Protein 3C2Q (pdb70)

Structure (mmCIF, N/CA/C/O backbone):
data_3C2Q
#
_entry.id   3C2Q
#
_cell.length_a   119.592
_cell.length_b   119.592
_cell.length_c   161.737
_cell.angle_alpha   90.00
_cell.angle_beta   90.00
_cell.angle_gamma   90.00
#
_symmetry.space_group_name_H-M   'P 41 21 2'
#
loop_
_entity.id
_entity.type
_entity.pdbx_description
1 polymer 'Uncharacterized conserved protein'
2 non-polymer 'NICKEL (II) ION'
3 non-polymer IMIDAZOLE
4 water water
#
loop_
_atom_site.group_PDB
_atom_site.id
_atom_site.type_symbol
_atom_site.label_atom_id
_atom_site.label_alt_id
_atom_site.label_comp_id
_atom_site.label_asym_id
_atom_site.label_entity_id
_atom_site.label_seq_id
_atom_site.pdbx_PDB_ins_code
_atom_site.Cartn_x
_atom_site.Cartn_y
_atom_site.Cartn_z
_atom_site.occupancy
_atom_site.B_iso_or_equiv
_atom_site.auth_seq_id
_atom_site.auth_comp_id
_atom_site.auth_asym_id
_atom_site.auth_atom_id
_atom_site.pdbx_PDB_model_num
ATOM 1 N N . ALA A 1 3 ? 60.918 64.088 27.091 1.00 35.43 73 ALA A N 1
ATOM 2 C CA . ALA A 1 3 ? 60.112 63.568 25.945 1.00 35.25 73 ALA A CA 1
ATOM 3 C C . ALA A 1 3 ? 59.211 62.444 26.412 1.00 35.08 73 ALA A C 1
ATOM 4 O O . ALA A 1 3 ? 59.614 61.589 27.220 1.00 35.81 73 ALA A O 1
ATOM 6 N N . ASN A 1 4 ? 57.982 62.448 25.923 1.00 34.06 74 ASN A N 1
ATOM 7 C CA . ASN A 1 4 ? 57.048 61.386 26.244 1.00 33.75 74 ASN A CA 1
ATOM 8 C C . ASN A 1 4 ? 56.892 60.523 25.002 1.00 33.47 74 ASN A C 1
ATOM 9 O O . ASN A 1 4 ? 56.479 61.002 23.941 1.00 32.52 74 ASN A O 1
ATOM 14 N N . ILE A 1 5 ? 57.271 59.254 25.132 1.00 33.24 75 ILE A N 1
ATOM 15 C CA . ILE A 1 5 ? 57.199 58.296 24.036 1.00 33.16 75 ILE A CA 1
ATOM 16 C C . ILE A 1 5 ? 56.390 57.147 24.590 1.00 32.76 75 ILE A C 1
ATOM 17 O O . ILE A 1 5 ? 56.924 56.331 25.338 1.00 31.47 75 ILE A O 1
ATOM 22 N N . PRO A 1 6 ? 55.078 57.122 24.287 1.00 32.90 76 PRO A N 1
ATOM 23 C CA . PRO A 1 6 ? 54.136 56.131 24.796 1.00 33.11 76 PRO A CA 1
ATOM 24 C C . PRO A 1 6 ? 54.650 54.699 24.818 1.00 33.43 76 PRO A C 1
ATOM 25 O O . PRO A 1 6 ? 54.508 54.036 25.831 1.00 32.92 76 PRO A O 1
ATOM 29 N N . GLU A 1 7 ? 55.248 54.244 23.722 1.00 34.59 77 GLU A N 1
ATOM 30 C CA . GLU A 1 7 ? 55.800 52.890 23.613 1.00 36.36 77 GLU A CA 1
ATOM 31 C C . GLU A 1 7 ? 56.680 52.474 24.786 1.00 36.45 77 GLU A C 1
ATOM 32 O O . GLU A 1 7 ? 56.690 51.302 25.164 1.00 37.36 77 GLU A O 1
ATOM 38 N N . ILE A 1 8 ? 57.443 53.426 25.324 1.00 35.86 78 ILE A N 1
ATOM 39 C CA . ILE A 1 8 ? 58.412 53.120 26.363 1.00 35.55 78 ILE A CA 1
ATOM 40 C C . ILE A 1 8 ? 58.121 53.810 27.685 1.00 35.40 78 ILE A C 1
ATOM 41 O O . ILE A 1 8 ? 58.968 53.807 28.591 1.00 35.45 78 ILE A O 1
ATOM 46 N N . GLU A 1 9 ? 56.927 54.400 27.789 1.00 34.39 79 GLU A N 1
ATOM 47 C CA . GLU A 1 9 ? 56.375 54.813 29.075 1.00 33.80 79 GLU A CA 1
ATOM 48 C C . GLU A 1 9 ? 55.873 53.589 29.822 1.00 33.47 79 GLU A C 1
ATOM 49 O O . GLU A 1 9 ? 55.447 52.616 29.190 1.00 31.91 79 GLU A O 1
ATOM 55 N N . ASN A 1 10 ? 55.911 53.648 31.156 1.00 32.81 80 ASN A N 1
ATOM 56 C CA . ASN A 1 10 ? 55.254 52.644 32.000 1.00 33.03 80 ASN A CA 1
ATOM 57 C C . ASN A 1 10 ? 53.762 52.561 31.687 1.00 32.50 80 ASN A C 1
ATOM 58 O O . ASN A 1 10 ? 53.071 53.595 31.551 1.00 31.27 80 ASN A O 1
ATOM 63 N N . ALA A 1 11 ? 53.265 51.332 31.598 1.00 31.45 81 ALA A N 1
ATOM 64 C CA . ALA A 1 11 ? 51.866 51.083 31.277 1.00 31.01 81 ALA A CA 1
ATOM 65 C C . ALA A 1 11 ? 50.978 51.652 32.358 1.00 31.54 81 ALA A C 1
ATOM 66 O O . ALA A 1 11 ? 51.342 51.646 33.534 1.00 31.52 81 ALA A O 1
ATOM 68 N N . ASN A 1 12 ? 49.807 52.126 31.964 1.00 31.17 82 ASN A N 1
ATOM 69 C CA . ASN A 1 12 ? 48.755 52.444 32.925 1.00 31.79 82 ASN A CA 1
ATOM 70 C C . ASN A 1 12 ? 47.866 51.251 33.278 1.00 31.85 82 ASN A C 1
ATOM 71 O O . ASN A 1 12 ? 47.433 50.500 32.384 1.00 31.68 82 ASN A O 1
ATOM 76 N N . LEU A 1 13 ? 47.573 51.101 34.573 1.00 31.53 83 LEU A N 1
ATOM 77 C CA . LEU A 1 13 ? 46.726 50.022 35.083 1.00 31.83 83 LEU A CA 1
ATOM 78 C C . LEU A 1 13 ? 45.547 50.545 35.867 1.00 31.97 83 LEU A C 1
ATOM 79 O O . LEU A 1 13 ? 45.650 51.594 36.517 1.00 32.79 83 LEU A O 1
ATOM 84 N N . LYS A 1 14 ? 44.430 49.819 35.833 1.00 31.85 84 LYS A N 1
ATOM 85 C CA . LYS A 1 14 ? 43.268 50.131 36.677 1.00 32.54 84 LYS A CA 1
ATOM 86 C C . LYS A 1 14 ? 42.686 48.865 37.294 1.00 32.72 84 LYS A C 1
ATOM 87 O O . LYS A 1 14 ? 42.530 47.841 36.595 1.00 31.82 84 LYS A O 1
ATOM 93 N N . PRO A 1 15 ? 42.355 48.922 38.603 1.00 32.64 85 PRO A N 1
ATOM 94 C CA . PRO A 1 15 ? 41.808 47.734 39.250 1.00 32.08 85 PRO A CA 1
ATOM 95 C C . PRO A 1 15 ? 40.385 47.505 38.769 1.00 31.67 85 PRO A C 1
ATOM 96 O O . PRO A 1 15 ? 39.625 48.467 38.610 1.00 29.82 85 PRO A O 1
ATOM 100 N N . ALA A 1 16 ? 40.039 46.250 38.477 1.00 31.38 86 ALA A N 1
ATOM 101 C CA . ALA A 1 16 ? 38.660 45.940 38.136 1.00 31.77 86 ALA A CA 1
ATOM 102 C C . ALA A 1 16 ? 37.799 46.241 39.358 1.00 32.55 86 ALA A C 1
ATOM 103 O O . ALA A 1 16 ? 38.174 45.884 40.476 1.00 32.56 86 ALA A O 1
ATOM 105 N N . LEU A 1 17 ? 36.655 46.885 39.143 1.00 33.06 87 LEU A N 1
ATOM 106 C CA . LEU A 1 17 ? 35.749 47.257 40.231 1.00 34.38 87 LEU A CA 1
ATOM 107 C C . LEU A 1 17 ? 34.800 46.142 40.653 1.00 34.53 87 LEU A C 1
ATOM 108 O O . LEU A 1 17 ? 34.221 46.194 41.742 1.00 35.43 87 LEU A O 1
ATOM 113 N N . LYS A 1 18 ? 34.625 45.145 39.784 1.00 33.38 88 LYS A N 1
ATOM 114 C CA . LYS A 1 18 ? 33.753 43.993 40.037 1.00 33.07 88 LYS A CA 1
ATOM 115 C C . LYS A 1 18 ? 34.336 42.820 39.267 1.00 31.70 88 LYS A C 1
ATOM 116 O O . LYS A 1 18 ? 35.064 43.029 38.292 1.00 30.92 88 LYS A O 1
ATOM 122 N N . ASP A 1 19 ? 34.035 41.595 39.708 1.00 30.53 89 ASP A N 1
ATOM 123 C CA . ASP A 1 19 ? 34.363 40.388 38.934 1.00 30.11 89 ASP A CA 1
ATOM 124 C C . ASP A 1 19 ? 33.765 40.567 37.522 1.00 28.73 89 ASP A C 1
ATOM 125 O O . ASP A 1 19 ? 32.598 40.965 37.386 1.00 27.24 89 ASP A O 1
ATOM 130 N N . SER A 1 20 ? 34.563 40.289 36.497 1.00 28.73 90 SER A N 1
ATOM 131 C CA . SER A 1 20 ? 34.075 40.254 35.110 1.00 29.00 90 SER A CA 1
ATOM 132 C C . SER A 1 20 ? 33.650 41.619 34.573 1.00 28.30 90 SER A C 1
ATOM 133 O O . SER A 1 20 ? 32.928 41.685 33.590 1.00 28.02 90 SER A O 1
ATOM 136 N N . VAL A 1 21 ? 34.070 42.710 35.226 1.00 27.70 91 VAL A N 1
ATOM 137 C CA . VAL A 1 21 ? 33.786 44.044 34.692 1.00 27.06 91 VAL A CA 1
ATOM 138 C C . VAL A 1 21 ? 35.098 44.744 34.399 1.00 26.53 91 VAL A C 1
ATOM 139 O O . VAL A 1 21 ? 35.936 44.910 35.286 1.00 27.22 91 VAL A O 1
ATOM 143 N N . LEU A 1 22 ? 35.288 45.134 33.145 1.00 24.78 92 LEU A N 1
ATOM 144 C CA . LEU A 1 22 ? 36.556 45.713 32.710 1.00 24.63 92 LEU A CA 1
ATOM 145 C C . LEU A 1 22 ? 36.498 47.216 32.930 1.00 25.36 92 LEU A C 1
ATOM 146 O O . LEU A 1 22 ? 35.505 47.836 32.581 1.00 24.64 92 LEU A O 1
ATOM 151 N N . PRO A 1 23 ? 37.557 47.800 33.512 1.00 26.02 93 PRO A N 1
ATOM 152 C CA . PRO A 1 23 ? 37.596 49.275 33.676 1.00 26.16 93 PRO A CA 1
ATOM 153 C C . PRO A 1 23 ? 37.659 50.027 32.358 1.00 26.52 93 PRO A C 1
ATOM 154 O O . PRO A 1 23 ? 38.313 49.569 31.406 1.00 25.71 93 PRO A O 1
ATOM 158 N N . ASP A 1 24 ? 37.055 51.210 32.319 1.00 27.27 94 ASP A N 1
ATOM 159 C CA . ASP A 1 24 ? 37.130 52.071 31.125 1.00 27.79 94 ASP A CA 1
ATOM 160 C C . ASP A 1 24 ? 38.555 52.207 30.613 1.00 27.14 94 ASP A C 1
ATOM 161 O O . ASP A 1 24 ? 39.493 52.393 31.401 1.00 27.69 94 ASP A O 1
ATOM 166 N N . GLY A 1 25 ? 38.722 52.097 29.295 1.00 24.71 95 GLY A N 1
ATOM 167 C CA . GLY A 1 25 ? 40.029 52.258 28.649 1.00 24.85 95 GLY A CA 1
ATOM 168 C C . GLY A 1 25 ? 40.816 50.950 28.508 1.00 24.18 95 GLY A C 1
ATOM 169 O O . GLY A 1 25 ? 41.936 50.957 28.014 1.00 23.29 95 GLY A O 1
ATOM 170 N N . PHE A 1 26 ? 40.232 49.844 28.961 1.00 23.50 96 PHE A N 1
ATOM 171 C CA . PHE A 1 26 ? 40.909 48.536 28.894 1.00 24.50 96 PHE A CA 1
ATOM 172 C C . PHE A 1 26 ? 41.482 48.290 27.501 1.00 24.72 96 PHE A C 1
ATOM 173 O O . PHE A 1 26 ? 40.864 48.668 26.480 1.00 24.45 96 PHE A O 1
ATOM 181 N N . TYR A 1 27 ? 42.672 47.717 27.471 1.00 23.90 97 TYR A N 1
ATOM 182 C CA . TYR A 1 27 ? 43.308 47.287 26.226 1.00 26.02 97 TYR A CA 1
ATOM 183 C C . TYR A 1 27 ? 42.778 45.897 25.795 1.00 26.23 97 TYR A C 1
ATOM 184 O O . TYR A 1 27 ? 42.753 44.946 26.597 1.00 25.69 97 TYR A O 1
ATOM 193 N N . SER A 1 28 ? 42.313 45.809 24.539 1.00 26.81 98 SER A N 1
ATOM 194 C CA . SER A 1 28 ? 41.881 44.537 23.950 1.00 26.82 98 SER A CA 1
ATOM 195 C C . SER A 1 28 ? 43.081 43.857 23.298 1.00 26.40 98 SER A C 1
ATOM 196 O O . SER A 1 28 ? 43.754 44.439 22.468 1.00 25.97 98 SER A O 1
ATOM 199 N N . THR A 1 29 ? 43.369 42.625 23.693 1.00 26.98 99 THR A N 1
ATOM 200 C CA . THR A 1 29 ? 44.575 41.961 23.175 1.00 27.67 99 THR A CA 1
ATOM 201 C C . THR A 1 29 ? 44.453 41.506 21.719 1.00 28.19 99 THR A C 1
ATOM 202 O O . THR A 1 29 ? 43.357 41.173 21.246 1.00 28.98 99 THR A O 1
ATOM 206 N N . THR A 1 30 ? 45.585 41.480 21.025 1.00 28.48 1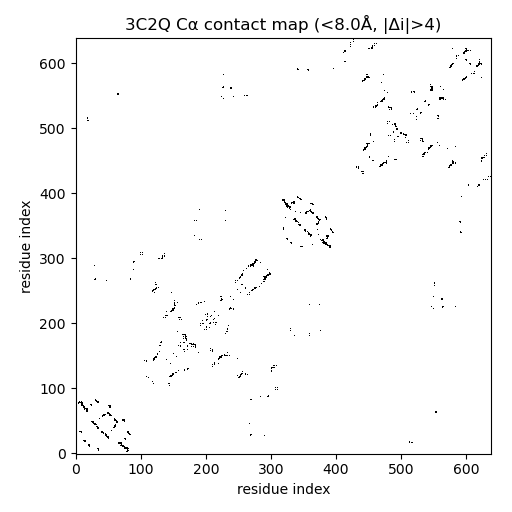00 THR A N 1
ATOM 207 C CA . THR A 1 30 ? 45.718 40.702 19.791 1.00 28.87 100 THR A CA 1
ATOM 208 C C . THR A 1 30 ? 45.945 39.234 20.191 1.00 29.67 100 THR A C 1
ATOM 209 O O . THR A 1 30 ? 45.899 38.887 21.384 1.00 28.52 100 THR A O 1
ATOM 213 N N . ASN A 1 31 ? 46.151 38.373 19.189 1.00 30.19 101 ASN A N 1
ATOM 214 C CA . ASN A 1 31 ? 46.541 36.985 19.436 1.00 31.37 101 ASN A CA 1
ATOM 215 C C . ASN A 1 31 ? 48.082 36.822 19.484 1.00 31.39 101 ASN A C 1
ATOM 216 O O . ASN A 1 31 ? 48.589 35.692 19.563 1.00 31.34 101 ASN A O 1
ATOM 221 N N . HIS A 1 32 ? 48.797 37.954 19.448 1.00 30.62 102 HIS A N 1
ATOM 222 C CA . HIS A 1 32 ? 50.267 38.013 19.364 1.00 31.17 102 HIS A CA 1
ATOM 223 C C . HIS A 1 32 ? 50.943 38.025 20.724 1.00 31.49 102 HIS A C 1
ATOM 224 O O . HIS A 1 32 ? 50.386 38.580 21.690 1.00 31.62 102 HIS A O 1
ATOM 231 N N . PRO A 1 33 ? 52.161 37.440 20.809 1.00 31.83 103 PRO A N 1
ATOM 232 C CA . PRO A 1 33 ? 52.966 37.598 22.034 1.00 31.46 103 PRO A CA 1
ATOM 233 C C . PRO A 1 33 ? 53.032 39.088 22.384 1.00 30.99 103 PRO A C 1
ATOM 234 O O . PRO A 1 33 ? 53.381 39.897 21.526 1.00 30.83 103 PRO A O 1
ATOM 238 N N . THR A 1 34 ? 52.662 39.434 23.612 1.00 30.86 104 THR A N 1
ATOM 239 C CA . THR A 1 34 ? 52.657 40.849 24.041 1.00 30.68 104 THR A CA 1
ATOM 240 C C . THR A 1 34 ? 53.565 41.044 25.261 1.00 31.53 104 THR A C 1
ATOM 241 O O . THR A 1 34 ? 53.681 40.151 26.096 1.00 30.97 104 THR A O 1
ATOM 245 N N . HIS A 1 35 ? 54.206 42.214 25.325 1.00 32.30 105 HIS A N 1
ATOM 246 C CA . HIS A 1 35 ? 55.059 42.659 26.433 1.00 33.99 105 HIS A CA 1
ATOM 247 C C . HIS A 1 35 ? 54.528 43.990 26.998 1.00 34.10 105 HIS A C 1
ATOM 248 O O . HIS A 1 35 ? 54.045 44.843 26.237 1.00 33.18 105 HIS A O 1
ATOM 255 N N . VAL A 1 36 ? 54.587 44.149 28.320 1.00 33.95 106 VAL A N 1
ATOM 256 C CA . VAL A 1 36 ? 54.122 45.384 28.972 1.00 33.79 106 VAL A CA 1
ATOM 257 C C . VAL A 1 36 ? 55.215 45.920 29.899 1.00 34.80 106 VAL A C 1
ATOM 258 O O . VAL A 1 36 ? 55.913 45.136 30.551 1.00 34.28 106 VAL A O 1
ATOM 262 N N . LYS A 1 37 ? 55.387 47.244 29.924 1.00 34.87 107 LYS A N 1
ATOM 263 C CA . LYS A 1 37 ? 56.419 47.875 30.755 1.00 35.79 107 LYS A CA 1
ATOM 264 C C . LYS A 1 37 ? 55.827 48.255 32.102 1.00 36.10 107 LYS A C 1
ATOM 265 O O . LYS A 1 37 ? 54.877 49.033 32.187 1.00 35.66 107 LYS A O 1
ATOM 271 N N . VAL A 1 38 ? 56.372 47.664 33.159 1.00 37.17 108 VAL A N 1
ATOM 272 C CA . VAL A 1 38 ? 55.848 47.872 34.492 1.00 38.69 108 VAL A CA 1
ATOM 273 C C . VAL A 1 38 ? 57.047 48.200 35.401 1.00 40.08 108 VAL A C 1
ATOM 274 O O . VAL A 1 38 ? 58.067 47.495 35.364 1.00 39.85 108 VAL A O 1
ATOM 278 N N . ASN A 1 39 ? 56.936 49.288 36.172 1.00 41.15 109 ASN A N 1
ATOM 279 C CA . ASN A 1 39 ? 58.044 49.751 37.024 1.00 42.37 109 ASN A CA 1
ATOM 280 C C . ASN A 1 39 ? 59.380 49.666 36.285 1.00 42.83 109 ASN A C 1
ATOM 281 O O . ASN A 1 39 ? 60.343 49.064 36.775 1.00 43.19 109 ASN A O 1
ATOM 286 N N . ASP A 1 40 ? 59.402 50.220 35.077 1.00 43.29 110 ASP A N 1
ATOM 287 C CA . ASP A 1 40 ? 60.618 50.404 34.273 1.00 44.30 110 ASP A CA 1
ATOM 288 C C . ASP A 1 40 ? 61.229 49.122 33.707 1.00 44.50 110 ASP A C 1
ATOM 289 O O . ASP A 1 40 ? 62.313 49.147 33.109 1.00 44.69 110 ASP A O 1
ATOM 294 N N . GLU A 1 41 ? 60.505 48.016 33.854 1.00 44.50 111 GLU A N 1
ATOM 295 C CA . GLU A 1 41 ? 60.928 46.739 33.298 1.00 44.90 111 GLU A CA 1
ATOM 296 C C . GLU A 1 41 ? 59.852 46.095 32.410 1.00 44.04 111 GLU A C 1
ATOM 297 O O . GLU A 1 41 ? 58.680 46.049 32.772 1.00 43.97 111 GLU A O 1
ATOM 303 N N . TRP A 1 42 ? 60.278 45.588 31.261 1.00 43.31 112 TRP A N 1
ATOM 304 C CA . TRP A 1 42 ? 59.403 44.869 30.341 1.00 42.69 112 TRP A CA 1
ATOM 305 C C . TRP A 1 42 ? 59.039 43.477 30.837 1.00 42.70 112 TRP A C 1
ATOM 306 O O . TRP A 1 42 ? 59.918 42.645 31.092 1.00 43.25 112 TRP A O 1
ATOM 317 N N . ILE A 1 43 ? 57.736 43.249 30.988 1.00 41.95 113 ILE A N 1
ATOM 318 C CA . ILE A 1 43 ? 57.182 41.971 31.401 1.00 41.37 113 ILE A CA 1
ATOM 319 C C . ILE A 1 43 ? 56.599 41.246 30.185 1.00 41.37 113 ILE A C 1
ATOM 320 O O . ILE A 1 43 ? 55.875 41.836 29.375 1.00 40.79 113 ILE A O 1
ATOM 325 N N . GLU A 1 44 ? 56.930 39.969 30.053 1.00 40.28 114 GLU A N 1
ATOM 326 C CA . GLU A 1 44 ? 56.403 39.163 28.972 1.00 40.42 114 GLU A CA 1
ATOM 327 C C . GLU A 1 44 ? 55.042 38.633 29.418 1.00 38.52 114 GLU A C 1
ATOM 328 O O . GLU A 1 44 ? 54.942 38.007 30.473 1.00 39.58 114 GLU A O 1
ATOM 334 N N . VAL A 1 45 ? 53.988 38.932 28.652 1.00 36.23 115 VAL A N 1
ATOM 335 C CA . VAL A 1 45 ? 52.619 38.607 29.080 1.00 34.17 115 VAL A CA 1
ATOM 336 C C . VAL A 1 45 ? 52.338 37.140 28.743 1.00 33.91 115 VAL A C 1
ATOM 337 O O . VAL A 1 45 ? 52.469 36.732 27.593 1.00 33.54 115 VAL A O 1
ATOM 341 N N . ALA A 1 46 ? 51.939 36.369 29.740 1.00 33.94 116 ALA A N 1
ATOM 342 C CA . ALA A 1 46 ? 51.694 34.941 29.556 1.00 34.32 116 ALA A CA 1
ATOM 343 C C . ALA A 1 46 ? 50.409 34.677 28.765 1.00 34.16 116 ALA A C 1
ATOM 344 O O . ALA A 1 46 ? 49.398 35.381 28.926 1.00 33.44 116 ALA A O 1
ATOM 346 N N . ASN A 1 47 ? 50.484 33.644 27.923 1.00 33.68 117 ASN A N 1
ATOM 347 C CA . ASN A 1 47 ? 49.331 32.992 27.302 1.00 32.86 117 ASN A CA 1
ATOM 348 C C . ASN A 1 47 ? 48.638 33.888 26.272 1.00 32.07 117 ASN A C 1
ATOM 349 O O . ASN A 1 47 ? 47.466 34.212 26.445 1.00 31.43 117 ASN A O 1
ATOM 354 N N . PRO A 1 48 ? 49.352 34.278 25.200 1.00 31.49 118 PRO A N 1
ATOM 355 C CA . PRO A 1 48 ? 48.701 35.193 24.269 1.00 31.54 118 PRO A CA 1
ATOM 356 C C . PRO A 1 48 ? 47.368 34.622 23.730 1.00 32.37 118 PRO A C 1
ATOM 357 O O . PRO A 1 48 ? 47.210 33.384 23.533 1.00 31.59 118 PRO A O 1
ATOM 361 N N . LYS A 1 49 ? 46.394 35.511 23.590 1.00 31.93 119 LYS A N 1
ATOM 362 C CA . LYS A 1 49 ? 45.042 35.164 23.183 1.00 32.86 119 LYS A CA 1
ATOM 363 C C . LYS A 1 49 ? 44.384 36.484 22.800 1.00 33.29 119 LYS A C 1
ATOM 364 O O . LYS A 1 49 ? 44.572 37.498 23.482 1.00 31.07 119 LYS A O 1
ATOM 378 N N . ASP A 1 51 ? 41.031 39.021 22.014 1.00 31.01 121 ASP A N 1
ATOM 379 C CA . ASP A 1 51 ? 39.752 39.302 22.668 1.00 30.92 121 ASP A CA 1
ATOM 380 C C . ASP A 1 51 ? 39.825 39.054 24.159 1.00 29.14 121 ASP A C 1
ATOM 381 O O . ASP A 1 51 ? 38.918 38.478 24.759 1.00 29.45 121 ASP A O 1
ATOM 386 N N . ALA A 1 52 ? 40.925 39.492 24.759 1.00 28.12 122 ALA A N 1
ATOM 387 C CA . ALA A 1 52 ? 41.066 39.416 26.200 1.00 27.25 122 ALA A CA 1
ATOM 388 C C . ALA A 1 52 ? 41.691 40.724 26.720 1.00 26.59 122 ALA A C 1
ATOM 389 O O . ALA A 1 52 ? 41.992 41.637 25.952 1.00 25.77 122 ALA A O 1
ATOM 391 N N . VAL A 1 53 ? 41.878 40.800 28.026 1.00 27.15 123 VAL A N 1
ATOM 392 C CA . VAL A 1 53 ? 42.630 41.910 28.606 1.00 26.71 123 VAL A CA 1
ATOM 393 C C . VAL A 1 53 ? 43.910 41.357 29.217 1.00 27.56 123 VAL A C 1
ATOM 394 O O . VAL A 1 53 ? 44.103 40.120 29.302 1.00 27.01 123 VAL A O 1
ATOM 398 N N . ILE A 1 54 ? 44.777 42.263 29.651 1.00 27.07 124 ILE A N 1
ATOM 399 C CA . ILE A 1 54 ? 46.014 41.859 30.306 1.00 27.00 124 ILE A CA 1
ATOM 400 C C . ILE A 1 54 ? 45.916 42.282 31.756 1.00 28.11 124 ILE A C 1
ATOM 401 O O . ILE A 1 54 ? 45.659 43.465 32.037 1.00 26.87 124 ILE A O 1
ATOM 406 N N . VAL A 1 55 ? 46.070 41.307 32.666 1.00 28.68 125 VAL A N 1
ATOM 407 C CA . VAL A 1 55 ? 46.102 41.554 34.111 1.00 29.96 125 VAL A CA 1
ATOM 408 C C . VAL A 1 55 ? 47.555 41.540 34.586 1.00 31.14 125 VAL A C 1
ATOM 409 O O . VAL A 1 55 ? 48.345 40.668 34.198 1.00 31.40 125 VAL A O 1
ATOM 413 N N . VAL A 1 56 ? 47.920 42.537 35.387 1.00 32.42 126 VAL A N 1
ATOM 414 C CA . VAL A 1 56 ? 49.320 42.715 35.795 1.00 33.20 126 VAL A CA 1
ATOM 415 C C . VAL A 1 56 ? 49.445 42.487 37.295 1.00 34.60 126 VAL A C 1
ATOM 416 O O . VAL A 1 56 ? 48.544 42.839 38.065 1.00 35.16 126 VAL A O 1
ATOM 420 N N . TYR A 1 57 ? 50.545 41.848 37.677 1.00 36.68 127 TYR A N 1
ATOM 421 C CA . TYR A 1 57 ? 50.879 41.560 39.073 1.00 38.65 127 TYR A CA 1
ATOM 422 C C . TYR A 1 57 ? 52.239 42.234 39.317 1.00 40.00 127 TYR A C 1
ATOM 423 O O . TYR A 1 57 ? 53.277 41.579 39.189 1.00 39.68 127 TYR A O 1
ATOM 432 N N . PRO A 1 58 ? 52.240 43.559 39.586 1.00 41.06 128 PRO A N 1
ATOM 433 C CA . PRO A 1 58 ? 53.505 44.315 39.563 1.00 42.87 128 PRO A CA 1
ATOM 434 C C . PRO A 1 58 ? 54.558 43.777 40.541 1.00 44.33 128 PRO A C 1
ATOM 435 O O . PRO A 1 58 ? 55.747 43.718 40.210 1.00 44.51 128 PRO A O 1
ATOM 439 N N . GLU A 1 59 ? 54.106 43.359 41.716 1.00 46.22 129 GLU A N 1
ATOM 440 C CA . GLU A 1 59 ? 55.015 42.918 42.777 1.00 48.50 129 GLU A CA 1
ATOM 441 C C . GLU A 1 59 ? 55.579 41.534 42.511 1.00 48.31 129 GLU A C 1
ATOM 442 O O . GLU A 1 59 ? 56.631 41.181 43.043 1.00 48.59 129 GLU A O 1
ATOM 448 N N . GLU A 1 60 ? 54.894 40.771 41.658 1.00 48.14 130 GLU A N 1
ATOM 449 C CA . GLU A 1 60 ? 55.408 39.483 41.193 1.00 47.74 130 GLU A CA 1
ATOM 450 C C . GLU A 1 60 ? 56.163 39.595 39.876 1.00 46.87 130 GLU A C 1
ATOM 451 O O . GLU A 1 60 ? 56.638 38.596 39.363 1.00 46.79 130 GLU A O 1
ATOM 457 N N . LYS A 1 61 ? 56.279 40.813 39.344 1.00 46.28 131 LYS A N 1
ATOM 458 C CA . LYS A 1 61 ? 56.849 41.071 38.005 1.00 45.82 131 LYS A CA 1
ATOM 459 C C . LYS A 1 61 ? 56.320 40.105 36.937 1.00 44.67 131 LYS A C 1
ATOM 460 O O . LYS A 1 61 ? 57.081 39.570 36.121 1.00 44.77 131 LYS A O 1
ATOM 466 N N . ARG A 1 62 ? 55.014 39.877 36.964 1.00 43.13 132 ARG A N 1
ATOM 467 C CA . ARG A 1 62 ? 54.384 39.007 35.983 1.00 42.33 132 ARG A CA 1
ATOM 468 C C . ARG A 1 62 ? 53.048 39.592 35.495 1.00 40.30 132 ARG A C 1
ATOM 469 O O . ARG A 1 62 ? 52.479 40.498 36.122 1.00 39.54 132 ARG A O 1
ATOM 477 N N . ALA A 1 63 ? 52.581 39.057 34.367 1.00 38.57 133 ALA A N 1
ATOM 478 C CA . ALA A 1 63 ? 51.364 39.515 33.686 1.00 36.58 133 ALA A CA 1
ATOM 479 C C . ALA A 1 63 ? 50.809 38.356 32.874 1.00 35.86 133 ALA A C 1
ATOM 480 O O . ALA A 1 63 ? 51.580 37.542 32.316 1.00 34.80 133 ALA A O 1
ATOM 482 N N . GLU A 1 64 ? 49.486 38.289 32.792 1.00 34.42 134 GLU A N 1
ATOM 483 C CA . GLU A 1 64 ? 48.851 37.269 31.961 1.00 34.67 134 GLU A CA 1
ATOM 484 C C . GLU A 1 64 ? 47.620 37.781 31.205 1.00 33.63 134 GLU A C 1
ATOM 485 O O . GLU A 1 64 ? 47.000 38.764 31.600 1.00 32.15 134 GLU A O 1
ATOM 491 N N . THR A 1 65 ? 47.301 37.099 30.113 1.00 33.00 135 THR A N 1
ATOM 492 C CA . THR A 1 65 ? 46.079 37.358 29.363 1.00 33.34 135 THR A CA 1
ATOM 493 C C . THR A 1 65 ? 44.896 36.755 30.122 1.00 33.56 135 THR A C 1
ATOM 494 O O . THR A 1 65 ? 44.928 35.569 30.485 1.00 34.26 135 THR A O 1
ATOM 498 N N . LYS A 1 66 ? 43.861 37.552 30.379 1.00 31.62 136 LYS A N 1
ATOM 499 C CA . LYS A 1 66 ? 42.641 37.032 30.983 1.00 31.41 136 LYS A CA 1
ATOM 500 C C . LYS A 1 66 ? 41.423 37.407 30.142 1.00 31.08 136 LYS A C 1
ATOM 501 O O . LYS A 1 66 ? 41.210 38.588 29.838 1.00 30.70 136 LYS A O 1
ATOM 507 N N . VAL A 1 67 ? 40.618 36.416 29.781 1.00 29.14 137 VAL A N 1
ATOM 508 C CA . VAL A 1 67 ? 39.328 36.741 29.173 1.00 29.09 137 VAL A CA 1
ATOM 509 C C . VAL A 1 67 ? 38.447 37.346 30.254 1.00 28.60 137 VAL A C 1
ATOM 510 O O . VAL A 1 67 ? 38.656 37.092 31.452 1.00 28.09 137 VAL A O 1
ATOM 514 N N . ILE A 1 68 ? 37.463 38.134 29.826 1.00 28.57 138 ILE A N 1
ATOM 515 C CA . ILE A 1 68 ? 36.608 38.904 30.733 1.00 27.24 138 ILE A CA 1
ATOM 516 C C . ILE A 1 68 ? 36.010 38.083 31.887 1.00 28.24 138 ILE A C 1
ATOM 517 O O . ILE A 1 68 ? 36.010 38.554 33.045 1.00 27.00 138 ILE A O 1
ATOM 522 N N . ARG A 1 69 ? 35.553 36.850 31.591 1.00 27.02 139 ARG A N 1
ATOM 523 C CA . ARG A 1 69 ? 34.874 36.033 32.595 1.00 27.55 139 ARG A CA 1
ATOM 524 C C . ARG A 1 69 ? 35.802 35.607 33.750 1.00 27.16 139 ARG A C 1
ATOM 525 O O . ARG A 1 69 ? 35.327 35.224 34.815 1.00 27.26 139 ARG A O 1
ATOM 533 N N . LYS A 1 70 ? 37.107 35.666 33.523 1.00 26.91 140 LYS A N 1
ATOM 534 C CA . LYS A 1 70 ? 38.102 35.324 34.551 1.00 28.12 140 LYS A CA 1
ATOM 535 C C . LYS A 1 70 ? 38.676 36.570 35.281 1.00 28.83 140 LYS A C 1
ATOM 536 O O . LYS A 1 70 ? 39.479 36.437 36.214 1.00 28.86 140 LYS A O 1
ATOM 542 N N . VAL A 1 71 ? 38.284 37.773 34.856 1.00 28.26 141 VAL A N 1
ATOM 543 C CA . VAL A 1 71 ? 38.760 38.995 35.550 1.00 28.55 141 VAL A CA 1
ATOM 544 C C . VAL A 1 71 ? 38.118 39.081 36.926 1.00 29.00 141 VAL A C 1
ATOM 545 O O . VAL A 1 71 ? 36.912 38.887 37.060 1.00 27.92 141 VAL A O 1
ATOM 549 N N . LYS A 1 72 ? 38.930 39.349 37.954 1.00 30.22 142 LYS A N 1
ATOM 550 C CA . LYS A 1 72 ? 38.421 39.452 39.323 1.00 31.54 142 LYS A CA 1
ATOM 551 C C . LYS A 1 72 ? 38.546 40.889 39.870 1.00 31.29 142 LYS A C 1
ATOM 552 O O . LYS A 1 72 ? 39.496 41.592 39.536 1.00 30.65 142 LYS A O 1
ATOM 558 N N . LYS A 1 73 ? 37.580 41.301 40.694 1.00 31.99 143 LYS A N 1
ATOM 559 C CA . LYS A 1 73 ? 37.651 42.562 41.462 1.00 33.52 143 LYS A CA 1
ATOM 560 C C . LYS A 1 73 ? 39.051 42.764 42.058 1.00 33.10 143 LYS A C 1
ATOM 561 O O . LYS A 1 73 ? 39.585 41.881 42.735 1.00 32.77 143 LYS A O 1
ATOM 567 N N . GLY A 1 74 ? 39.660 43.907 41.754 1.00 33.12 144 GLY A N 1
ATOM 568 C CA . GLY A 1 74 ? 41.012 44.212 42.221 1.00 32.38 144 GLY A CA 1
ATOM 569 C C . GLY A 1 74 ? 42.136 43.919 41.248 1.00 32.72 144 GLY A C 1
ATOM 570 O O . GLY A 1 74 ? 43.223 44.500 41.368 1.00 32.26 144 GLY A O 1
ATOM 571 N N . ASP A 1 75 ? 41.899 43.023 40.279 1.00 32.08 145 ASP A N 1
ATOM 572 C CA . ASP A 1 75 ? 42.906 42.718 39.251 1.00 31.73 145 ASP A CA 1
ATOM 573 C C . ASP A 1 75 ? 43.346 44.001 38.560 1.00 31.02 145 ASP A C 1
ATOM 574 O O . ASP A 1 75 ? 42.500 44.767 38.135 1.00 31.19 145 ASP A O 1
ATOM 579 N N . PHE A 1 76 ? 44.655 44.220 38.421 1.00 31.23 146 PHE A N 1
ATOM 580 C CA . PHE A 1 76 ? 45.141 45.400 37.716 1.00 31.60 146 PHE A CA 1
ATOM 581 C C . PHE A 1 76 ? 45.085 45.138 36.213 1.00 30.13 146 PHE A C 1
ATOM 582 O O . PHE A 1 76 ? 45.944 44.460 35.661 1.00 29.62 146 PHE A O 1
ATOM 590 N N . VAL A 1 77 ? 44.085 45.723 35.571 1.00 29.10 147 VAL A N 1
ATOM 591 C CA . VAL A 1 77 ? 43.883 45.579 34.114 1.00 27.44 147 VAL A CA 1
ATOM 592 C C . VAL A 1 77 ? 44.649 46.656 33.383 1.00 27.24 147 VAL A C 1
ATOM 593 O O . VAL A 1 77 ? 44.623 47.829 33.785 1.00 27.27 147 VAL A O 1
ATOM 597 N N . LEU A 1 78 ? 45.374 46.269 32.345 1.00 26.86 148 LEU A N 1
ATOM 598 C CA . LEU A 1 78 ? 46.081 47.210 31.507 1.00 27.61 148 LEU A CA 1
ATOM 599 C C . LEU A 1 78 ? 45.096 48.101 30.725 1.00 27.14 148 LEU A C 1
ATOM 600 O O . LEU A 1 78 ? 44.167 47.600 30.080 1.00 26.05 148 LEU A O 1
ATOM 605 N N . ILE A 1 79 ? 45.293 49.419 30.817 1.00 26.46 149 ILE A N 1
ATOM 606 C CA . ILE A 1 79 ? 44.424 50.387 30.126 1.00 26.22 149 ILE A CA 1
ATOM 607 C C . ILE A 1 79 ? 45.277 51.289 29.285 1.00 27.00 149 ILE A C 1
ATOM 608 O O . ILE A 1 79 ? 46.510 51.224 29.347 1.00 27.41 149 ILE A O 1
ATOM 613 N N . GLY A 1 80 ? 44.643 52.116 28.463 1.00 27.37 150 GLY A N 1
ATOM 614 C CA . GLY A 1 80 ? 45.372 53.197 27.820 1.00 28.72 150 GLY A CA 1
ATOM 615 C C . GLY A 1 80 ? 46.301 52.764 26.712 1.00 29.76 150 GLY A C 1
ATOM 616 O O . GLY A 1 80 ? 46.081 51.742 26.060 1.00 29.34 150 GLY A O 1
ATOM 617 N N . HIS A 1 81 ? 47.366 53.530 26.529 1.00 30.27 151 HIS A N 1
ATOM 618 C CA . HIS A 1 81 ? 48.184 53.457 25.333 1.00 32.27 151 HIS A CA 1
ATOM 619 C C . HIS A 1 81 ? 49.695 53.405 25.578 1.00 31.59 151 HIS A C 1
ATOM 620 O O . HIS A 1 81 ? 50.473 53.394 24.616 1.00 32.87 151 HIS A O 1
ATOM 627 N N . ASN A 1 82 ? 50.112 53.401 26.846 1.00 30.30 152 ASN A N 1
ATOM 628 C CA . ASN A 1 82 ? 51.533 53.415 27.211 1.00 29.79 152 ASN A CA 1
ATOM 629 C C . ASN A 1 82 ? 52.077 52.012 27.491 1.00 28.93 152 ASN A C 1
ATOM 630 O O . ASN A 1 82 ? 51.385 51.209 28.095 1.00 27.76 152 ASN A O 1
ATOM 635 N N . GLY A 1 83 ? 53.318 51.763 27.072 1.00 28.81 153 GLY A N 1
ATOM 636 C CA . GLY A 1 83 ? 54.098 50.603 27.535 1.00 29.27 153 GLY A CA 1
ATOM 637 C C . GLY A 1 83 ? 53.595 49.276 27.023 1.00 29.89 153 GLY A C 1
ATOM 638 O O . GLY A 1 83 ? 53.622 48.269 27.743 1.00 28.86 153 GLY A O 1
ATOM 639 N N . ILE A 1 84 ? 53.108 49.272 25.791 1.00 30.41 154 ILE A N 1
ATOM 640 C CA . ILE A 1 84 ? 52.547 48.034 25.211 1.00 32.88 154 ILE A CA 1
ATOM 641 C C . ILE A 1 84 ? 53.367 47.680 23.984 1.00 33.83 154 ILE A C 1
ATOM 642 O O . ILE A 1 84 ? 53.447 48.475 23.056 1.00 34.06 154 ILE A O 1
ATOM 647 N N . ARG A 1 85 ? 53.999 46.507 23.999 1.00 35.09 155 ARG A N 1
ATOM 648 C CA . ARG A 1 85 ? 54.791 46.055 22.854 1.00 38.67 155 ARG A CA 1
ATOM 649 C C . ARG A 1 85 ? 54.243 44.714 22.339 1.00 38.21 155 ARG A C 1
ATOM 650 O O . ARG A 1 85 ? 54.209 43.729 23.073 1.00 37.97 155 ARG A O 1
ATOM 658 N N . VAL A 1 86 ? 53.795 44.709 21.093 1.00 39.50 156 VAL A N 1
ATOM 659 C CA . VAL A 1 86 ? 53.221 43.521 20.470 1.00 41.45 156 VAL A CA 1
ATOM 660 C C . VAL A 1 86 ? 54.289 42.912 19.557 1.00 43.54 156 VAL A C 1
ATOM 661 O O . VAL A 1 86 ? 54.926 43.625 18.789 1.00 42.79 156 VAL A O 1
ATOM 673 N N . PRO A 1 88 ? 54.507 40.335 16.701 1.00 52.53 158 PRO A N 1
ATOM 674 C CA . PRO A 1 88 ? 53.984 39.325 15.761 1.00 54.01 158 PRO A CA 1
ATOM 675 C C . PRO A 1 88 ? 55.100 38.365 15.317 1.00 55.82 158 PRO A C 1
ATOM 676 O O . PRO A 1 88 ? 56.270 38.779 15.266 1.00 55.28 158 PRO A O 1
ATOM 680 N N . PRO A 1 89 ? 54.756 37.081 15.038 1.00 57.59 159 PRO A N 1
ATOM 681 C CA . PRO A 1 89 ? 55.748 36.112 14.528 1.00 58.99 159 PRO A CA 1
ATOM 682 C C . PRO A 1 89 ? 56.306 36.563 13.173 1.00 60.32 159 PRO A C 1
ATOM 683 O O . PRO A 1 89 ? 55.599 37.228 12.403 1.00 60.40 159 PRO A O 1
ATOM 687 N N . GLU A 1 90 ? 57.564 36.216 12.903 1.00 62.20 160 GLU A N 1
ATOM 688 C CA . GLU A 1 90 ? 58.305 36.742 11.738 1.00 63.79 160 GLU A CA 1
ATOM 689 C C . GLU A 1 90 ? 57.541 36.696 10.395 1.00 64.09 160 GLU A C 1
ATOM 690 O O . GLU A 1 90 ? 57.279 35.622 9.834 1.00 64.55 160 GLU A O 1
ATOM 696 N N . SER A 1 104 ? 44.963 33.782 -2.129 1.00 46.90 174 SER A N 1
ATOM 697 C CA . SER A 1 104 ? 44.403 33.650 -0.788 1.00 46.82 174 SER A CA 1
ATOM 698 C C . SER A 1 104 ? 42.863 33.769 -0.767 1.00 45.54 174 SER A C 1
ATOM 699 O O . SER A 1 104 ? 42.238 33.646 0.300 1.00 46.79 174 SER A O 1
ATOM 702 N N . GLU A 1 105 ? 42.259 34.005 -1.933 1.00 43.03 175 GLU A N 1
ATOM 703 C CA . GLU A 1 105 ? 40.799 34.043 -2.051 1.00 39.92 175 GLU A CA 1
ATOM 704 C C . GLU A 1 105 ? 40.248 32.633 -1.777 1.00 36.50 175 GLU A C 1
ATOM 705 O O . GLU A 1 105 ? 40.778 31.661 -2.297 1.00 35.14 175 GLU A O 1
ATOM 711 N N . VAL A 1 106 ? 39.201 32.528 -0.959 1.00 31.45 176 VAL A N 1
ATOM 712 C CA . VAL A 1 106 ? 38.664 31.214 -0.569 1.00 27.35 176 VAL A CA 1
ATOM 713 C C . VAL A 1 106 ? 37.855 30.652 -1.735 1.00 25.30 176 VAL A C 1
ATOM 714 O O . VAL A 1 106 ? 36.931 31.301 -2.227 1.00 25.34 176 VAL A O 1
ATOM 718 N N . SER A 1 107 ? 38.227 29.470 -2.204 1.00 22.24 177 SER A N 1
ATOM 719 C CA . SER A 1 107 ? 37.514 28.831 -3.297 1.00 20.30 177 SER A CA 1
ATOM 720 C C . SER A 1 107 ? 37.776 27.345 -3.279 1.00 18.43 177 SER A C 1
ATOM 721 O O . SER A 1 107 ? 38.902 26.929 -3.019 1.00 18.50 177 SER A O 1
ATOM 724 N N . SER A 1 108 ? 36.759 26.551 -3.603 1.00 16.42 178 SER A N 1
ATOM 725 C CA . SER A 1 108 ? 36.960 25.110 -3.830 1.00 16.44 178 SER A CA 1
ATOM 726 C C . SER A 1 108 ? 37.631 24.785 -5.165 1.00 16.35 178 SER A C 1
ATOM 727 O O . SER A 1 108 ? 38.032 23.652 -5.373 1.00 16.41 178 SER A O 1
ATOM 730 N N . GLU A 1 109 ? 37.727 25.764 -6.075 1.00 17.36 179 GLU A N 1
ATOM 731 C CA . GLU A 1 109 ? 38.212 25.495 -7.436 1.00 17.76 179 GLU A CA 1
ATOM 732 C C . GLU A 1 109 ? 39.722 25.768 -7.512 1.00 17.77 179 GLU A C 1
ATOM 733 O O . GLU A 1 109 ? 40.181 26.745 -8.119 1.00 16.85 179 GLU A O 1
ATOM 739 N N . LYS A 1 110 ? 40.480 24.928 -6.810 1.00 17.01 180 LYS A N 1
ATOM 740 C CA . LYS A 1 110 ? 41.949 25.032 -6.717 1.00 17.53 180 LYS A CA 1
ATOM 741 C C . LYS A 1 110 ? 42.463 23.590 -6.735 1.00 16.93 180 LYS A C 1
ATOM 742 O O . LYS A 1 110 ? 41.723 22.700 -6.350 1.00 16.66 180 LYS A O 1
ATOM 748 N N . PRO A 1 111 ? 43.692 23.351 -7.248 1.00 17.26 181 PRO A N 1
ATOM 749 C CA . PRO A 1 111 ? 44.227 21.990 -7.404 1.00 16.98 181 PRO A CA 1
ATOM 750 C C . PRO A 1 111 ? 44.379 21.255 -6.065 1.00 16.56 181 PRO A C 1
ATOM 751 O O . PRO A 1 111 ? 45.180 21.667 -5.198 1.00 17.38 181 PRO A O 1
ATOM 755 N N . LYS A 1 112 ? 43.581 20.201 -5.882 1.00 15.86 182 LYS A N 1
ATOM 756 C CA . LYS A 1 112 ? 43.414 19.625 -4.531 1.00 15.13 182 LYS A CA 1
ATOM 757 C C . LYS A 1 112 ? 44.460 18.574 -4.208 1.00 15.21 182 LYS A C 1
ATOM 758 O O . LYS A 1 112 ? 45.035 18.589 -3.117 1.00 14.12 182 LYS A O 1
ATOM 764 N N . GLU A 1 113 ? 44.736 17.669 -5.154 1.00 15.76 183 GLU A N 1
ATOM 765 C CA . GLU A 1 113 ? 45.824 16.681 -4.941 1.00 17.59 183 GLU A CA 1
ATOM 766 C C . GLU A 1 113 ? 47.095 17.427 -4.564 1.00 17.94 183 GLU A C 1
ATOM 767 O O . GLU A 1 113 ? 47.815 17.029 -3.630 1.00 17.66 183 GLU A O 1
ATOM 773 N N . ALA A 1 114 ? 47.363 18.530 -5.271 1.00 17.82 184 ALA A N 1
ATOM 774 C CA . ALA A 1 114 ? 48.568 19.324 -5.015 1.00 18.62 184 ALA A CA 1
ATOM 775 C C . ALA A 1 114 ? 48.626 19.855 -3.595 1.00 18.70 184 ALA A C 1
ATOM 776 O O . ALA A 1 114 ? 49.653 19.735 -2.939 1.00 17.13 184 ALA A O 1
ATOM 778 N N . ILE A 1 115 ? 47.538 20.478 -3.127 1.00 17.43 185 ILE A N 1
ATOM 779 C CA . ILE A 1 115 ? 47.571 21.068 -1.785 1.00 18.42 185 ILE A CA 1
ATOM 780 C C . ILE A 1 115 ? 47.638 19.996 -0.680 1.00 17.33 185 ILE A C 1
ATOM 781 O O . ILE A 1 115 ? 48.290 20.191 0.357 1.00 17.09 185 ILE A O 1
ATOM 786 N N . ILE A 1 116 ? 46.967 18.879 -0.930 1.00 15.76 186 ILE A N 1
ATOM 787 C CA . ILE A 1 116 ? 47.001 17.728 0.001 1.00 16.98 186 ILE A CA 1
ATOM 788 C C . ILE A 1 116 ? 48.429 17.164 0.123 1.00 17.14 186 ILE A C 1
ATOM 789 O O . ILE A 1 116 ? 48.899 16.874 1.231 1.00 17.97 186 ILE A O 1
ATOM 794 N N . LYS A 1 117 ? 49.106 17.023 -1.009 1.00 18.01 187 LYS A N 1
ATOM 795 C CA . LYS A 1 117 ? 50.521 16.611 -1.000 1.00 19.73 187 LYS A CA 1
ATOM 796 C C . LYS A 1 117 ? 51.372 17.567 -0.184 1.00 19.43 187 LYS A C 1
ATOM 797 O O . LYS A 1 117 ? 52.217 17.144 0.607 1.00 20.66 187 LYS A O 1
ATOM 803 N N . ARG A 1 118 ? 51.157 18.860 -0.364 1.00 20.31 188 ARG A N 1
ATOM 804 C CA . ARG A 1 118 ? 51.913 19.884 0.368 1.00 21.16 188 ARG A CA 1
ATOM 805 C C . ARG A 1 118 ? 51.606 19.856 1.865 1.00 20.04 188 ARG A C 1
ATOM 806 O O . ARG A 1 118 ? 52.502 19.995 2.714 1.00 18.99 188 ARG A O 1
ATOM 814 N N . ILE A 1 119 ? 50.329 19.690 2.207 1.00 18.17 189 ILE A N 1
ATOM 815 C CA . ILE A 1 119 ? 49.936 19.483 3.608 1.00 17.59 189 ILE A CA 1
ATOM 816 C C . ILE A 1 119 ? 50.615 18.251 4.240 1.00 17.86 189 ILE A C 1
ATOM 817 O O . ILE A 1 119 ? 51.101 18.341 5.346 1.00 17.80 189 ILE A O 1
ATOM 822 N N . ALA A 1 120 ? 50.618 17.115 3.532 1.00 17.93 190 ALA A N 1
ATOM 823 C CA . ALA A 1 120 ? 51.265 15.887 3.991 1.00 18.78 190 ALA A CA 1
ATOM 824 C C . ALA A 1 120 ? 52.757 16.115 4.272 1.00 20.06 190 ALA A C 1
ATOM 825 O O . ALA A 1 120 ? 53.254 15.688 5.318 1.00 19.48 190 ALA A O 1
ATOM 827 N N . LYS A 1 121 ? 53.437 16.816 3.360 1.00 21.10 191 LYS A N 1
ATOM 828 C CA . LYS A 1 121 ? 54.858 17.154 3.541 1.00 23.78 191 LYS A CA 1
ATOM 829 C C . LYS A 1 121 ? 55.093 17.947 4.820 1.00 23.80 191 LYS A C 1
ATOM 830 O O . LYS A 1 121 ? 55.976 17.605 5.630 1.00 23.85 191 LYS A O 1
ATOM 836 N N . GLU A 1 122 ? 54.315 19.015 5.000 1.00 23.45 192 GLU A N 1
ATOM 837 C CA . GLU A 1 122 ? 54.350 19.816 6.220 1.00 23.47 192 GLU A CA 1
ATOM 838 C C . GLU A 1 122 ? 54.085 19.000 7.492 1.00 23.02 192 GLU A C 1
ATOM 839 O O . GLU A 1 122 ? 54.828 19.139 8.481 1.00 22.53 192 GLU A O 1
ATOM 853 N N . HIS A 1 124 ? 54.552 15.807 7.905 1.00 22.85 194 HIS A N 1
ATOM 854 C CA . HIS A 1 124 ? 55.677 14.883 8.076 1.00 24.64 194 HIS A CA 1
ATOM 855 C C . HIS A 1 124 ? 56.863 15.614 8.759 1.00 25.47 194 HIS A C 1
ATOM 856 O O . HIS A 1 124 ? 57.473 15.098 9.720 1.00 25.67 194 HIS A O 1
ATOM 863 N N . GLU A 1 125 ? 57.131 16.846 8.333 1.00 25.49 195 GLU A N 1
ATOM 864 C CA . GLU A 1 125 ? 58.198 17.652 8.937 1.00 26.88 195 GLU A CA 1
ATOM 865 C C . GLU A 1 125 ? 57.899 17.999 10.380 1.00 25.51 195 GLU A C 1
ATOM 866 O O . GLU A 1 125 ? 58.776 17.912 11.235 1.00 23.48 195 GLU A O 1
ATOM 872 N N . ILE A 1 126 ? 56.649 18.374 10.665 1.00 23.84 196 ILE A N 1
ATOM 873 C CA . ILE A 1 126 ? 56.228 18.674 12.032 1.00 23.05 196 ILE A CA 1
ATOM 874 C C . ILE A 1 126 ? 56.315 17.442 12.926 1.00 23.64 196 ILE A C 1
ATOM 875 O O . ILE A 1 126 ? 56.768 17.547 14.061 1.00 23.59 196 ILE A O 1
ATOM 880 N N . ARG A 1 127 ? 55.877 16.288 12.430 1.00 24.14 197 ARG A N 1
ATOM 881 C CA . ARG A 1 127 ? 55.958 15.057 13.228 1.00 24.81 197 ARG A CA 1
ATOM 882 C C . ARG A 1 127 ? 57.428 14.689 13.542 1.00 26.44 197 ARG A C 1
ATOM 883 O O . ARG A 1 127 ? 57.725 14.271 14.668 1.00 26.23 197 ARG A O 1
ATOM 891 N N . GLU A 1 128 ? 58.316 14.830 12.547 1.00 28.05 198 GLU A N 1
ATOM 892 C CA . GLU A 1 128 ? 59.759 14.542 12.734 1.00 31.18 198 GLU A CA 1
ATOM 893 C C . GLU A 1 128 ? 60.343 15.405 13.869 1.00 31.66 198 GLU A C 1
ATOM 894 O O . GLU A 1 128 ? 61.076 14.910 14.742 1.00 32.23 198 GLU A O 1
ATOM 900 N N . GLU A 1 129 ? 60.000 16.687 13.868 1.00 32.30 199 GLU A N 1
ATOM 901 C CA . GLU A 1 129 ? 60.491 17.591 14.886 1.00 33.76 199 GLU A CA 1
ATOM 902 C C . GLU A 1 129 ? 59.909 17.266 16.260 1.00 33.80 199 GLU A C 1
ATOM 903 O O . GLU A 1 129 ? 60.625 17.347 17.271 1.00 33.50 199 GLU A O 1
ATOM 909 N N . TYR A 1 130 ? 58.633 16.861 16.310 1.00 32.22 200 TYR A N 1
ATOM 910 C CA . TYR A 1 130 ? 58.041 16.379 17.548 1.00 32.22 200 TYR A CA 1
ATOM 911 C C . TYR A 1 130 ? 58.751 15.128 18.095 1.00 32.82 200 TYR A C 1
ATOM 912 O O . TYR A 1 130 ? 58.920 14.978 19.305 1.00 32.07 200 TYR A O 1
ATOM 921 N N . LYS A 1 131 ? 59.095 14.212 17.199 1.00 33.97 201 LYS A N 1
ATOM 922 C CA . LYS A 1 131 ? 59.833 13.018 17.577 1.00 36.36 201 LYS A CA 1
ATOM 923 C C . LYS A 1 131 ? 61.217 13.388 18.161 1.00 37.62 201 LYS A C 1
ATOM 924 O O . LYS A 1 131 ? 61.619 12.834 19.184 1.00 38.28 201 LYS A O 1
ATOM 930 N N . LYS A 1 132 ? 61.918 14.335 17.541 1.00 38.73 202 LYS A N 1
ATOM 931 C CA . LYS A 1 132 ? 63.263 14.715 18.026 1.00 40.33 202 LYS A CA 1
ATOM 932 C C . LYS A 1 132 ? 63.231 15.437 19.371 1.00 40.39 202 LYS A C 1
ATOM 933 O O . LYS A 1 132 ? 64.072 15.174 20.247 1.00 40.44 202 LYS A O 1
ATOM 939 N N . THR A 1 133 ? 62.236 16.312 19.539 1.00 39.86 203 THR A N 1
ATOM 940 C CA . THR A 1 133 ? 62.193 17.266 20.636 1.00 39.13 203 THR A CA 1
ATOM 941 C C . THR A 1 133 ? 61.180 16.951 21.719 1.00 38.75 203 THR A C 1
ATOM 942 O O . THR A 1 133 ? 61.309 17.441 22.842 1.00 39.43 203 THR A O 1
ATOM 946 N N . GLY A 1 134 ? 60.160 16.163 21.391 1.00 37.38 204 GLY A N 1
ATOM 947 C CA . GLY A 1 134 ? 59.118 15.828 22.362 1.00 36.09 204 GLY A CA 1
ATOM 948 C C . GLY A 1 134 ? 58.112 16.924 22.654 1.00 35.00 204 GLY A C 1
ATOM 949 O O . GLY A 1 134 ? 57.262 16.779 23.534 1.00 35.15 204 GLY A O 1
ATOM 950 N N . THR A 1 135 ? 58.198 18.028 21.926 1.00 33.99 205 THR A N 1
ATOM 951 C CA . THR A 1 135 ? 57.245 19.130 22.105 1.00 33.70 205 THR A CA 1
ATOM 952 C C . THR A 1 135 ? 56.687 19.543 20.733 1.00 31.47 205 THR A C 1
ATOM 953 O O . THR A 1 135 ? 57.274 19.223 19.706 1.00 30.49 205 THR A O 1
ATOM 957 N N . GLY A 1 136 ? 55.575 20.268 20.712 1.00 29.88 206 GLY A N 1
ATOM 958 C CA . GLY A 1 136 ? 55.077 20.786 19.439 1.00 28.42 206 GLY A CA 1
ATOM 959 C C . GLY A 1 136 ? 54.044 19.829 18.877 1.00 26.55 206 GLY A C 1
ATOM 960 O O . GLY A 1 136 ? 53.120 19.464 19.565 1.00 27.76 206 GLY A O 1
ATOM 961 N N . GLY A 1 137 ? 54.203 19.401 17.636 1.00 25.32 207 GLY A N 1
ATOM 962 C CA . GLY A 1 137 ? 53.244 18.476 17.061 1.00 23.65 207 GLY A CA 1
ATOM 963 C C . GLY A 1 137 ? 51.908 19.098 16.649 1.00 22.39 207 GLY A C 1
ATOM 964 O O . GLY A 1 137 ? 51.791 20.313 16.494 1.00 21.09 207 GLY A O 1
ATOM 965 N N . ILE A 1 138 ? 50.897 18.244 16.493 1.00 22.47 208 ILE A N 1
ATOM 966 C CA . ILE A 1 138 ? 49.641 18.591 15.787 1.00 20.86 208 ILE A CA 1
ATOM 967 C C . ILE A 1 138 ? 48.416 18.243 16.635 1.00 20.89 208 ILE A C 1
ATOM 968 O O . ILE A 1 138 ? 48.310 17.125 17.157 1.00 19.51 208 ILE A O 1
ATOM 973 N N . ALA A 1 139 ? 47.494 19.197 16.748 1.00 18.78 209 ALA A N 1
ATOM 974 C CA . ALA A 1 139 ? 46.183 18.940 17.295 1.00 17.99 209 ALA A CA 1
ATOM 975 C C . ALA A 1 139 ? 45.152 18.922 16.166 1.00 17.96 209 ALA A C 1
ATOM 976 O O . ALA A 1 139 ? 45.258 19.690 15.174 1.00 18.64 209 ALA A O 1
ATOM 978 N N . ILE A 1 140 ? 44.137 18.070 16.323 1.00 17.80 210 ILE A N 1
ATOM 979 C CA . ILE A 1 140 ? 43.002 18.001 15.383 1.00 17.40 210 ILE A CA 1
ATOM 980 C C . ILE A 1 140 ? 41.798 18.568 16.081 1.00 17.41 210 ILE A C 1
ATOM 981 O O . ILE A 1 140 ? 41.533 18.210 17.224 1.00 18.18 210 ILE A O 1
ATOM 986 N N . VAL A 1 141 ? 41.051 19.453 15.414 1.00 17.06 211 VAL A N 1
ATOM 987 C CA . VAL A 1 141 ? 39.737 19.808 15.888 1.00 17.08 211 VAL A CA 1
ATOM 988 C C . VAL A 1 141 ? 38.762 19.058 14.966 1.00 18.11 211 VAL A C 1
ATOM 989 O O . VAL A 1 141 ? 38.799 19.232 13.740 1.00 18.04 211 VAL A O 1
ATOM 993 N N . GLY A 1 142 ? 37.908 18.211 15.536 1.00 18.41 212 GLY A N 1
ATOM 994 C CA . GLY A 1 142 ? 37.098 17.328 14.655 1.00 20.20 212 GLY A CA 1
ATOM 995 C C . GLY A 1 142 ? 35.649 17.287 15.061 1.00 20.88 212 GLY A C 1
ATOM 996 O O . GLY A 1 142 ? 35.331 17.349 16.248 1.00 20.72 212 GLY A O 1
ATOM 997 N N . GLY A 1 143 ? 34.763 17.210 14.078 1.00 20.99 213 GLY A N 1
ATOM 998 C CA . GLY A 1 143 ? 33.363 17.005 14.398 1.00 20.38 213 GLY A CA 1
ATOM 999 C C . GLY A 1 143 ? 32.908 15.712 13.754 1.00 20.52 213 GLY A C 1
ATOM 1000 O O . GLY A 1 143 ? 33.677 15.082 13.008 1.00 19.38 213 GLY A O 1
ATOM 1001 N N . PRO A 1 144 ? 31.661 15.318 14.029 1.00 19.88 214 PRO A N 1
ATOM 1002 C CA . PRO A 1 144 ? 31.140 14.018 13.647 1.00 19.40 214 PRO A CA 1
ATOM 1003 C C . PRO A 1 144 ? 31.026 13.821 12.136 1.00 18.14 214 PRO A C 1
ATOM 1004 O O . PRO A 1 144 ? 30.955 12.680 11.700 1.00 17.58 214 PRO A O 1
ATOM 1008 N N . ALA A 1 145 ? 31.056 14.892 11.322 1.00 18.35 215 ALA A N 1
ATOM 1009 C CA . ALA A 1 145 ? 31.087 14.707 9.845 1.00 17.07 215 ALA A CA 1
ATOM 1010 C C . ALA A 1 145 ? 32.279 13.855 9.382 1.00 16.25 215 ALA A C 1
ATOM 1011 O O . ALA A 1 145 ? 32.239 13.215 8.339 1.00 15.03 215 ALA A O 1
ATOM 1013 N N . ILE A 1 146 ? 33.362 13.859 10.155 1.00 15.01 216 ILE A N 1
ATOM 1014 C CA . ILE A 1 146 ? 34.510 13.003 9.841 1.00 14.48 216 ILE A CA 1
ATOM 1015 C C . ILE A 1 146 ? 34.034 11.550 9.760 1.00 13.89 216 ILE A C 1
ATOM 1016 O O . ILE A 1 146 ? 34.425 10.808 8.845 1.00 13.25 216 ILE A O 1
ATOM 1021 N N . ILE A 1 147 ? 33.162 11.170 10.704 1.00 14.54 217 ILE A N 1
ATOM 1022 C CA . ILE A 1 147 ? 32.639 9.803 10.762 1.00 14.21 217 ILE A CA 1
ATOM 1023 C C . ILE A 1 147 ? 31.560 9.602 9.665 1.00 13.96 217 ILE A C 1
ATOM 1024 O O . ILE A 1 147 ? 31.624 8.634 8.893 1.00 13.89 217 ILE A O 1
ATOM 1029 N N . HIS A 1 148 ? 30.586 10.508 9.594 1.00 14.86 218 HIS A N 1
ATOM 1030 C CA . HIS A 1 148 ? 29.510 10.368 8.581 1.00 14.48 218 HIS A CA 1
ATOM 1031 C C . HIS A 1 148 ? 29.997 10.279 7.147 1.00 15.15 218 HIS A C 1
ATOM 1032 O O . HIS A 1 148 ? 29.394 9.556 6.343 1.00 14.84 218 HIS A O 1
ATOM 1039 N N . THR A 1 149 ? 31.090 10.980 6.828 1.00 15.19 219 THR A N 1
ATOM 1040 C CA . THR A 1 149 ? 31.675 10.974 5.476 1.00 14.47 219 THR A CA 1
ATOM 1041 C C . THR A 1 149 ? 32.633 9.819 5.231 1.00 14.44 219 THR A C 1
ATOM 1042 O O . THR A 1 149 ? 33.248 9.711 4.153 1.00 13.80 219 THR A O 1
ATOM 1046 N N . GLY A 1 150 ? 32.810 8.966 6.240 1.00 14.92 220 GLY A N 1
ATOM 1047 C CA . GLY A 1 150 ? 33.642 7.761 6.042 1.00 15.48 220 GLY A CA 1
ATOM 1048 C C . GLY A 1 150 ? 35.124 8.032 6.253 1.00 15.62 220 GLY A C 1
ATOM 1049 O O . GLY A 1 150 ? 35.978 7.198 5.902 1.00 17.42 220 GLY A O 1
ATOM 1050 N N . GLY A 1 151 ? 35.442 9.198 6.821 1.00 15.71 221 GLY A N 1
ATOM 1051 C CA . GLY A 1 151 ? 36.842 9.598 7.075 1.00 15.86 221 GLY A CA 1
ATOM 1052 C C . GLY A 1 151 ? 37.426 9.104 8.398 1.00 15.59 221 GLY A C 1
ATOM 1053 O O . GLY A 1 151 ? 38.590 9.397 8.725 1.00 16.29 221 GLY A O 1
ATOM 1054 N N . GLY A 1 152 ? 36.619 8.401 9.186 1.00 16.01 222 GLY A N 1
ATOM 1055 C CA . GLY A 1 152 ? 37.035 7.989 10.553 1.00 15.56 222 GLY A CA 1
ATOM 1056 C C . GLY A 1 152 ? 38.283 7.100 10.527 1.00 16.04 222 GLY A C 1
ATOM 1057 O O . GLY A 1 152 ? 39.216 7.334 11.265 1.00 15.48 222 GLY A O 1
ATOM 1058 N N . PRO A 1 153 ? 38.267 6.009 9.736 1.00 16.68 223 PRO A N 1
ATOM 1059 C CA . PRO A 1 153 ? 39.439 5.127 9.635 1.00 16.20 223 PRO A CA 1
ATOM 1060 C C . PRO A 1 153 ? 40.717 5.847 9.215 1.00 16.35 223 PRO A C 1
ATOM 1061 O O . PRO A 1 153 ? 41.803 5.536 9.738 1.00 14.76 223 PRO A O 1
ATOM 1065 N N . ALA A 1 154 ? 40.618 6.774 8.251 1.00 15.79 224 ALA A N 1
ATOM 1066 C CA . ALA A 1 154 ? 41.798 7.559 7.850 1.00 16.20 224 ALA A CA 1
ATOM 1067 C C . ALA A 1 154 ? 42.357 8.367 9.005 1.00 16.88 224 ALA A C 1
ATOM 1068 O O . ALA A 1 154 ? 43.560 8.382 9.194 1.00 17.60 224 ALA A O 1
ATOM 1070 N N . LEU A 1 155 ? 41.497 9.037 9.777 1.00 16.80 225 LEU A N 1
ATOM 1071 C CA . LEU A 1 155 ? 41.957 9.821 10.902 1.00 17.33 225 LEU A CA 1
ATOM 1072 C C . LEU A 1 155 ? 42.557 8.881 11.970 1.00 17.66 225 LEU A C 1
ATOM 1073 O O . LEU A 1 155 ? 43.591 9.197 12.562 1.00 16.70 225 LEU A O 1
ATOM 1078 N N . ALA A 1 156 ? 41.908 7.727 12.215 1.00 17.72 226 ALA A N 1
ATOM 1079 C CA . ALA A 1 156 ? 42.443 6.789 13.221 1.00 17.20 226 ALA A CA 1
ATOM 1080 C C . ALA A 1 156 ? 43.857 6.332 12.851 1.00 16.92 226 ALA A C 1
ATOM 1081 O O . ALA A 1 156 ? 44.733 6.211 13.737 1.00 16.40 226 ALA A O 1
ATOM 1083 N N . LYS A 1 157 ? 44.080 6.071 11.561 1.00 17.91 227 LYS A N 1
ATOM 1084 C CA . LYS A 1 157 ? 45.396 5.649 11.074 1.00 18.92 227 LYS A CA 1
ATOM 1085 C C . LYS A 1 157 ? 46.454 6.745 11.250 1.00 19.57 227 LYS A C 1
ATOM 1086 O O . LYS A 1 157 ? 47.629 6.440 11.557 1.00 18.43 227 LYS A O 1
ATOM 1100 N N . VAL A 1 159 ? 46.454 8.884 13.740 1.00 18.66 229 VAL A N 1
ATOM 1101 C CA . VAL A 1 159 ? 46.779 8.782 15.164 1.00 18.92 229 VAL A CA 1
ATOM 1102 C C . VAL A 1 159 ? 47.767 7.596 15.379 1.00 20.59 229 VAL A C 1
ATOM 1103 O O . VAL A 1 159 ? 48.771 7.713 16.101 1.00 20.04 229 VAL A O 1
ATOM 1107 N N . GLU A 1 160 ? 47.469 6.466 14.746 1.00 20.88 230 GLU A N 1
ATOM 1108 C CA . GLU A 1 160 ? 48.285 5.257 14.886 1.00 22.29 230 GLU A CA 1
ATOM 1109 C C . GLU A 1 160 ? 49.724 5.479 14.386 1.00 22.25 230 GLU A C 1
ATOM 1110 O O . GLU A 1 160 ? 50.704 4.976 14.978 1.00 21.89 230 GLU A O 1
ATOM 1116 N N . LEU A 1 161 ? 49.862 6.250 13.310 1.00 21.11 231 LEU A N 1
ATOM 1117 C CA . LEU A 1 161 ? 51.159 6.582 12.729 1.00 21.18 231 LEU A CA 1
ATOM 1118 C C . LEU A 1 161 ? 51.929 7.674 13.480 1.00 21.60 231 LEU A C 1
ATOM 1119 O O . LEU A 1 161 ? 53.068 8.001 13.115 1.00 21.40 231 LEU A O 1
ATOM 1124 N N . GLY A 1 162 ? 51.310 8.275 14.486 1.00 20.77 232 GLY A N 1
ATOM 1125 C CA . GLY A 1 162 ? 52.030 9.221 15.340 1.00 21.01 232 GLY A CA 1
ATOM 1126 C C . GLY A 1 162 ? 51.956 10.672 14.886 1.00 21.02 232 GLY A C 1
ATOM 1127 O O . GLY A 1 162 ? 52.723 11.527 15.376 1.00 19.50 232 GLY A O 1
ATOM 1128 N N . TYR A 1 163 ? 51.031 10.954 13.963 1.00 19.90 233 TYR A N 1
ATOM 1129 C CA . TYR A 1 163 ? 50.832 12.330 13.459 1.00 20.39 233 TYR A CA 1
ATOM 1130 C C . TYR A 1 163 ? 50.066 13.276 14.370 1.00 20.17 233 TYR A C 1
ATOM 1131 O O . TYR A 1 163 ? 50.131 14.511 14.213 1.00 19.80 233 TYR A O 1
ATOM 1140 N N . ILE A 1 164 ? 49.319 12.708 15.314 1.00 19.93 234 ILE A N 1
ATOM 1141 C CA . ILE A 1 164 ? 48.358 13.472 16.081 1.00 20.04 234 ILE A CA 1
ATOM 1142 C C . ILE A 1 164 ? 48.683 13.469 17.579 1.00 20.02 234 ILE A C 1
ATOM 1143 O O . ILE A 1 164 ? 48.703 12.403 18.202 1.00 18.47 234 ILE A O 1
ATOM 1148 N N . GLN A 1 165 ? 48.876 14.668 18.151 1.00 19.41 235 GLN A N 1
ATOM 1149 C CA . GLN A 1 165 ? 49.303 14.814 19.562 1.00 20.03 235 GLN A CA 1
ATOM 1150 C C . GLN A 1 165 ? 48.154 15.208 20.473 1.00 19.30 235 GLN A C 1
ATOM 1151 O O . GLN A 1 165 ? 48.269 15.155 21.703 1.00 18.62 235 GLN A O 1
ATOM 1157 N N . ALA A 1 166 ? 47.026 15.586 19.873 1.00 17.92 236 ALA A N 1
ATOM 1158 C CA . ALA A 1 166 ? 45.802 15.822 20.639 1.00 16.79 236 ALA A CA 1
ATOM 1159 C C . ALA A 1 166 ? 44.592 15.892 19.737 1.00 16.91 236 ALA A C 1
ATOM 1160 O O . ALA A 1 166 ? 44.705 16.336 18.592 1.00 16.41 236 ALA A O 1
ATOM 1162 N N . ILE A 1 167 ? 43.430 15.508 20.276 1.00 17.65 237 ILE A N 1
ATOM 1163 C CA . ILE A 1 167 ? 42.146 15.704 19.562 1.00 16.89 237 ILE A CA 1
ATOM 1164 C C . ILE A 1 167 ? 41.169 16.503 20.403 1.00 17.20 237 ILE A C 1
ATOM 1165 O O . ILE A 1 167 ? 40.907 16.157 21.549 1.00 17.86 237 ILE A O 1
ATOM 1170 N N . LEU A 1 168 ? 40.629 17.572 19.828 1.00 16.72 238 LEU A N 1
ATOM 1171 C CA . LEU A 1 168 ? 39.586 18.361 20.428 1.00 17.30 238 LEU A CA 1
ATOM 1172 C C . LEU A 1 168 ? 38.318 18.047 19.657 1.00 17.56 238 LEU A C 1
ATOM 1173 O O . LEU A 1 168 ? 38.279 18.227 18.437 1.00 16.92 238 LEU A O 1
ATOM 1178 N N . ALA A 1 169 ? 37.282 17.583 20.352 1.00 17.08 239 ALA A N 1
ATOM 1179 C CA . ALA A 1 169 ? 36.063 17.178 19.679 1.00 17.54 239 ALA A CA 1
ATOM 1180 C C . ALA A 1 169 ? 34.940 17.278 20.671 1.00 18.66 239 ALA A C 1
ATOM 1181 O O . ALA A 1 169 ? 34.990 18.092 21.587 1.00 17.94 239 ALA A O 1
ATOM 1183 N N . GLY A 1 170 ? 33.896 16.481 20.483 1.00 19.19 240 GLY A N 1
ATOM 1184 C CA . GLY A 1 170 ? 32.753 16.539 21.384 1.00 18.95 240 GLY A CA 1
ATOM 1185 C C . GLY A 1 170 ? 32.119 15.169 21.440 1.00 17.85 240 GLY A C 1
ATOM 1186 O O . GLY A 1 170 ? 32.699 14.182 20.963 1.00 17.99 240 GLY A O 1
ATOM 1187 N N . ASN A 1 171 ? 30.938 15.104 22.027 1.00 17.40 241 ASN A N 1
ATOM 1188 C CA . ASN A 1 171 ? 30.304 13.808 22.265 1.00 17.08 241 ASN A CA 1
ATOM 1189 C C . ASN A 1 171 ? 30.020 13.071 20.955 1.00 16.35 241 ASN A C 1
ATOM 1190 O O . ASN A 1 171 ? 30.153 11.848 20.874 1.00 15.67 241 ASN A O 1
ATOM 1195 N N . ALA A 1 172 ? 29.622 13.806 19.915 1.00 15.28 242 ALA A N 1
ATOM 1196 C CA . ALA A 1 172 ? 29.178 13.127 18.687 1.00 15.50 242 ALA A CA 1
ATOM 1197 C C . ALA A 1 172 ? 30.293 12.414 17.936 1.00 16.41 242 ALA A C 1
ATOM 1198 O O . ALA A 1 172 ? 30.118 11.265 17.466 1.00 15.81 242 ALA A O 1
ATOM 1200 N N . LEU A 1 173 ? 31.442 13.079 17.794 1.00 16.44 243 LEU A N 1
ATOM 1201 C CA . LEU A 1 173 ? 32.561 12.429 17.131 1.00 16.29 243 LEU A CA 1
ATOM 1202 C C . LEU A 1 173 ? 32.913 11.116 17.869 1.00 15.62 243 LEU A C 1
ATOM 1203 O O . LEU A 1 173 ? 33.096 10.086 17.243 1.00 14.41 243 LEU A O 1
ATOM 1208 N N . ALA A 1 174 ? 33.013 11.187 19.183 1.00 15.80 244 ALA A N 1
ATOM 1209 C CA . ALA A 1 174 ? 33.397 10.028 19.990 1.00 17.10 244 ALA A CA 1
ATOM 1210 C C . ALA A 1 174 ? 32.353 8.935 19.888 1.00 16.81 244 ALA A C 1
ATOM 1211 O O . ALA A 1 174 ? 32.698 7.796 19.639 1.00 17.07 244 ALA A O 1
ATOM 1213 N N . THR A 1 175 ? 31.091 9.314 20.041 1.00 17.57 245 THR A N 1
ATOM 1214 C CA . THR A 1 175 ? 29.960 8.383 19.957 1.00 18.72 245 THR A CA 1
ATOM 1215 C C . THR A 1 175 ? 29.898 7.657 18.628 1.00 18.80 245 THR A C 1
ATOM 1216 O O . THR A 1 175 ? 29.755 6.432 18.604 1.00 17.68 245 THR A O 1
ATOM 1220 N N . HIS A 1 176 ? 30.043 8.386 17.514 1.00 17.40 246 HIS A N 1
ATOM 1221 C CA . HIS A 1 176 ? 29.871 7.710 16.241 1.00 16.17 246 HIS A CA 1
ATOM 1222 C C . HIS A 1 176 ? 31.109 6.953 15.817 1.00 14.99 246 HIS A C 1
ATOM 1223 O O . HIS A 1 176 ? 31.002 5.946 15.092 1.00 14.39 246 HIS A O 1
ATOM 1230 N N . ASP A 1 177 ? 32.280 7.417 16.258 1.00 14.82 247 ASP A N 1
ATOM 1231 C CA . ASP A 1 177 ? 33.521 6.638 16.092 1.00 16.72 247 ASP A CA 1
ATOM 1232 C C . ASP A 1 177 ? 33.367 5.280 16.836 1.00 16.29 247 ASP A C 1
ATOM 1233 O O . ASP A 1 177 ? 33.702 4.226 16.305 1.00 16.82 247 ASP A O 1
ATOM 1238 N N . ILE A 1 178 ? 32.866 5.343 18.066 1.00 16.55 248 ILE A N 1
ATOM 1239 C CA . ILE A 1 178 ? 32.637 4.117 18.864 1.00 17.06 248 ILE A CA 1
ATOM 1240 C C . ILE A 1 178 ? 31.513 3.241 18.269 1.00 17.20 248 ILE A C 1
ATOM 1241 O O . ILE A 1 178 ? 31.675 2.029 18.120 1.00 18.10 248 ILE A O 1
ATOM 1246 N N . GLU A 1 179 ? 30.407 3.859 17.850 1.00 16.69 249 GLU A N 1
ATOM 1247 C CA . GLU A 1 179 ? 29.362 3.143 17.091 1.00 16.42 249 GLU A CA 1
ATOM 1248 C C . GLU A 1 179 ? 29.917 2.413 15.859 1.00 17.27 249 GLU A C 1
ATOM 1249 O O . GLU A 1 179 ? 29.534 1.271 15.585 1.00 16.82 249 GLU A O 1
ATOM 1255 N N . SER A 1 180 ? 30.815 3.058 15.103 1.00 16.12 250 SER A N 1
ATOM 1256 C CA . SER A 1 180 ? 31.458 2.414 13.983 1.00 17.17 250 SER A CA 1
ATOM 1257 C C . SER A 1 180 ? 32.232 1.168 14.398 1.00 18.03 250 SER A C 1
ATOM 1258 O O . SER A 1 180 ? 32.184 0.170 13.680 1.00 17.60 250 SER A O 1
ATOM 1261 N N . ALA A 1 181 ? 33.006 1.291 15.488 1.00 17.04 251 ALA A N 1
ATOM 1262 C CA . ALA A 1 181 ? 33.857 0.209 16.038 1.00 18.29 251 ALA A CA 1
ATOM 1263 C C . ALA A 1 181 ? 32.872 -0.937 16.341 1.00 18.41 251 ALA A C 1
ATOM 1264 O O . ALA A 1 181 ? 33.182 -2.066 16.021 1.00 21.06 251 ALA A O 1
ATOM 1266 N N . LEU A 1 182 ? 31.737 -0.710 17.005 1.00 18.60 252 LEU A N 1
ATOM 1267 C CA . LEU A 1 182 ? 31.099 -1.714 17.868 1.00 19.14 252 LEU A CA 1
ATOM 1268 C C . LEU A 1 182 ? 30.095 -2.348 16.848 1.00 20.33 252 LEU A C 1
ATOM 1269 O O . LEU A 1 182 ? 29.881 -3.597 16.779 1.00 19.37 252 LEU A O 1
ATOM 1274 N N . TYR A 1 183 ? 29.498 -1.489 15.998 1.00 18.91 253 TYR A N 1
ATOM 1275 C CA . TYR A 1 183 ? 28.346 -1.905 15.159 1.00 19.95 253 TYR A CA 1
ATOM 1276 C C . TYR A 1 183 ? 28.508 -1.697 13.675 1.00 19.57 253 TYR A C 1
ATOM 1277 O O . TYR A 1 183 ? 27.609 -2.056 12.923 1.00 20.52 253 TYR A O 1
ATOM 1286 N N . GLY A 1 184 ? 29.648 -1.146 13.247 1.00 18.58 254 GLY A N 1
ATOM 1287 C CA . GLY A 1 184 ? 29.866 -0.848 11.848 1.00 18.70 254 GLY A CA 1
ATOM 1288 C C . GLY A 1 184 ? 29.125 0.339 11.240 1.00 17.34 254 GLY A C 1
ATOM 1289 O O . GLY A 1 184 ? 29.223 0.549 10.041 1.00 18.23 254 GLY A O 1
ATOM 1290 N N . THR A 1 185 ? 28.411 1.111 12.057 1.00 17.71 255 THR A N 1
ATOM 1291 C CA . THR A 1 185 ? 27.544 2.174 11.559 1.00 17.24 255 THR A CA 1
ATOM 1292 C C . THR A 1 185 ? 27.849 3.559 12.208 1.00 17.32 255 THR A C 1
ATOM 1293 O O . THR A 1 185 ? 28.497 3.638 13.260 1.00 15.68 255 THR A O 1
ATOM 1297 N N . SER A 1 186 ? 27.385 4.629 11.558 1.00 16.02 256 SER A N 1
ATOM 1298 C CA . SER A 1 186 ? 27.312 5.961 12.184 1.00 15.88 256 SER A CA 1
ATOM 1299 C C . SER A 1 186 ? 25.874 6.397 12.015 1.00 14.89 256 SER A C 1
ATOM 1300 O O . SER A 1 186 ? 25.422 6.434 10.871 1.00 16.65 256 SER A O 1
ATOM 1303 N N . LEU A 1 187 ? 25.147 6.671 13.105 1.00 14.71 257 LEU A N 1
ATOM 1304 C CA . LEU A 1 187 ? 23.677 6.932 13.028 1.00 15.25 257 LEU A CA 1
ATOM 1305 C C . LEU A 1 187 ? 22.975 5.882 12.185 1.00 16.07 257 LEU A C 1
ATOM 1306 O O . LEU A 1 187 ? 22.004 6.168 11.424 1.00 14.78 257 LEU A O 1
ATOM 1311 N N . GLY A 1 188 ? 23.441 4.635 12.334 1.00 15.71 258 GLY A N 1
ATOM 1312 C CA . GLY A 1 188 ? 22.746 3.535 11.683 1.00 16.45 258 GLY A CA 1
ATOM 1313 C C . GLY A 1 188 ? 23.092 3.306 10.228 1.00 17.75 258 GLY A C 1
ATOM 1314 O O . GLY A 1 188 ? 22.513 2.417 9.589 1.00 19.09 258 GLY A O 1
ATOM 1315 N N . VAL A 1 189 ? 24.032 4.086 9.686 1.00 16.76 259 VAL A N 1
ATOM 1316 C CA . VAL A 1 189 ? 24.474 3.895 8.318 1.00 16.20 259 VAL A CA 1
ATOM 1317 C C . VAL A 1 189 ? 25.752 3.115 8.314 1.00 16.79 259 VAL A C 1
ATOM 1318 O O . VAL A 1 189 ? 26.736 3.514 8.956 1.00 16.21 259 VAL A O 1
ATOM 1322 N N . ASN A 1 190 ? 25.779 2.004 7.575 1.00 17.63 260 ASN A N 1
ATOM 1323 C CA . ASN A 1 190 ? 26.989 1.185 7.537 1.00 18.24 260 ASN A CA 1
ATOM 1324 C C . ASN A 1 190 ? 28.122 1.929 6.833 1.00 18.96 260 ASN A C 1
ATOM 1325 O O . ASN A 1 190 ? 27.950 2.352 5.677 1.00 18.00 260 ASN A O 1
ATOM 1330 N N . ILE A 1 191 ? 29.284 2.060 7.497 1.00 18.51 261 ILE A N 1
ATOM 1331 C CA . ILE A 1 191 ? 30.423 2.847 6.951 1.00 19.47 261 ILE A CA 1
ATOM 1332 C C . ILE A 1 191 ? 31.020 2.206 5.697 1.00 20.08 261 ILE A C 1
ATOM 1333 O O . ILE A 1 191 ? 31.383 2.890 4.729 1.00 20.31 261 ILE A O 1
ATOM 1338 N N . LYS A 1 192 ? 31.145 0.885 5.712 1.00 20.91 262 LYS A N 1
ATOM 1339 C CA . LYS A 1 192 ? 31.775 0.207 4.580 1.00 20.82 262 LYS A CA 1
ATOM 1340 C C . LYS A 1 192 ? 30.880 0.140 3.344 1.00 20.91 262 LYS A C 1
ATOM 1341 O O . LYS A 1 192 ? 31.387 0.112 2.268 1.00 19.10 262 LYS A O 1
ATOM 1347 N N . THR A 1 193 ? 29.564 0.145 3.499 1.00 20.65 263 THR A N 1
ATOM 1348 C CA . THR A 1 193 ? 28.686 0.082 2.313 1.00 20.83 263 THR A CA 1
ATOM 1349 C C . THR A 1 193 ? 27.855 1.336 2.004 1.00 21.22 263 THR A C 1
ATOM 1350 O O . THR A 1 193 ? 27.220 1.395 0.939 1.00 20.64 263 THR A O 1
ATOM 1354 N N . ALA A 1 194 ? 27.805 2.281 2.956 1.00 20.94 264 ALA A N 1
ATOM 1355 C CA . ALA A 1 194 ? 26.941 3.469 2.878 1.00 22.05 264 ALA A CA 1
ATOM 1356 C C . ALA A 1 194 ? 25.438 3.169 2.851 1.00 22.58 264 ALA A C 1
ATOM 1357 O O . ALA A 1 194 ? 24.627 4.048 2.501 1.00 21.68 264 ALA A O 1
ATOM 1359 N N . LYS A 1 195 ? 25.069 1.945 3.233 1.00 22.60 265 LYS A N 1
ATOM 1360 C CA . LYS A 1 195 ? 23.666 1.552 3.312 1.00 24.16 265 LYS A CA 1
ATOM 1361 C C . LYS A 1 195 ? 23.154 1.587 4.746 1.00 23.71 265 LYS A C 1
ATOM 1362 O O . LYS A 1 195 ? 23.867 1.235 5.679 1.00 22.45 265 LYS A O 1
ATOM 1368 N N . PRO A 1 196 ? 21.899 2.003 4.921 1.00 24.04 266 PRO A N 1
ATOM 1369 C CA . PRO A 1 196 ? 21.342 2.015 6.258 1.00 24.96 266 PRO A CA 1
ATOM 1370 C C . PRO A 1 196 ? 21.082 0.583 6.728 1.00 25.43 266 PRO A C 1
ATOM 1371 O O . PRO A 1 196 ? 20.822 -0.315 5.897 1.00 24.98 266 PRO A O 1
ATOM 1375 N N . VAL A 1 197 ? 21.222 0.372 8.031 1.00 25.13 267 VAL A N 1
ATOM 1376 C CA . VAL A 1 197 ? 20.963 -0.928 8.647 1.00 25.76 267 VAL A CA 1
ATOM 1377 C C . VAL A 1 197 ? 19.592 -0.818 9.289 1.00 25.46 267 VAL A C 1
ATOM 1378 O O . VAL A 1 197 ? 19.291 0.159 9.979 1.00 24.97 267 VAL A O 1
ATOM 1382 N N . THR A 1 198 ? 18.741 -1.820 9.063 1.00 25.78 268 THR A N 1
ATOM 1383 C CA . THR A 1 198 ? 17.408 -1.838 9.658 1.00 25.81 268 THR A CA 1
ATOM 1384 C C . THR A 1 198 ? 17.472 -1.750 11.177 1.00 24.71 268 THR A C 1
ATOM 1385 O O . THR A 1 198 ? 18.216 -2.480 11.818 1.00 25.87 268 THR A O 1
ATOM 1389 N N . GLY A 1 199 ? 16.706 -0.838 11.758 1.00 23.38 269 GLY A N 1
ATOM 1390 C CA . GLY A 1 199 ? 16.759 -0.608 13.202 1.00 22.15 269 GLY A CA 1
ATOM 1391 C C . GLY A 1 199 ? 18.028 0.142 13.650 1.00 21.47 269 GLY A C 1
ATOM 1392 O O . GLY A 1 199 ? 18.271 0.300 14.836 1.00 21.32 269 GLY A O 1
ATOM 1393 N N . GLY A 1 200 ? 18.834 0.602 12.699 1.00 20.36 270 GLY A N 1
ATOM 1394 C CA . GLY A 1 200 ? 20.103 1.263 13.000 1.00 19.60 270 GLY A CA 1
ATOM 1395 C C . GLY A 1 200 ? 20.003 2.537 13.818 1.00 19.67 270 GLY A C 1
ATOM 1396 O O . GLY A 1 200 ? 20.994 2.969 14.379 1.00 19.47 270 GLY A O 1
ATOM 1397 N N . HIS A 1 201 ? 18.831 3.162 13.883 1.00 18.80 271 HIS A N 1
ATOM 1398 C CA . HIS A 1 201 ? 18.693 4.394 14.676 1.00 19.68 271 HIS A CA 1
ATOM 1399 C C . HIS A 1 201 ? 19.092 4.207 16.147 1.00 20.38 271 HIS A C 1
ATOM 1400 O O . HIS A 1 201 ? 19.362 5.173 16.845 1.00 20.17 271 HIS A O 1
ATOM 1407 N N . LYS A 1 202 ? 19.058 2.965 16.638 1.00 20.59 272 LYS A N 1
ATOM 1408 C CA . LYS A 1 202 ? 19.348 2.724 18.065 1.00 20.51 272 LYS A CA 1
ATOM 1409 C C . LYS A 1 202 ? 20.841 2.549 18.330 1.00 18.90 272 LYS A C 1
ATOM 1410 O O . LYS A 1 202 ? 21.279 2.654 19.464 1.00 19.45 272 LYS A O 1
ATOM 1416 N N . HIS A 1 203 ? 21.613 2.296 17.277 1.00 18.53 273 HIS A N 1
ATOM 1417 C CA . HIS A 1 203 ? 23.014 1.911 17.425 1.00 18.56 273 HIS A CA 1
ATOM 1418 C C . HIS A 1 203 ? 23.833 2.909 18.231 1.00 18.66 273 HIS A C 1
ATOM 1419 O O . HIS A 1 203 ? 24.622 2.498 19.069 1.00 18.44 273 HIS A O 1
ATOM 1426 N N . HIS A 1 204 ? 23.655 4.219 17.988 1.00 18.04 274 HIS A N 1
ATOM 1427 C CA . HIS A 1 204 ? 24.461 5.209 18.717 1.00 18.02 274 HIS A CA 1
ATOM 1428 C C . HIS A 1 204 ? 24.143 5.272 20.204 1.00 18.26 274 HIS A C 1
ATOM 1429 O O . HIS A 1 204 ? 25.061 5.507 20.996 1.00 18.68 274 HIS A O 1
ATOM 1436 N N . ILE A 1 205 ? 22.874 5.065 20.580 1.00 17.91 275 ILE A N 1
ATOM 1437 C CA . ILE A 1 205 ? 22.495 5.003 21.989 1.00 19.04 275 ILE A CA 1
ATOM 1438 C C . ILE A 1 205 ? 23.025 3.708 22.641 1.00 19.54 275 ILE A C 1
ATOM 1439 O O . ILE A 1 205 ? 23.519 3.739 23.785 1.00 19.52 275 ILE A O 1
ATOM 1444 N N . TYR A 1 206 ? 22.989 2.605 21.893 1.00 19.97 276 TYR A N 1
ATOM 1445 C CA . TYR A 1 206 ? 23.687 1.379 22.336 1.00 21.58 276 TYR A CA 1
ATOM 1446 C C . TYR A 1 206 ? 25.179 1.598 22.540 1.00 21.40 276 TYR A C 1
ATOM 1447 O O . TYR A 1 206 ? 25.761 1.090 23.518 1.00 20.60 276 TYR A O 1
ATOM 1456 N N . ALA A 1 207 ? 25.822 2.379 21.648 1.00 19.78 277 ALA A N 1
ATOM 1457 C CA . ALA A 1 207 ? 27.253 2.688 21.838 1.00 19.01 277 ALA A CA 1
ATOM 1458 C C . ALA A 1 207 ? 27.515 3.475 23.124 1.00 19.49 277 ALA A C 1
ATOM 1459 O O . ALA A 1 207 ? 28.436 3.139 23.885 1.00 20.50 277 ALA A O 1
ATOM 1461 N N . ILE A 1 208 ? 26.712 4.512 23.355 1.00 17.91 278 ILE A N 1
ATOM 1462 C CA . ILE A 1 208 ? 26.769 5.294 24.586 1.00 18.11 278 ILE A CA 1
ATOM 1463 C C . ILE A 1 208 ? 26.560 4.370 25.802 1.00 19.27 278 ILE A C 1
ATOM 1464 O O . ILE A 1 208 ? 27.361 4.381 26.721 1.00 18.88 278 ILE A O 1
ATOM 1469 N N . ASN A 1 209 ? 25.545 3.535 25.744 1.00 19.58 279 ASN A N 1
ATOM 1470 C CA . ASN A 1 209 ? 25.285 2.588 26.846 1.00 22.14 279 ASN A CA 1
ATOM 1471 C C . ASN A 1 209 ? 26.491 1.666 27.150 1.00 21.48 279 ASN A C 1
ATOM 1472 O O . ASN A 1 209 ? 26.834 1.453 28.307 1.00 23.37 279 ASN A O 1
ATOM 1477 N N . ALA A 1 210 ? 27.125 1.162 26.100 1.00 22.28 280 ALA A N 1
ATOM 1478 C CA . ALA A 1 210 ? 28.290 0.305 26.182 1.00 23.05 280 ALA A CA 1
ATOM 1479 C C . ALA A 1 210 ? 29.454 1.001 26.867 1.00 23.20 280 ALA A C 1
ATOM 1480 O O . ALA A 1 210 ? 30.146 0.383 27.678 1.00 21.67 280 ALA A O 1
ATOM 1482 N N . ILE A 1 211 ? 29.674 2.292 26.568 1.00 22.28 281 ILE A N 1
ATOM 1483 C CA . ILE A 1 211 ? 30.712 3.053 27.257 1.00 21.07 281 ILE A CA 1
ATOM 1484 C C . ILE A 1 211 ? 30.322 3.358 28.706 1.00 21.24 281 ILE A C 1
ATOM 1485 O O . ILE A 1 211 ? 31.175 3.268 29.599 1.00 20.70 281 ILE A O 1
ATOM 1490 N N . ASN A 1 212 ? 29.055 3.695 28.948 1.00 20.44 282 ASN A N 1
ATOM 1491 C CA . ASN A 1 212 ? 28.570 3.928 30.313 1.00 21.73 282 ASN A CA 1
ATOM 1492 C C . ASN A 1 212 ? 28.799 2.693 31.198 1.00 21.82 282 ASN A C 1
ATOM 1493 O O . ASN A 1 212 ? 29.172 2.818 32.373 1.00 22.52 282 ASN A O 1
ATOM 1498 N N . ASP A 1 213 ? 28.547 1.525 30.626 1.00 21.67 283 ASP A N 1
ATOM 1499 C CA . ASP A 1 213 ? 28.770 0.249 31.322 1.00 22.57 283 ASP A CA 1
ATOM 1500 C C . ASP A 1 213 ? 30.258 -0.005 31.562 1.00 22.44 283 ASP A C 1
ATOM 1501 O O . ASP A 1 213 ? 30.644 -0.416 32.664 1.00 22.89 283 ASP A O 1
ATOM 1506 N N . ALA A 1 214 ? 31.107 0.266 30.568 1.00 21.64 284 ALA A N 1
ATOM 1507 C CA . ALA A 1 214 ? 32.545 0.119 30.748 1.00 22.68 284 ALA A CA 1
ATOM 1508 C C . ALA A 1 214 ? 33.085 1.106 31.795 1.00 23.43 284 ALA A C 1
ATOM 1509 O O . ALA A 1 214 ? 34.040 0.806 32.556 1.00 23.39 284 ALA A O 1
ATOM 1511 N N . GLY A 1 215 ? 32.460 2.280 31.855 1.00 22.97 285 GLY A N 1
ATOM 1512 C CA . GLY A 1 215 ? 32.818 3.303 32.848 1.00 23.48 285 GLY A CA 1
ATOM 1513 C C . GLY A 1 215 ? 33.320 4.577 32.181 1.00 23.22 285 GLY A C 1
ATOM 1514 O O . GLY A 1 215 ? 33.036 5.681 32.644 1.00 23.46 285 GLY A O 1
ATOM 1515 N N . ASN A 1 216 ? 34.079 4.410 31.103 1.00 22.71 286 ASN A N 1
ATOM 1516 C CA . ASN A 1 216 ? 34.631 5.516 30.299 1.00 22.06 286 ASN A CA 1
ATOM 1517 C C . ASN A 1 216 ? 35.329 4.863 29.129 1.00 20.74 286 ASN A C 1
ATOM 1518 O O . ASN A 1 216 ? 35.391 3.619 29.055 1.00 18.95 286 ASN A O 1
ATOM 1523 N N . ILE A 1 217 ? 35.831 5.688 28.210 1.00 18.64 287 ILE A N 1
ATOM 1524 C CA . ILE A 1 217 ? 36.524 5.192 27.023 1.00 17.99 287 ILE A CA 1
ATOM 1525 C C . ILE A 1 217 ? 37.787 4.397 27.345 1.00 18.11 287 ILE A C 1
ATOM 1526 O O . ILE A 1 217 ? 38.012 3.356 26.760 1.00 16.82 287 ILE A O 1
ATOM 1531 N N . LYS A 1 218 ? 38.620 4.903 28.257 1.00 18.53 288 LYS A N 1
ATOM 1532 C CA . LYS A 1 218 ? 39.834 4.191 28.651 1.00 19.26 288 LYS A CA 1
ATOM 1533 C C . LYS A 1 218 ? 39.543 2.743 29.078 1.00 18.11 288 LYS A C 1
ATOM 1534 O O . LYS A 1 218 ? 40.249 1.829 28.655 1.00 18.15 288 LYS A O 1
ATOM 1540 N N . ASN A 1 219 ? 38.546 2.579 29.934 1.00 18.90 289 ASN A N 1
ATOM 1541 C CA . ASN A 1 219 ? 38.116 1.243 30.436 1.00 19.57 289 ASN A CA 1
ATOM 1542 C C . ASN A 1 219 ? 37.631 0.371 29.304 1.00 19.33 289 ASN A C 1
ATOM 1543 O O . ASN A 1 219 ? 37.943 -0.822 29.240 1.00 20.12 289 ASN A O 1
ATOM 1548 N N . ALA A 1 220 ? 36.877 0.972 28.386 1.00 18.23 290 ALA A N 1
ATOM 1549 C CA . ALA A 1 220 ? 36.380 0.230 27.232 1.00 19.01 290 ALA A CA 1
ATOM 1550 C C . ALA A 1 220 ? 37.544 -0.274 26.412 1.00 18.50 290 ALA A C 1
ATOM 1551 O O . ALA A 1 220 ? 37.520 -1.421 25.955 1.00 19.83 290 ALA A O 1
ATOM 1553 N N . VAL A 1 221 ? 38.571 0.554 26.209 1.00 18.39 291 VAL A N 1
ATOM 1554 C CA . VAL A 1 221 ? 39.740 0.102 25.470 1.00 18.53 291 VAL A CA 1
ATOM 1555 C C . VAL A 1 221 ? 40.588 -0.938 26.244 1.00 19.70 291 VAL A C 1
ATOM 1556 O O . VAL A 1 221 ? 40.981 -1.983 25.686 1.00 18.94 291 VAL A O 1
ATOM 1560 N N . GLU A 1 222 ? 40.910 -0.616 27.488 1.00 19.49 292 GLU A N 1
ATOM 1561 C CA . GLU A 1 222 ? 41.766 -1.519 28.271 1.00 22.02 292 GLU A CA 1
ATOM 1562 C C . GLU A 1 222 ? 41.109 -2.906 28.465 1.00 21.44 292 GLU A C 1
ATOM 1563 O O . GLU A 1 222 ? 41.803 -3.905 28.438 1.00 21.71 292 GLU A O 1
ATOM 1569 N N . SER A 1 223 ? 39.780 -2.939 28.587 1.00 21.37 293 SER A N 1
ATOM 1570 C CA . SER A 1 223 ? 39.027 -4.202 28.733 1.00 21.85 293 SER A CA 1
ATOM 1571 C C . SER A 1 223 ? 38.725 -4.946 27.417 1.00 21.67 293 SER A C 1
ATOM 1572 O O . SER A 1 223 ? 38.147 -6.053 27.431 1.00 20.73 293 SER A O 1
ATOM 1575 N N . GLY A 1 224 ? 39.098 -4.356 26.278 1.00 20.31 294 GLY A N 1
ATOM 1576 C CA . GLY A 1 224 ? 38.817 -4.967 24.983 1.00 19.33 294 GLY A CA 1
ATOM 1577 C C . GLY A 1 224 ? 37.373 -4.927 24.493 1.00 19.38 294 GLY A C 1
ATOM 1578 O O . GLY A 1 224 ? 36.999 -5.672 23.574 1.00 19.27 294 GLY A O 1
ATOM 1579 N N . VAL A 1 225 ? 36.554 -4.083 25.098 1.00 18.98 295 VAL A N 1
ATOM 1580 C CA . VAL A 1 225 ? 35.234 -3.755 24.539 1.00 19.34 295 VAL A CA 1
ATOM 1581 C C . VAL A 1 225 ? 35.422 -3.003 23.193 1.00 20.04 295 VAL A C 1
ATOM 1582 O O . VAL A 1 225 ? 34.811 -3.342 22.182 1.00 19.04 295 VAL A O 1
ATOM 1586 N N . LEU A 1 226 ? 36.311 -2.016 23.202 1.00 20.04 296 LEU A N 1
ATOM 1587 C CA . LEU A 1 226 ? 36.553 -1.160 22.041 1.00 20.21 296 LEU A CA 1
ATOM 1588 C C . LEU A 1 226 ? 37.893 -1.551 21.473 1.00 19.40 296 LEU A C 1
ATOM 1589 O O . LEU A 1 226 ? 38.914 -1.410 22.154 1.00 20.66 296 LEU A O 1
ATOM 1594 N N . LYS A 1 227 ? 37.912 -2.024 20.227 1.00 19.92 297 LYS A N 1
ATOM 1595 C CA . LYS A 1 227 ? 39.122 -2.582 19.609 1.00 20.90 297 LYS A CA 1
ATOM 1596 C C . LYS A 1 227 ? 39.643 -1.899 18.348 1.00 20.65 297 LYS A C 1
ATOM 1597 O O . LYS A 1 227 ? 40.654 -2.341 17.782 1.00 18.64 297 LYS A O 1
ATOM 1603 N N . GLU A 1 228 ? 38.961 -0.837 17.890 1.00 20.52 298 GLU A N 1
ATOM 1604 C CA . GLU A 1 228 ? 39.450 -0.085 16.721 1.00 19.84 298 GLU A CA 1
ATOM 1605 C C . GLU A 1 228 ? 38.900 1.321 16.761 1.00 18.08 298 GLU A C 1
ATOM 1606 O O . GLU A 1 228 ? 37.948 1.608 17.501 1.00 17.59 298 GLU A O 1
ATOM 1612 N N . GLY A 1 229 ? 39.527 2.195 15.973 1.00 18.03 299 GLY A N 1
ATOM 1613 C CA . GLY A 1 229 ? 38.964 3.525 15.678 1.00 16.61 299 GLY A CA 1
ATOM 1614 C C . GLY A 1 229 ? 39.755 4.656 16.307 1.00 17.46 299 GLY A C 1
ATOM 1615 O O . GLY A 1 229 ? 40.823 4.457 16.909 1.00 16.51 299 GLY A O 1
ATOM 1616 N N . ILE A 1 230 ? 39.235 5.868 16.178 1.00 16.86 300 ILE A N 1
ATOM 1617 C CA . ILE A 1 230 ? 39.984 7.039 16.638 1.00 17.27 300 ILE A CA 1
ATOM 1618 C C . ILE A 1 230 ? 40.241 7.044 18.168 1.00 16.99 300 ILE A C 1
ATOM 1619 O O . ILE A 1 230 ? 41.364 7.255 18.617 1.00 17.46 300 ILE A O 1
ATOM 1632 N N . TYR A 1 232 ? 40.025 4.611 20.329 1.00 18.31 302 TYR A N 1
ATOM 1633 C CA . TYR A 1 232 ? 40.915 3.464 20.555 1.00 18.33 302 TYR A CA 1
ATOM 1634 C C . TYR A 1 232 ? 42.372 3.834 20.325 1.00 18.86 302 TYR A C 1
ATOM 1635 O O . TYR A 1 232 ? 43.220 3.592 21.201 1.00 19.38 302 TYR A O 1
ATOM 1644 N N . GLN A 1 233 ? 42.682 4.398 19.148 1.00 17.21 303 GLN A N 1
ATOM 1645 C CA . GLN A 1 233 ? 44.062 4.800 18.862 1.00 17.68 303 GLN A CA 1
ATOM 1646 C C . GLN A 1 233 ? 44.621 5.857 19.833 1.00 17.76 303 GLN A C 1
ATOM 1647 O O . GLN A 1 233 ? 45.827 5.840 20.154 1.00 17.97 303 GLN A O 1
ATOM 1653 N N . CYS A 1 234 ? 43.757 6.757 20.289 1.00 18.00 304 CYS A N 1
ATOM 1654 C CA . CYS A 1 234 ? 44.152 7.772 21.264 1.00 17.98 304 CYS A CA 1
ATOM 1655 C C . CYS A 1 234 ? 44.566 7.105 22.589 1.00 18.44 304 CYS A C 1
ATOM 1656 O O . CYS A 1 234 ? 45.619 7.432 23.144 1.00 17.68 304 CYS A O 1
ATOM 1659 N N . ILE A 1 235 ? 43.726 6.206 23.094 1.00 19.12 305 ILE A N 1
ATOM 1660 C CA . ILE A 1 235 ? 44.062 5.479 24.331 1.00 20.55 305 ILE A CA 1
ATOM 1661 C C . ILE A 1 235 ? 45.358 4.687 24.124 1.00 21.47 305 ILE A C 1
ATOM 1662 O O . ILE A 1 235 ? 46.276 4.810 24.915 1.00 22.01 305 ILE A O 1
ATOM 1667 N N . LYS A 1 236 ? 45.462 3.929 23.035 1.00 22.86 306 LYS A N 1
ATOM 1668 C CA . LYS A 1 236 ? 46.625 3.055 22.824 1.00 24.50 306 LYS A CA 1
ATOM 1669 C C . LYS A 1 236 ? 47.924 3.828 22.675 1.00 25.44 306 LYS A C 1
ATOM 1670 O O . LYS A 1 236 ? 48.984 3.357 23.083 1.00 24.40 306 LYS A O 1
ATOM 1676 N N . ASN A 1 237 ? 47.848 5.017 22.079 1.00 24.34 307 ASN A N 1
ATOM 1677 C CA . ASN A 1 237 ? 49.042 5.814 21.853 1.00 25.04 307 ASN A CA 1
ATOM 1678 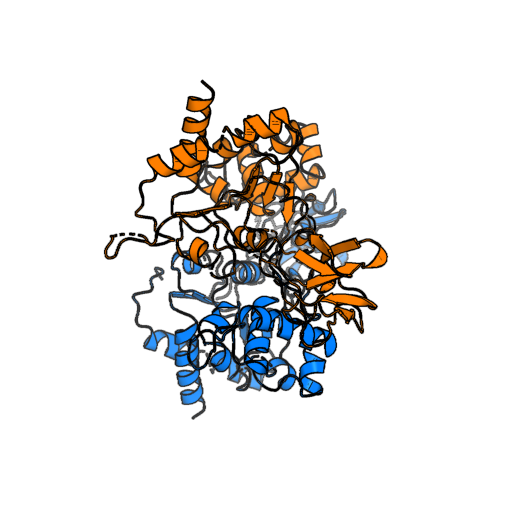C C . ASN A 1 237 ? 49.211 6.970 22.844 1.00 25.15 307 ASN A C 1
ATOM 1679 O O . ASN A 1 237 ? 50.040 7.842 22.623 1.00 25.10 307 ASN A O 1
ATOM 1684 N N . ASN A 1 238 ? 48.421 6.977 23.915 1.00 24.64 308 ASN A N 1
ATOM 1685 C CA . ASN A 1 238 ? 48.491 8.034 24.922 1.00 25.66 308 ASN A CA 1
ATOM 1686 C C . ASN A 1 238 ? 48.327 9.446 24.341 1.00 24.74 308 ASN A C 1
ATOM 1687 O O . ASN A 1 238 ? 49.068 10.359 24.710 1.00 23.72 308 ASN A O 1
ATOM 1692 N N . ILE A 1 239 ? 47.363 9.615 23.434 1.00 23.34 309 ILE A N 1
ATOM 1693 C CA . ILE A 1 239 ? 47.049 10.936 22.856 1.00 22.93 309 ILE A CA 1
ATOM 1694 C C . ILE A 1 239 ? 45.939 11.562 23.670 1.00 22.22 309 ILE A C 1
ATOM 1695 O O . ILE A 1 239 ? 44.860 11.001 23.765 1.00 22.77 309 ILE A O 1
ATOM 1700 N N . PRO A 1 240 ? 46.171 12.748 24.263 1.00 22.15 310 PRO A N 1
ATOM 1701 C CA . PRO A 1 240 ? 45.072 13.277 25.012 1.00 21.58 310 PRO A CA 1
ATOM 1702 C C . PRO A 1 240 ? 43.956 13.776 24.082 1.00 21.14 310 PRO A C 1
ATOM 1703 O O . PRO A 1 240 ? 44.212 14.117 22.928 1.00 19.79 310 PRO A O 1
ATOM 1707 N N . TYR A 1 241 ? 42.737 13.813 24.602 1.00 20.98 311 TYR A N 1
ATOM 1708 C CA . TYR A 1 241 ? 41.633 14.385 23.832 1.00 20.95 311 TYR A CA 1
ATOM 1709 C C . TYR A 1 241 ? 40.789 15.151 24.797 1.00 20.64 311 TYR A C 1
ATOM 1710 O O . TYR A 1 241 ? 40.828 14.886 26.010 1.00 21.02 311 TYR A O 1
ATOM 1719 N N . VAL A 1 242 ? 40.040 16.107 24.267 1.00 19.83 312 VAL A N 1
ATOM 1720 C CA . VAL A 1 242 ? 39.094 16.863 25.055 1.00 20.11 312 VAL A CA 1
ATOM 1721 C C . VAL A 1 242 ? 37.759 16.771 24.320 1.00 18.31 312 VAL A C 1
ATOM 1722 O O . VAL A 1 242 ? 37.663 17.173 23.156 1.00 18.72 312 VAL A O 1
ATOM 1726 N N . LEU A 1 243 ? 36.744 16.248 24.993 1.00 17.26 313 LEU A N 1
ATOM 1727 C CA . LEU A 1 243 ? 35.418 16.160 24.426 1.00 17.83 313 LEU A CA 1
ATOM 1728 C C . LEU A 1 243 ? 34.546 17.176 25.122 1.00 18.81 313 LEU A C 1
ATOM 1729 O O . LEU A 1 243 ? 34.179 17.002 26.311 1.00 19.44 313 LEU A O 1
ATOM 1734 N N . ALA A 1 244 ? 34.211 18.247 24.403 1.00 17.81 314 ALA A N 1
ATOM 1735 C CA . ALA A 1 244 ? 33.371 19.326 24.958 1.00 17.71 314 ALA A CA 1
ATOM 1736 C C . ALA A 1 244 ? 31.920 18.990 24.773 1.00 18.80 314 ALA A C 1
ATOM 1737 O O . ALA A 1 244 ? 31.506 18.685 23.641 1.00 20.32 314 ALA A O 1
ATOM 1739 N N . GLY A 1 245 ? 31.141 19.049 25.855 1.00 18.44 315 GLY A N 1
ATOM 1740 C CA . GLY A 1 245 ? 29.700 18.756 25.818 1.00 18.52 315 GLY A CA 1
ATOM 1741 C C . GLY A 1 245 ? 28.997 19.867 25.051 1.00 20.25 315 GLY A C 1
ATOM 1742 O O . GLY A 1 245 ? 29.518 21.010 24.943 1.00 19.73 315 GLY A O 1
ATOM 1743 N N . SER A 1 246 ? 27.836 19.519 24.502 1.00 19.53 316 SER A N 1
ATOM 1744 C CA . SER A 1 246 ? 27.052 20.435 23.718 1.00 19.98 316 SER A CA 1
ATOM 1745 C C . SER A 1 246 ? 25.585 20.227 24.059 1.00 19.28 316 SER A C 1
ATOM 1746 O O . SER A 1 246 ? 25.187 19.131 24.460 1.00 17.72 316 SER A O 1
ATOM 1749 N N . ILE A 1 247 ? 24.758 21.257 23.872 1.00 18.92 317 ILE A N 1
ATOM 1750 C CA . ILE A 1 247 ? 23.307 21.104 24.104 1.00 19.00 317 ILE A CA 1
ATOM 1751 C C . ILE A 1 247 ? 22.627 20.103 23.196 1.00 19.31 317 ILE A C 1
ATOM 1752 O O . ILE A 1 247 ? 21.506 19.668 23.471 1.00 19.06 317 ILE A O 1
ATOM 1757 N N . ARG A 1 248 ? 23.284 19.722 22.104 1.00 19.51 318 ARG A N 1
ATOM 1758 C CA . ARG A 1 248 ? 22.644 18.722 21.275 1.00 21.87 318 ARG A CA 1
ATOM 1759 C C . ARG A 1 248 ? 23.016 17.278 21.658 1.00 21.37 318 ARG A C 1
ATOM 1760 O O . ARG A 1 248 ? 22.546 16.328 21.031 1.00 20.79 318 ARG A O 1
ATOM 1768 N N . ASP A 1 249 ? 23.815 17.103 22.704 1.00 20.83 319 ASP A N 1
ATOM 1769 C CA . ASP A 1 249 ? 24.344 15.761 22.991 1.00 21.59 319 ASP A CA 1
ATOM 1770 C C . ASP A 1 249 ? 23.272 14.768 23.380 1.00 21.73 319 ASP A C 1
ATOM 1771 O O . ASP A 1 249 ? 22.381 15.087 24.185 1.00 22.72 319 ASP A O 1
ATOM 1776 N N . ASP A 1 250 ? 23.376 13.564 22.826 1.00 21.91 320 ASP A N 1
ATOM 1777 C CA . ASP A 1 250 ? 22.756 12.370 23.442 1.00 22.39 320 ASP A CA 1
ATOM 1778 C C . ASP A 1 250 ? 23.726 11.813 24.477 1.00 22.68 320 ASP A C 1
ATOM 1779 O O . ASP A 1 250 ? 24.952 11.883 24.278 1.00 21.96 320 ASP A O 1
ATOM 1784 N N . GLY A 1 251 ? 23.192 11.247 25.561 1.00 22.50 321 GLY A N 1
ATOM 1785 C CA . GLY A 1 251 ? 24.020 10.762 26.656 1.00 22.72 321 GLY A CA 1
ATOM 1786 C C . GLY A 1 251 ? 24.314 11.899 27.623 1.00 23.18 321 GLY A C 1
ATOM 1787 O O . GLY A 1 251 ? 23.409 12.401 28.268 1.00 23.97 321 GLY A O 1
ATOM 1788 N N . PRO A 1 252 ? 25.566 12.378 27.680 1.00 23.14 322 PRO A N 1
ATOM 1789 C CA . PRO A 1 252 ? 26.727 12.049 26.887 1.00 22.88 322 PRO A CA 1
ATOM 1790 C C . PRO A 1 252 ? 27.530 10.881 27.480 1.00 22.87 322 PRO A C 1
ATOM 1791 O O . PRO A 1 252 ? 27.220 10.400 28.556 1.00 22.95 322 PRO A O 1
ATOM 1795 N N . ILE A 1 253 ? 28.588 10.492 26.809 1.00 22.16 323 ILE A N 1
ATOM 1796 C CA . ILE A 1 253 ? 29.480 9.519 27.385 1.00 23.39 323 ILE A CA 1
ATOM 1797 C C . ILE A 1 253 ? 30.226 10.132 28.577 1.00 23.49 323 ILE A C 1
ATOM 1798 O O . ILE A 1 253 ? 30.318 11.365 28.697 1.00 21.15 323 ILE A O 1
ATOM 1803 N N . PRO A 1 254 ? 30.727 9.271 29.490 1.00 23.89 324 PRO A N 1
ATOM 1804 C CA . PRO A 1 254 ? 31.360 9.779 30.704 1.00 23.40 324 PRO A CA 1
ATOM 1805 C C . PRO A 1 254 ? 32.538 10.717 30.482 1.00 22.42 324 PRO A C 1
ATOM 1806 O O . PRO A 1 254 ? 32.743 11.614 31.298 1.00 22.45 324 PRO A O 1
ATOM 1810 N N . ASP A 1 255 ? 33.316 10.526 29.410 1.00 20.61 325 ASP A N 1
ATOM 1811 C CA . ASP A 1 255 ? 34.500 11.364 29.186 1.00 20.89 325 ASP A CA 1
ATOM 1812 C C . ASP A 1 255 ? 34.198 12.852 28.890 1.00 20.61 325 ASP A C 1
ATOM 1813 O O . ASP A 1 255 ? 35.088 13.697 28.977 1.00 20.46 325 ASP A O 1
ATOM 1818 N N . VAL A 1 256 ? 32.960 13.132 28.505 1.00 19.97 326 VAL A N 1
ATOM 1819 C CA . VAL A 1 256 ? 32.553 14.487 28.028 1.00 19.46 326 VAL A CA 1
ATOM 1820 C C . VAL A 1 256 ? 32.505 15.489 29.177 1.00 20.44 326 VAL A C 1
ATOM 1821 O O . VAL A 1 256 ? 31.977 15.186 30.280 1.00 18.87 326 VAL A O 1
ATOM 1825 N N . ILE A 1 257 ? 33.076 16.669 28.915 1.00 20.47 327 ILE A N 1
ATOM 1826 C CA . ILE A 1 257 ? 33.051 17.789 29.867 1.00 21.50 327 ILE A CA 1
ATOM 1827 C C . ILE A 1 257 ? 31.834 18.595 29.537 1.00 20.83 327 ILE A C 1
ATOM 1828 O O . ILE A 1 257 ? 31.791 19.249 28.464 1.00 19.99 327 ILE A O 1
ATOM 1833 N N . THR A 1 258 ? 30.843 18.559 30.424 1.00 20.37 328 THR A N 1
ATOM 1834 C CA . THR A 1 258 ? 29.556 19.168 30.133 1.00 21.61 328 THR A CA 1
ATOM 1835 C C . THR A 1 258 ? 29.525 20.683 30.320 1.00 21.70 328 THR A C 1
ATOM 1836 O O . THR A 1 258 ? 28.739 21.356 29.667 1.00 20.88 328 THR A O 1
ATOM 1840 N N . ASP A 1 259 ? 30.387 21.218 31.177 1.00 21.19 329 ASP A N 1
ATOM 1841 C CA . ASP A 1 259 ? 30.420 22.675 31.323 1.00 22.54 329 ASP A CA 1
ATOM 1842 C C . ASP A 1 259 ? 31.280 23.314 30.235 1.00 22.02 329 ASP A C 1
ATOM 1843 O O . ASP A 1 259 ? 32.454 22.999 30.116 1.00 21.71 329 ASP A O 1
ATOM 1848 N N . SER A 1 260 ? 30.699 24.237 29.471 1.00 23.34 330 SER A N 1
ATOM 1849 C CA . SER A 1 260 ? 31.401 24.862 28.345 1.00 24.94 330 SER A CA 1
ATOM 1850 C C . SER A 1 260 ? 32.672 25.567 28.746 1.00 24.41 330 SER A C 1
ATOM 1851 O O . SER A 1 260 ? 33.644 25.551 28.006 1.00 24.39 330 SER A O 1
ATOM 1862 N N . VAL A 1 262 ? 34.644 25.140 31.508 1.00 23.87 332 VAL A N 1
ATOM 1863 C CA . VAL A 1 262 ? 35.657 24.147 31.865 1.00 23.50 332 VAL A CA 1
ATOM 1864 C C . VAL A 1 262 ? 36.267 23.508 30.603 1.00 22.63 332 VAL A C 1
ATOM 1865 O O . VAL A 1 262 ? 37.484 23.388 30.473 1.00 22.44 332 VAL A O 1
ATOM 1869 N N . ALA A 1 263 ? 35.412 23.122 29.656 1.00 22.67 333 ALA A N 1
ATOM 1870 C CA . ALA A 1 263 ? 35.871 22.504 28.407 1.00 21.64 333 ALA A CA 1
ATOM 1871 C C . ALA A 1 263 ? 36.758 23.518 27.682 1.00 22.47 333 ALA A C 1
ATOM 1872 O O . ALA A 1 263 ? 37.833 23.190 27.209 1.00 21.43 333 ALA A O 1
ATOM 1874 N N . GLN A 1 264 ? 36.309 24.771 27.624 1.00 22.33 334 GLN A N 1
ATOM 1875 C CA . GLN A 1 264 ? 37.100 25.812 26.989 1.00 24.11 334 GLN A CA 1
ATOM 1876 C C . GLN A 1 264 ? 38.495 25.963 27.603 1.00 24.40 334 GLN A C 1
ATOM 1877 O O . GLN A 1 264 ? 39.482 26.083 26.867 1.00 24.19 334 GLN A O 1
ATOM 1883 N N . ASP A 1 265 ? 38.575 25.975 28.941 1.00 26.26 335 ASP A N 1
ATOM 1884 C CA . ASP A 1 265 ? 39.879 26.082 29.630 1.00 26.60 335 ASP A CA 1
ATOM 1885 C C . ASP A 1 265 ? 40.782 24.935 29.199 1.00 26.98 335 ASP A C 1
ATOM 1886 O O . ASP A 1 265 ? 41.949 25.150 28.866 1.00 26.82 335 ASP A O 1
ATOM 1891 N N . LYS A 1 266 ? 40.244 23.706 29.254 1.00 26.52 336 LYS A N 1
ATOM 1892 C CA . LYS A 1 266 ? 40.992 22.494 28.866 1.00 27.24 336 LYS A CA 1
ATOM 1893 C C . LYS A 1 266 ? 41.461 22.504 27.386 1.00 26.71 336 LYS A C 1
ATOM 1894 O O . LYS A 1 266 ? 42.594 22.096 27.058 1.00 25.73 336 LYS A O 1
ATOM 1908 N N . ARG A 1 268 ? 42.100 25.238 25.635 1.00 28.87 338 ARG A N 1
ATOM 1909 C CA . ARG A 1 268 ? 43.148 26.276 25.572 1.00 30.17 338 ARG A CA 1
ATOM 1910 C C . ARG A 1 268 ? 44.501 25.705 25.972 1.00 29.23 338 ARG A C 1
ATOM 1911 O O . ARG A 1 268 ? 45.478 25.879 25.265 1.00 28.77 338 ARG A O 1
ATOM 1919 N N . THR A 1 269 ? 44.549 24.991 27.088 1.00 29.82 339 THR A N 1
ATOM 1920 C CA . THR A 1 269 ? 45.825 24.455 27.595 1.00 30.99 339 THR A CA 1
ATOM 1921 C C . THR A 1 269 ? 46.347 23.331 26.695 1.00 30.77 339 THR A C 1
ATOM 1922 O O . THR A 1 269 ? 47.557 23.144 26.533 1.00 30.29 339 THR A O 1
ATOM 1926 N N . THR A 1 270 ? 45.424 22.601 26.082 1.00 30.46 340 THR A N 1
ATOM 1927 C CA . THR A 1 270 ? 45.783 21.518 25.161 1.00 30.16 340 THR A CA 1
ATOM 1928 C C . THR A 1 270 ? 46.446 22.009 23.878 1.00 30.92 340 THR A C 1
ATOM 1929 O O . THR A 1 270 ? 47.356 21.355 23.365 1.00 31.40 340 THR A O 1
ATOM 1933 N N . VAL A 1 271 ? 45.972 23.128 23.330 1.00 31.77 341 VAL A N 1
ATOM 1934 C CA . VAL A 1 271 ? 46.493 23.619 22.030 1.00 32.82 341 VAL A CA 1
ATOM 1935 C C . VAL A 1 271 ? 47.713 24.510 22.167 1.00 33.52 341 VAL A C 1
ATOM 1936 O O . VAL A 1 271 ? 48.429 24.718 21.197 1.00 31.94 341 VAL A O 1
ATOM 1948 N N . ASP A 1 273 ? 50.782 24.618 23.212 1.00 35.00 343 ASP A N 1
ATOM 1949 C CA . ASP A 1 273 ? 52.140 24.199 22.850 1.00 33.07 343 ASP A CA 1
ATOM 1950 C C . ASP A 1 273 ? 52.263 23.472 21.488 1.00 30.85 343 ASP A C 1
ATOM 1951 O O . ASP A 1 273 ? 53.328 22.933 21.153 1.00 29.59 343 ASP A O 1
ATOM 1956 N N . LYS A 1 274 ? 51.181 23.434 20.708 1.00 27.04 344 LYS A N 1
ATOM 1957 C CA . LYS A 1 274 ? 51.225 22.718 19.421 1.00 24.96 344 LYS A CA 1
ATOM 1958 C C . LYS A 1 274 ? 51.881 23.582 18.352 1.00 23.71 344 LYS A C 1
ATOM 1959 O O . LYS A 1 274 ? 51.850 24.809 18.434 1.00 23.26 344 LYS A O 1
ATOM 1965 N N . LYS A 1 275 ? 52.440 22.951 17.335 1.00 22.84 345 LYS A N 1
ATOM 1966 C CA . LYS A 1 275 ? 52.973 23.680 16.192 1.00 23.67 345 LYS A CA 1
ATOM 1967 C C . LYS A 1 275 ? 51.900 23.913 15.113 1.00 22.91 345 LYS A C 1
ATOM 1968 O O . LYS A 1 275 ? 52.000 24.851 14.345 1.00 20.69 345 LYS A O 1
ATOM 1982 N N . VAL A 1 277 ? 47.436 23.261 14.174 1.00 20.16 347 VAL A N 1
ATOM 1983 C CA . VAL A 1 277 ? 46.080 22.749 14.461 1.00 18.38 347 VAL A CA 1
ATOM 1984 C C . VAL A 1 277 ? 45.373 22.565 13.109 1.00 18.91 347 VAL A C 1
ATOM 1985 O O . VAL A 1 277 ? 45.361 23.480 12.265 1.00 17.73 347 VAL A O 1
ATOM 1989 N N . ILE A 1 278 ? 44.821 21.368 12.888 1.00 18.32 348 ILE A N 1
ATOM 1990 C CA . ILE A 1 278 ? 44.039 21.091 11.673 1.00 17.72 348 ILE A CA 1
ATOM 1991 C C . ILE A 1 278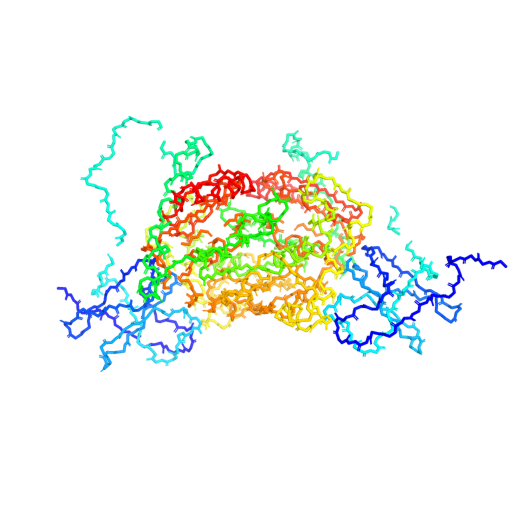 ? 42.555 21.042 12.063 1.00 18.91 348 ILE A C 1
ATOM 1992 O O . ILE A 1 278 ? 42.143 20.202 12.895 1.00 17.29 348 ILE A O 1
ATOM 2005 N N . LEU A 1 280 ? 38.856 20.322 11.176 1.00 21.53 350 LEU A N 1
ATOM 2006 C CA . LEU A 1 280 ? 38.124 19.476 10.247 1.00 24.08 350 LEU A CA 1
ATOM 2007 C C . LEU A 1 280 ? 36.633 19.640 10.451 1.00 26.28 350 LEU A C 1
ATOM 2008 O O . LEU A 1 280 ? 36.072 19.082 11.384 1.00 27.03 350 LEU A O 1
ATOM 2013 N N . SER A 1 281 ? 36.028 20.406 9.546 1.00 29.09 351 SER A N 1
ATOM 2014 C CA . SER A 1 281 ? 34.572 20.585 9.406 1.00 32.47 351 SER A CA 1
ATOM 2015 C C . SER A 1 281 ? 33.759 20.587 10.689 1.00 33.95 351 SER A C 1
ATOM 2016 O O . SER A 1 281 ? 32.974 19.618 10.933 1.00 36.18 351 SER A O 1
ATOM 2019 N N . THR A 1 282 ? 33.906 21.623 11.499 1.00 32.10 352 THR A N 1
ATOM 2020 C CA . THR A 1 282 ? 32.963 21.821 12.593 1.00 32.78 352 THR A CA 1
ATOM 2021 C C . THR A 1 282 ? 33.011 23.319 12.943 1.00 33.86 352 THR A C 1
ATOM 2022 O O . THR A 1 282 ? 33.870 23.737 13.715 1.00 35.71 352 THR A O 1
ATOM 2026 N N . LEU A 1 283 ? 32.139 24.132 12.372 1.00 32.95 353 LEU A N 1
ATOM 2027 C CA . LEU A 1 283 ? 32.337 25.588 12.488 1.00 33.27 353 LEU A CA 1
ATOM 2028 C C . LEU A 1 283 ? 32.491 26.075 13.951 1.00 33.31 353 LEU A C 1
ATOM 2029 O O . LEU A 1 283 ? 33.413 26.832 14.284 1.00 32.09 353 LEU A O 1
ATOM 2034 N N . LEU A 1 284 ? 31.610 25.602 14.822 1.00 33.57 354 LEU A N 1
ATOM 2035 C CA . LEU A 1 284 ? 31.576 26.106 16.177 1.00 33.32 354 LEU A CA 1
ATOM 2036 C C . LEU A 1 284 ? 32.821 25.684 16.962 1.00 32.63 354 LEU A C 1
ATOM 2037 O O . LEU A 1 284 ? 33.426 26.535 17.607 1.00 32.68 354 LEU A O 1
ATOM 2042 N N . HIS A 1 285 ? 33.197 24.396 16.913 1.00 32.23 355 HIS A N 1
ATOM 2043 C CA . HIS A 1 285 ? 34.428 23.908 17.572 1.00 32.77 355 HIS A CA 1
ATOM 2044 C C . HIS A 1 285 ? 35.705 24.543 16.981 1.00 31.12 355 HIS A C 1
ATOM 2045 O O . HIS A 1 285 ? 36.645 24.841 17.732 1.00 30.76 355 HIS A O 1
ATOM 2052 N N . SER A 1 286 ? 35.727 24.753 15.662 1.00 29.51 356 SER A N 1
ATOM 2053 C CA . SER A 1 286 ? 36.910 25.303 14.989 1.00 29.88 356 SER A CA 1
ATOM 2054 C C . SER A 1 286 ? 37.083 26.800 15.329 1.00 29.37 356 SER A C 1
ATOM 2055 O O . SER A 1 286 ? 38.187 27.248 15.633 1.00 29.10 356 SER A O 1
ATOM 2058 N N . VAL A 1 287 ? 35.982 27.546 15.325 1.00 28.60 357 VAL A N 1
ATOM 2059 C CA . VAL A 1 287 ? 36.012 28.939 15.776 1.00 29.09 357 VAL A CA 1
ATOM 2060 C C . VAL A 1 287 ? 36.410 29.029 17.244 1.00 28.43 357 VAL A C 1
ATOM 2061 O O . VAL A 1 287 ? 37.283 29.837 17.608 1.00 28.60 357 VAL A O 1
ATOM 2065 N N . ALA A 1 288 ? 35.782 28.203 18.081 1.00 28.08 358 ALA A N 1
ATOM 2066 C CA . ALA A 1 288 ? 36.080 28.176 19.517 1.00 28.35 358 ALA A CA 1
ATOM 2067 C C . ALA A 1 288 ? 37.562 27.931 19.753 1.00 28.70 358 ALA A C 1
ATOM 2068 O O . ALA A 1 288 ? 38.190 28.592 20.598 1.00 28.78 358 ALA A O 1
ATOM 2070 N N . THR A 1 289 ? 38.130 26.991 18.992 1.00 27.15 359 THR A N 1
ATOM 2071 C CA . THR A 1 289 ? 39.537 26.666 19.114 1.00 26.80 359 THR A CA 1
ATOM 2072 C C . THR A 1 289 ? 40.422 27.797 18.587 1.00 26.39 359 THR A C 1
ATOM 2073 O O . THR A 1 289 ? 41.396 28.136 19.247 1.00 25.44 359 THR A O 1
ATOM 2077 N N . GLY A 1 290 ? 40.081 28.357 17.419 1.00 26.05 360 GLY A N 1
ATOM 2078 C CA . GLY A 1 290 ? 40.889 29.444 16.801 1.00 27.87 360 GLY A CA 1
ATOM 2079 C C . GLY A 1 290 ? 40.966 30.641 17.753 1.00 28.23 360 GLY A C 1
ATOM 2080 O O . GLY A 1 290 ? 42.011 31.295 17.875 1.00 27.89 360 GLY A O 1
ATOM 2081 N N . ASN A 1 291 ? 39.856 30.905 18.441 1.00 28.61 361 ASN A N 1
ATOM 2082 C CA . ASN A 1 291 ? 39.774 31.987 19.443 1.00 30.06 361 ASN A CA 1
ATOM 2083 C C . ASN A 1 291 ? 40.789 31.816 20.565 1.00 30.46 361 ASN A C 1
ATOM 2084 O O . ASN A 1 291 ? 41.150 32.795 21.248 1.00 31.15 361 ASN A O 1
ATOM 2089 N N . LEU A 1 292 ? 41.211 30.572 20.792 1.00 29.32 362 LEU A N 1
ATOM 2090 C CA . LEU A 1 292 ? 42.119 30.259 21.890 1.00 29.75 362 LEU A CA 1
ATOM 2091 C C . LEU A 1 292 ? 43.570 30.183 21.482 1.00 29.28 362 LEU A C 1
ATOM 2092 O O . LEU A 1 292 ? 44.410 29.942 22.315 1.00 29.13 362 LEU A O 1
ATOM 2105 N N . PRO A 1 294 ? 47.298 31.341 20.050 1.00 29.34 364 PRO A N 1
ATOM 2106 C CA . PRO A 1 294 ? 48.222 32.409 19.744 1.00 28.69 364 PRO A CA 1
ATOM 2107 C C . PRO A 1 294 ? 48.517 32.365 18.257 1.00 28.58 364 PRO A C 1
ATOM 2108 O O . PRO A 1 294 ? 48.372 31.302 17.623 1.00 27.05 364 PRO A O 1
ATOM 2112 N N . SER A 1 295 ? 48.988 33.499 17.740 1.00 27.47 365 SER A N 1
ATOM 2113 C CA . SER A 1 295 ? 49.273 33.697 16.331 1.00 27.31 365 SER A CA 1
ATOM 2114 C C . SER A 1 295 ? 50.387 32.823 15.798 1.00 26.70 365 SER A C 1
ATOM 2115 O O . SER A 1 295 ? 50.485 32.659 14.588 1.00 27.19 365 SER A O 1
ATOM 2118 N N . TYR A 1 296 ? 51.224 32.256 16.669 1.00 26.77 366 TYR A N 1
ATOM 2119 C CA . TYR A 1 296 ? 52.379 31.512 16.152 1.00 27.59 366 TYR A CA 1
ATOM 2120 C C . TYR A 1 296 ? 52.059 30.051 15.823 1.00 26.79 366 TYR A C 1
ATOM 2121 O O . TYR A 1 296 ? 52.946 29.334 15.371 1.00 26.77 366 TYR A O 1
ATOM 2130 N N . ILE A 1 297 ? 50.830 29.614 16.075 1.00 25.34 367 ILE A N 1
ATOM 2131 C CA . ILE A 1 297 ? 50.425 28.239 15.694 1.00 24.47 367 ILE A CA 1
ATOM 2132 C C . ILE A 1 297 ? 49.939 28.246 14.237 1.00 23.44 367 ILE A C 1
ATOM 2133 O O . ILE A 1 297 ? 49.145 29.101 13.842 1.00 23.07 367 ILE A O 1
ATOM 2138 N N . LYS A 1 298 ? 50.418 27.304 13.444 1.00 22.78 368 LYS A N 1
ATOM 2139 C CA . LYS A 1 298 ? 49.958 27.144 12.070 1.00 23.52 368 LYS A CA 1
ATOM 2140 C C . LYS A 1 298 ? 48.562 26.496 12.045 1.00 23.37 368 LYS A C 1
ATOM 2141 O O . LYS A 1 298 ? 48.279 25.609 12.862 1.00 22.12 368 LYS A O 1
ATOM 2147 N N . THR A 1 299 ? 47.704 26.939 11.121 1.00 22.46 369 THR A N 1
ATOM 2148 C CA . THR A 1 299 ? 46.329 26.422 11.036 1.00 23.31 369 THR A CA 1
ATOM 2149 C C . THR A 1 299 ? 46.041 25.897 9.629 1.00 22.37 369 THR A C 1
ATOM 2150 O O . THR A 1 299 ? 46.390 26.538 8.616 1.00 22.49 369 THR A O 1
ATOM 2154 N N . VAL A 1 300 ? 45.396 24.736 9.553 1.00 20.90 370 VAL A N 1
ATOM 2155 C CA . VAL A 1 300 ? 44.814 24.277 8.314 1.00 19.72 370 VAL A CA 1
ATOM 2156 C C . VAL A 1 300 ? 43.294 24.153 8.583 1.00 19.70 370 VAL A C 1
ATOM 2157 O O . VAL A 1 300 ? 42.886 23.388 9.460 1.00 18.71 370 VAL A O 1
ATOM 2161 N N . CYS A 1 301 ? 42.489 24.905 7.833 1.00 18.88 371 CYS A N 1
ATOM 2162 C CA . CYS A 1 301 ? 41.023 24.978 8.021 1.00 21.30 371 CYS A CA 1
ATOM 2163 C C . CYS A 1 301 ? 40.355 24.247 6.878 1.00 20.23 371 CYS A C 1
ATOM 2164 O O . CYS A 1 301 ? 40.534 24.631 5.721 1.00 20.28 371 CYS A O 1
ATOM 2167 N N . VAL A 1 302 ? 39.565 23.218 7.186 1.00 18.81 372 VAL A N 1
ATOM 2168 C CA . VAL A 1 302 ? 39.008 22.386 6.131 1.00 17.07 372 VAL A CA 1
ATOM 2169 C C . VAL A 1 302 ? 37.504 22.315 6.303 1.00 17.80 372 VAL A C 1
ATOM 2170 O O . VAL A 1 302 ? 37.019 21.904 7.377 1.00 16.68 372 VAL A O 1
ATOM 2174 N N . ASP A 1 303 ? 36.749 22.701 5.271 1.00 16.88 373 ASP A N 1
ATOM 2175 C CA . ASP A 1 303 ? 35.293 22.527 5.335 1.00 16.78 373 ASP A CA 1
ATOM 2176 C C . ASP A 1 303 ? 34.739 22.534 3.931 1.00 15.90 373 ASP A C 1
ATOM 2177 O O . ASP A 1 303 ? 35.345 23.105 3.031 1.00 14.72 373 ASP A O 1
ATOM 2182 N N . ILE A 1 304 ? 33.562 21.950 3.749 1.00 15.44 374 ILE A N 1
ATOM 2183 C CA . ILE A 1 304 ? 32.966 21.881 2.409 1.00 16.44 374 ILE A CA 1
ATOM 2184 C C . ILE A 1 304 ? 32.271 23.171 1.994 1.00 16.98 374 ILE A C 1
ATOM 2185 O O . ILE A 1 304 ? 32.023 23.372 0.796 1.00 17.59 374 ILE A O 1
ATOM 2190 N N . GLN A 1 305 ? 31.958 24.039 2.969 1.00 17.29 375 GLN A N 1
ATOM 2191 C CA . GLN A 1 305 ? 31.321 25.344 2.707 1.00 20.06 375 GLN A CA 1
ATOM 2192 C C . GLN A 1 305 ? 32.344 26.475 2.672 1.00 18.04 375 GLN A C 1
ATOM 2193 O O . GLN A 1 305 ? 33.054 26.699 3.661 1.00 16.98 375 GLN A O 1
ATOM 2199 N N . PRO A 1 306 ? 32.421 27.206 1.550 1.00 18.28 376 PRO A N 1
ATOM 2200 C CA . PRO A 1 306 ? 33.298 28.382 1.455 1.00 19.21 376 PRO A CA 1
ATOM 2201 C C . PRO A 1 306 ? 33.059 29.403 2.566 1.00 19.47 376 PRO A C 1
ATOM 2202 O O . PRO A 1 306 ? 34.017 29.970 3.102 1.00 20.02 376 PRO A O 1
ATOM 2206 N N . SER A 1 307 ? 31.802 29.592 2.971 1.00 20.49 377 SER A N 1
ATOM 2207 C CA . SER A 1 307 ? 31.507 30.614 3.998 1.00 20.96 377 SER A CA 1
ATOM 2208 C C . SER A 1 307 ? 32.074 30.180 5.355 1.00 21.30 377 SER A C 1
ATOM 2209 O O . SER A 1 307 ? 32.514 31.025 6.151 1.00 20.90 377 SER A O 1
ATOM 2212 N N . THR A 1 308 ? 32.054 28.875 5.619 1.00 20.47 378 THR A N 1
ATOM 2213 C CA . THR A 1 308 ? 32.665 28.351 6.832 1.00 21.65 378 THR A CA 1
ATOM 2214 C C . THR A 1 308 ? 34.182 28.576 6.823 1.00 22.48 378 THR A C 1
ATOM 2215 O O . THR A 1 308 ? 34.739 29.091 7.810 1.00 23.26 378 THR A O 1
ATOM 2219 N N . VAL A 1 309 ? 34.852 28.196 5.723 1.00 21.42 379 VAL A N 1
ATOM 2220 C CA . VAL A 1 309 ? 36.283 28.399 5.610 1.00 21.10 379 VAL A CA 1
ATOM 2221 C C . VAL A 1 309 ? 36.639 29.891 5.784 1.00 22.98 379 VAL A C 1
ATOM 2222 O O . VAL A 1 309 ? 37.569 30.228 6.532 1.00 22.70 379 VAL A O 1
ATOM 2226 N N . THR A 1 310 ? 35.915 30.764 5.081 1.00 23.65 380 THR A N 1
ATOM 2227 C CA . THR A 1 310 ? 36.046 32.216 5.233 1.00 27.17 380 THR A CA 1
ATOM 2228 C C . THR A 1 310 ? 35.988 32.666 6.703 1.00 28.74 380 THR A C 1
ATOM 2229 O O . THR A 1 310 ? 36.826 33.462 7.136 1.00 30.47 380 THR A O 1
ATOM 2233 N N . LYS A 1 311 ? 35.025 32.160 7.466 1.00 30.14 381 LYS A N 1
ATOM 2234 C CA . LYS A 1 311 ? 34.908 32.517 8.890 1.00 33.10 381 LYS A CA 1
ATOM 2235 C C . LYS A 1 311 ? 36.101 32.042 9.713 1.00 34.86 381 LYS A C 1
ATOM 2236 O O . LYS A 1 311 ? 36.443 32.657 10.725 1.00 35.51 381 LYS A O 1
ATOM 2242 N N . LEU A 1 312 ? 36.720 30.936 9.293 1.00 36.03 382 LEU A N 1
ATOM 2243 C CA . LEU A 1 312 ? 37.970 30.472 9.918 1.00 36.80 382 LEU A CA 1
ATOM 2244 C C . LEU A 1 312 ? 39.193 31.276 9.462 1.00 38.10 382 LEU A C 1
ATOM 2245 O O . LEU A 1 312 ? 40.043 31.615 10.275 1.00 39.26 382 LEU A O 1
ATOM 2258 N N . ASP A 1 314 ? 39.177 34.356 8.787 1.00 45.16 384 ASP A N 1
ATOM 2259 C CA . ASP A 1 314 ? 38.989 35.698 9.370 1.00 47.06 384 ASP A CA 1
ATOM 2260 C C . ASP A 1 314 ? 39.733 35.904 10.718 1.00 47.46 384 ASP A C 1
ATOM 2261 O O . ASP A 1 314 ? 40.452 36.886 10.879 1.00 47.49 384 ASP A O 1
ATOM 2266 N N . ARG A 1 315 ? 39.558 34.990 11.671 1.00 48.37 385 ARG A N 1
ATOM 2267 C CA . ARG A 1 315 ? 40.261 35.080 12.966 1.00 50.02 385 ARG A CA 1
ATOM 2268 C C . ARG A 1 315 ? 41.635 34.386 12.970 1.00 48.93 385 ARG A C 1
ATOM 2269 O O . ARG A 1 315 ? 42.045 33.783 13.971 1.00 49.75 385 ARG A O 1
ATOM 2277 N N . GLY A 1 316 ? 42.346 34.481 11.857 1.00 47.82 386 GLY A N 1
ATOM 2278 C CA . GLY A 1 316 ? 43.454 33.569 11.605 1.00 46.39 386 GLY A CA 1
ATOM 2279 C C . GLY A 1 316 ? 44.722 33.801 12.415 1.00 44.92 386 GLY A C 1
ATOM 2280 O O . GLY A 1 316 ? 45.037 34.930 12.830 1.00 45.00 386 GLY A O 1
ATOM 2281 N N . THR A 1 317 ? 45.454 32.710 12.629 1.00 42.83 387 THR A N 1
ATOM 2282 C CA . THR A 1 317 ? 46.828 32.788 13.086 1.00 41.00 387 THR A CA 1
ATOM 2283 C C . THR A 1 317 ? 47.669 33.356 11.929 1.00 41.16 387 THR A C 1
ATOM 2284 O O . THR A 1 317 ? 47.180 33.483 10.796 1.00 41.04 387 THR A O 1
ATOM 2288 N N . SER A 1 318 ? 48.934 33.686 12.184 1.00 40.85 388 SER A N 1
ATOM 2289 C CA . SER A 1 318 ? 49.730 34.331 11.137 1.00 40.59 388 SER A CA 1
ATOM 2290 C C . SER A 1 318 ? 50.057 33.383 9.984 1.00 39.80 388 SER A C 1
ATOM 2291 O O . SER A 1 318 ? 50.286 33.835 8.861 1.00 39.94 388 SER A O 1
ATOM 2294 N N . GLN A 1 319 ? 50.037 32.072 10.247 1.00 37.84 389 GLN A N 1
ATOM 2295 C CA . GLN A 1 319 ? 50.184 31.088 9.175 1.00 36.48 389 GLN A CA 1
ATOM 2296 C C . GLN A 1 319 ? 48.938 30.176 9.125 1.00 35.04 389 GLN A C 1
ATOM 2297 O O . GLN A 1 319 ? 48.719 29.336 10.009 1.00 33.38 389 GLN A O 1
ATOM 2303 N N . ALA A 1 320 ? 48.099 30.402 8.117 1.00 33.13 390 ALA A N 1
ATOM 2304 C CA . ALA A 1 320 ? 46.805 29.715 8.022 1.00 31.87 390 ALA A CA 1
ATOM 2305 C C . ALA A 1 320 ? 46.485 29.462 6.579 1.00 31.19 390 ALA A C 1
ATOM 2306 O O . ALA A 1 320 ? 46.708 30.333 5.732 1.00 31.12 390 ALA A O 1
ATOM 2308 N N . ILE A 1 321 ? 46.021 28.254 6.280 1.00 29.20 391 ILE A N 1
ATOM 2309 C CA . ILE A 1 321 ? 45.490 27.951 4.959 1.00 27.39 391 ILE A CA 1
ATOM 2310 C C . ILE A 1 321 ? 44.062 27.398 5.064 1.00 25.31 391 ILE A C 1
ATOM 2311 O O . ILE A 1 321 ? 43.707 26.708 6.038 1.00 23.24 391 ILE A O 1
ATOM 2316 N N . GLY A 1 322 ? 43.241 27.741 4.075 1.00 22.45 392 GLY A N 1
ATOM 2317 C CA . GLY A 1 322 ? 41.867 27.258 4.053 1.00 21.16 392 GLY A CA 1
ATOM 2318 C C . GLY A 1 322 ? 41.718 26.334 2.876 1.00 20.39 392 GLY A C 1
ATOM 2319 O O . GLY A 1 322 ? 42.222 26.633 1.789 1.00 21.07 392 GLY A O 1
ATOM 2320 N N . VAL A 1 323 ? 41.058 25.203 3.070 1.00 17.31 393 VAL A N 1
ATOM 2321 C CA . VAL A 1 323 ? 40.814 24.269 1.984 1.00 16.93 393 VAL A CA 1
ATOM 2322 C C . VAL A 1 323 ? 39.313 23.992 1.945 1.00 15.46 393 VAL A C 1
ATOM 2323 O O . VAL A 1 323 ? 38.733 23.466 2.909 1.00 15.54 393 VAL A O 1
ATOM 2327 N N . VAL A 1 324 ? 38.668 24.392 0.869 1.00 14.57 394 VAL A N 1
ATOM 2328 C CA . VAL A 1 324 ? 37.226 24.141 0.730 1.00 14.23 394 VAL A CA 1
ATOM 2329 C C . VAL A 1 324 ? 37.098 22.771 0.070 1.00 14.49 394 VAL A C 1
ATOM 2330 O O . VAL A 1 324 ? 37.335 22.616 -1.135 1.00 14.51 394 VAL A O 1
ATOM 2334 N N . THR A 1 325 ? 36.736 21.763 0.863 1.00 13.47 395 THR A N 1
ATOM 2335 C CA . THR A 1 325 ? 36.676 20.423 0.297 1.00 13.66 395 THR A CA 1
ATOM 2336 C C . THR A 1 325 ? 35.833 19.542 1.239 1.00 14.15 395 THR A C 1
ATOM 2337 O O . THR A 1 325 ? 35.449 19.979 2.311 1.00 13.45 395 THR A O 1
ATOM 2341 N N . ASP A 1 326 ? 35.599 18.293 0.855 1.00 14.83 396 ASP A N 1
ATOM 2342 C CA . ASP A 1 326 ? 34.838 17.328 1.652 1.00 15.27 396 ASP A CA 1
ATOM 2343 C C . ASP A 1 326 ? 35.846 16.569 2.537 1.00 15.70 396 ASP A C 1
ATOM 2344 O O . ASP A 1 326 ? 36.734 15.926 2.006 1.00 15.46 396 ASP A O 1
ATOM 2349 N N . VAL A 1 327 ? 35.719 16.666 3.863 1.00 17.13 397 VAL A N 1
ATOM 2350 C CA . VAL A 1 327 ? 36.637 16.019 4.803 1.00 17.97 397 VAL A CA 1
ATOM 2351 C C . VAL A 1 327 ? 36.751 14.513 4.579 1.00 18.28 397 VAL A C 1
ATOM 2352 O O . VAL A 1 327 ? 37.805 13.945 4.833 1.00 18.73 397 VAL A O 1
ATOM 2356 N N . GLY A 1 328 ? 35.664 13.885 4.128 1.00 17.47 398 GLY A N 1
ATOM 2357 C CA . GLY A 1 328 ? 35.636 12.462 3.850 1.00 18.92 398 GLY A CA 1
ATOM 2358 C C . GLY A 1 328 ? 36.737 12.078 2.857 1.00 20.52 398 GLY A C 1
ATOM 2359 O O . GLY A 1 328 ? 37.646 11.297 3.192 1.00 23.47 398 GLY A O 1
ATOM 2360 N N . VAL A 1 329 ? 36.697 12.649 1.661 1.00 18.55 399 VAL A N 1
ATOM 2361 C CA . VAL A 1 329 ? 37.694 12.298 0.634 1.00 16.67 399 VAL A CA 1
ATOM 2362 C C . VAL A 1 329 ? 39.054 12.931 0.924 1.00 16.79 399 VAL A C 1
ATOM 2363 O O . VAL A 1 329 ? 40.085 12.320 0.630 1.00 16.66 399 VAL A O 1
ATOM 2367 N N . PHE A 1 330 ? 39.047 14.135 1.521 1.00 15.59 400 PHE A N 1
ATOM 2368 C CA . PHE A 1 330 ? 40.280 14.826 1.916 1.00 15.79 400 PHE A CA 1
ATOM 2369 C C . PHE A 1 330 ? 41.134 13.945 2.835 1.00 15.35 400 PHE A C 1
ATOM 2370 O O . PHE A 1 330 ? 42.322 13.725 2.564 1.00 15.12 400 PHE A O 1
ATOM 2378 N N . LEU A 1 331 ? 40.533 13.423 3.908 1.00 13.91 401 LEU A N 1
ATOM 2379 C CA . LEU A 1 331 ? 41.253 12.552 4.857 1.00 15.07 401 LEU A CA 1
ATOM 2380 C C . LEU A 1 331 ? 41.774 11.266 4.216 1.00 15.85 401 LEU A C 1
ATOM 2381 O O . LEU A 1 331 ? 42.910 10.814 4.505 1.00 15.83 401 LEU A O 1
ATOM 2386 N N . VAL A 1 332 ? 40.959 10.667 3.360 1.00 15.75 402 VAL A N 1
ATOM 2387 C CA . VAL A 1 332 ? 41.365 9.438 2.651 1.00 15.88 402 VAL A CA 1
ATOM 2388 C C . VAL A 1 332 ? 42.600 9.699 1.766 1.00 16.09 402 VAL A C 1
ATOM 2389 O O . VAL A 1 332 ? 43.586 8.941 1.830 1.00 16.33 402 VAL A O 1
ATOM 2393 N N . LEU A 1 333 ? 42.552 10.753 0.928 1.00 15.43 403 LEU A N 1
ATOM 2394 C CA . LEU A 1 333 ? 43.694 11.057 0.069 1.00 16.18 403 LEU A CA 1
ATOM 2395 C C . LEU A 1 333 ? 44.913 11.536 0.865 1.00 15.82 403 LEU A C 1
ATOM 2396 O O . LEU A 1 333 ? 46.056 11.143 0.566 1.00 16.53 403 LEU A O 1
ATOM 2401 N N . LEU A 1 334 ? 44.678 12.389 1.870 1.00 16.36 404 LEU A N 1
ATOM 2402 C CA . LEU A 1 334 ? 45.751 12.824 2.772 1.00 16.96 404 LEU A CA 1
ATOM 2403 C C . LEU A 1 334 ? 46.475 11.607 3.376 1.00 16.97 404 LEU A C 1
ATOM 2404 O O . LEU A 1 334 ? 47.699 11.573 3.404 1.00 16.98 404 LEU A O 1
ATOM 2409 N N . LEU A 1 335 ? 45.729 10.633 3.894 1.00 17.05 405 LEU A N 1
ATOM 2410 C CA . LEU A 1 335 ? 46.407 9.437 4.467 1.00 18.14 405 LEU A CA 1
ATOM 2411 C C . LEU A 1 335 ? 47.282 8.691 3.439 1.00 18.43 405 LEU A C 1
ATOM 2412 O O . LEU A 1 335 ? 48.414 8.324 3.739 1.00 19.51 405 LEU A O 1
ATOM 2417 N N . LYS A 1 336 ? 46.763 8.452 2.238 1.00 18.96 406 LYS A N 1
ATOM 2418 C CA . LYS A 1 336 ? 47.574 7.885 1.160 1.00 20.46 406 LYS A CA 1
ATOM 2419 C C . LYS A 1 336 ? 48.876 8.648 0.935 1.00 21.55 406 LYS A C 1
ATOM 2420 O O . LYS A 1 336 ? 49.927 8.029 0.782 1.00 21.34 406 LYS A O 1
ATOM 2426 N N . GLU A 1 337 ? 48.823 9.988 0.964 1.00 21.81 407 GLU A N 1
ATOM 2427 C CA . GLU A 1 337 ? 50.027 10.829 0.800 1.00 22.15 407 GLU A CA 1
ATOM 2428 C C . GLU A 1 337 ? 51.004 10.666 1.974 1.00 22.88 407 GLU A C 1
ATOM 2429 O O . GLU A 1 337 ? 52.223 10.627 1.781 1.00 23.87 407 GLU A O 1
ATOM 2435 N N . LEU A 1 338 ? 50.465 10.537 3.181 1.00 22.57 408 LEU A N 1
ATOM 2436 C CA . LEU A 1 338 ? 51.274 10.303 4.388 1.00 22.68 408 LEU A CA 1
ATOM 2437 C C . LEU A 1 338 ? 51.888 8.887 4.361 1.00 24.11 408 LEU A C 1
ATOM 2438 O O . LEU A 1 338 ? 53.075 8.718 4.664 1.00 24.74 408 LEU A O 1
ATOM 2443 N N . GLU A 1 339 ? 51.088 7.893 3.989 1.00 24.83 409 GLU A N 1
ATOM 2444 C CA . GLU A 1 339 ? 51.582 6.527 3.808 1.00 27.34 409 GLU A CA 1
ATOM 2445 C C . GLU A 1 339 ? 52.720 6.456 2.801 1.00 28.94 409 GLU A C 1
ATOM 2446 O O . GLU A 1 339 ? 53.727 5.804 3.074 1.00 29.02 409 GLU A O 1
ATOM 2452 N N . ARG A 1 340 ? 52.589 7.190 1.685 1.00 30.27 410 ARG A N 1
ATOM 2453 C CA . ARG A 1 340 ? 53.659 7.331 0.678 1.00 32.68 410 ARG A CA 1
ATOM 2454 C C . ARG A 1 340 ? 54.972 7.896 1.256 1.00 33.24 410 ARG A C 1
ATOM 2455 O O . ARG A 1 340 ? 56.068 7.406 0.933 1.00 33.08 410 ARG A O 1
ATOM 2463 N N . LEU A 1 341 ? 54.866 8.904 2.121 1.00 33.99 411 LEU A N 1
ATOM 2464 C CA . LEU A 1 341 ? 56.038 9.471 2.787 1.00 35.46 411 LEU A CA 1
ATOM 2465 C C . LEU A 1 341 ? 56.700 8.523 3.792 1.00 37.46 411 LEU A C 1
ATOM 2466 O O . LEU A 1 341 ? 57.909 8.626 4.002 1.00 38.45 411 LEU A O 1
ATOM 2471 N N . GLU A 1 342 ? 55.913 7.646 4.421 1.00 39.46 412 GLU A N 1
ATOM 2472 C CA . GLU A 1 342 ? 56.413 6.612 5.333 1.00 42.69 412 GLU A CA 1
ATOM 2473 C C . GLU A 1 342 ? 57.402 5.687 4.619 1.00 44.56 412 GLU A C 1
ATOM 2474 O O . GLU A 1 342 ? 58.267 5.078 5.264 1.00 45.39 412 GLU A O 1
ATOM 2480 N N . LEU A 1 343 ? 57.237 5.567 3.300 1.00 46.50 413 LEU A N 1
ATOM 2481 C CA . LEU A 1 343 ? 58.114 4.765 2.440 1.00 48.42 413 LEU A CA 1
ATOM 2482 C C . LEU A 1 343 ? 59.204 5.604 1.769 1.00 49.23 413 LEU A C 1
ATOM 2483 O O . LEU A 1 343 ? 59.758 6.537 2.367 1.00 51.05 413 LEU A O 1
ATOM 2488 N N . ILE B 1 8 ? -2.498 -8.342 21.723 1.00 47.82 78 ILE B N 1
ATOM 2489 C CA . ILE B 1 8 ? -1.179 -7.635 21.882 1.00 47.60 78 ILE B CA 1
ATOM 2490 C C . ILE B 1 8 ? -0.540 -7.982 23.237 1.00 47.42 78 ILE B C 1
ATOM 2491 O O . ILE B 1 8 ? -1.147 -7.774 24.291 1.00 47.42 78 ILE B O 1
ATOM 2496 N N . GLU B 1 9 ? 0.679 -8.523 23.191 1.00 46.92 79 GLU B N 1
ATOM 2497 C CA . GLU B 1 9 ? 1.466 -8.812 24.390 1.00 47.01 79 GLU B CA 1
ATOM 2498 C C . GLU B 1 9 ? 1.631 -7.568 25.274 1.00 45.05 79 GLU B C 1
ATOM 2499 O O . GLU B 1 9 ? 1.654 -6.432 24.776 1.00 44.70 79 GLU B O 1
ATOM 2505 N N . ASN B 1 10 ? 1.735 -7.779 26.583 1.00 42.48 80 ASN B N 1
ATOM 2506 C CA . ASN B 1 10 ? 2.192 -6.724 27.474 1.00 40.25 80 ASN B CA 1
ATOM 2507 C C . ASN B 1 10 ? 3.670 -6.481 27.188 1.00 38.55 80 ASN B C 1
ATOM 2508 O O . ASN B 1 10 ? 4.384 -7.406 26.815 1.00 37.78 80 ASN B O 1
ATOM 2513 N N . ALA B 1 11 ? 4.121 -5.244 27.355 1.00 37.50 81 ALA B N 1
ATOM 2514 C CA . ALA B 1 11 ? 5.522 -4.888 27.092 1.00 37.25 81 ALA B CA 1
ATOM 2515 C C . ALA B 1 11 ? 6.476 -5.622 28.034 1.00 37.09 81 ALA B C 1
ATOM 2516 O O . ALA B 1 11 ? 6.151 -5.848 29.190 1.00 36.03 81 ALA B O 1
ATOM 2518 N N . ASN B 1 12 ? 7.654 -5.972 27.531 1.00 37.55 82 ASN B N 1
ATOM 2519 C CA . ASN B 1 12 ? 8.706 -6.522 28.368 1.00 38.68 82 ASN B CA 1
ATOM 2520 C C . ASN B 1 12 ? 9.472 -5.415 29.083 1.00 38.44 82 ASN B C 1
ATOM 2521 O O . ASN B 1 12 ? 9.887 -4.423 28.461 1.00 37.16 82 ASN B O 1
ATOM 2526 N N . LEU B 1 13 ? 9.649 -5.593 30.392 1.00 37.26 83 LEU B N 1
ATOM 2527 C CA . LEU B 1 13 ? 10.327 -4.631 31.234 1.00 37.20 83 LEU B CA 1
ATOM 2528 C C . LEU B 1 13 ? 11.432 -5.297 32.029 1.00 37.67 83 LEU B C 1
ATOM 2529 O O . L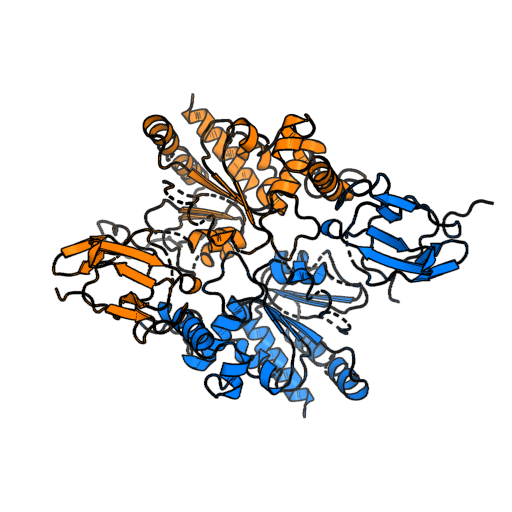EU B 1 13 ? 11.271 -6.428 32.519 1.00 37.85 83 LEU B O 1
ATOM 2534 N N . LYS B 1 14 ? 12.562 -4.608 32.154 1.00 37.18 84 LYS B N 1
ATOM 2535 C CA . LYS B 1 14 ? 13.694 -5.102 32.948 1.00 36.79 84 LYS B CA 1
ATOM 2536 C C . LYS B 1 14 ? 14.251 -3.912 33.708 1.00 36.16 84 LYS B C 1
ATOM 2537 O O . LYS B 1 14 ? 14.271 -2.790 33.155 1.00 35.89 84 LYS B O 1
ATOM 2543 N N . PRO B 1 15 ? 14.701 -4.133 34.970 1.00 35.32 85 PRO B N 1
ATOM 2544 C CA . PRO B 1 15 ? 15.225 -3.024 35.788 1.00 34.70 85 PRO B CA 1
ATOM 2545 C C . PRO B 1 15 ? 16.654 -2.670 35.383 1.00 34.05 85 PRO B C 1
ATOM 2546 O O . PRO B 1 15 ? 17.429 -3.557 35.005 1.00 32.90 85 PRO B O 1
ATOM 2550 N N . ALA B 1 16 ? 16.985 -1.380 35.452 1.00 34.04 86 ALA B N 1
ATOM 2551 C CA . ALA B 1 16 ? 18.355 -0.916 35.178 1.00 34.66 86 ALA B CA 1
ATOM 2552 C C . ALA B 1 16 ? 19.288 -1.480 36.256 1.00 35.36 86 ALA B C 1
ATOM 2553 O O . ALA B 1 16 ? 18.977 -1.393 37.437 1.00 35.09 86 ALA B O 1
ATOM 2555 N N . LEU B 1 17 ? 20.422 -2.036 35.853 1.00 35.94 87 LEU B N 1
ATOM 2556 C CA . LEU B 1 17 ? 21.345 -2.626 36.827 1.00 36.98 87 LEU B CA 1
ATOM 2557 C C . LEU B 1 17 ? 22.198 -1.592 37.559 1.00 36.82 87 LEU B C 1
ATOM 2558 O O . LEU B 1 17 ? 22.654 -1.844 38.675 1.00 36.84 87 LEU B O 1
ATOM 2563 N N . LYS B 1 18 ? 22.430 -0.444 36.911 1.00 35.55 88 LYS B N 1
ATOM 2564 C CA . LYS B 1 18 ? 23.089 0.720 37.523 1.00 34.87 88 LYS B CA 1
ATOM 2565 C C . LYS B 1 18 ? 22.576 2.016 36.880 1.00 33.71 88 LYS B C 1
ATOM 2566 O O . LYS B 1 18 ? 21.992 1.971 35.802 1.00 32.25 88 LYS B O 1
ATOM 2572 N N . ASP B 1 19 ? 22.768 3.148 37.563 1.00 32.65 89 ASP B N 1
ATOM 2573 C CA . ASP B 1 19 ? 22.439 4.460 37.010 1.00 32.21 89 ASP B CA 1
ATOM 2574 C C . ASP B 1 19 ? 23.048 4.552 35.609 1.00 31.85 89 ASP B C 1
ATOM 2575 O O . ASP B 1 19 ? 24.185 4.146 35.405 1.00 30.47 89 ASP B O 1
ATOM 2580 N N . SER B 1 20 ? 22.250 5.028 34.651 1.00 31.17 90 SER B N 1
ATOM 2581 C CA . SER B 1 20 ? 22.682 5.301 33.266 1.00 30.43 90 SER B CA 1
ATOM 2582 C C . SER B 1 20 ? 23.183 4.086 32.502 1.00 30.21 90 SER B C 1
ATOM 2583 O O . SER B 1 20 ? 23.843 4.228 31.472 1.00 29.09 90 SER B O 1
ATOM 2586 N N . VAL B 1 21 ? 22.875 2.882 32.985 1.00 29.65 91 VAL B N 1
ATOM 2587 C CA . VAL B 1 21 ? 23.193 1.690 32.216 1.00 29.28 91 VAL B CA 1
ATOM 2588 C C . VAL B 1 21 ? 21.911 0.868 32.026 1.00 30.22 91 VAL B C 1
ATOM 2589 O O . VAL B 1 21 ? 21.207 0.559 32.986 1.00 31.19 91 VAL B O 1
ATOM 2593 N N . LEU B 1 22 ? 21.619 0.525 30.782 1.00 30.03 92 LEU B N 1
ATOM 2594 C CA . LEU B 1 22 ? 20.367 -0.068 30.407 1.00 30.12 92 LEU B CA 1
ATOM 2595 C C . LEU B 1 22 ? 20.528 -1.535 30.095 1.00 30.56 92 LEU B C 1
ATOM 2596 O O . LEU B 1 22 ? 21.570 -1.932 29.612 1.00 30.64 92 LEU B O 1
ATOM 2601 N N . PRO B 1 23 ? 19.491 -2.353 30.384 1.00 31.06 93 PRO B N 1
ATOM 2602 C CA . PRO B 1 23 ? 19.512 -3.771 30.034 1.00 31.12 93 PRO B CA 1
ATOM 2603 C C . PRO B 1 23 ? 19.561 -3.975 28.531 1.00 32.03 93 PRO B C 1
ATOM 2604 O O . PRO B 1 23 ? 19.003 -3.153 27.785 1.00 30.78 93 PRO B O 1
ATOM 2608 N N . ASP B 1 24 ? 20.176 -5.077 28.097 1.00 32.08 94 ASP B N 1
ATOM 2609 C CA . ASP B 1 24 ? 20.222 -5.400 26.691 1.00 33.48 94 ASP B CA 1
ATOM 2610 C C . ASP B 1 24 ? 18.835 -5.452 26.074 1.00 32.40 94 ASP B C 1
ATOM 2611 O O . ASP B 1 24 ? 17.866 -5.850 26.738 1.00 31.88 94 ASP B O 1
ATOM 2616 N N . GLY B 1 25 ? 18.750 -5.035 24.809 1.00 30.45 95 GLY B N 1
ATOM 2617 C CA . GLY B 1 25 ? 17.496 -5.042 24.078 1.00 28.88 95 GLY B CA 1
ATOM 2618 C C . GLY B 1 25 ? 16.597 -3.867 24.405 1.00 27.55 95 GLY B C 1
ATOM 2619 O O . GLY B 1 25 ? 15.507 -3.783 23.881 1.00 28.02 95 GLY B O 1
ATOM 2620 N N . PHE B 1 26 ? 17.049 -2.939 25.245 1.00 26.88 96 PHE B N 1
ATOM 2621 C CA . PHE B 1 26 ? 16.242 -1.745 25.538 1.00 25.90 96 PHE B CA 1
ATOM 2622 C C . PHE B 1 26 ? 15.755 -1.027 24.275 1.00 25.58 96 PHE B C 1
ATOM 2623 O O . PHE B 1 26 ? 16.479 -0.953 23.272 1.00 26.04 96 PHE B O 1
ATOM 2631 N N . TYR B 1 27 ? 14.525 -0.539 24.337 1.00 24.53 97 TYR B N 1
ATOM 2632 C CA . TYR B 1 27 ?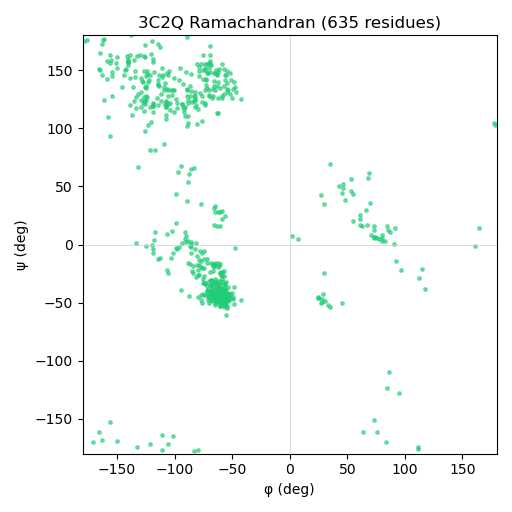 13.899 0.209 23.261 1.00 24.44 97 TYR B CA 1
ATOM 2633 C C . TYR B 1 27 ? 14.446 1.648 23.282 1.00 23.78 97 TYR B C 1
ATOM 2634 O O . TYR B 1 27 ? 14.529 2.303 24.353 1.00 21.80 97 TYR B O 1
ATOM 2643 N N . SER B 1 28 ? 14.868 2.101 22.099 1.00 23.90 98 SER B N 1
ATOM 2644 C CA . SER B 1 28 ? 15.366 3.473 21.924 1.00 22.94 98 SER B CA 1
ATOM 2645 C C . SER B 1 28 ? 14.291 4.236 21.148 1.00 22.14 98 SER B C 1
ATOM 2646 O O . SER B 1 28 ? 13.889 3.801 20.084 1.00 22.96 98 SER B O 1
ATOM 2649 N N . THR B 1 29 ? 13.802 5.343 21.708 1.00 20.87 99 THR B N 1
ATOM 2650 C CA . THR B 1 29 ? 12.576 5.964 21.263 1.00 20.34 99 THR B CA 1
ATOM 2651 C C . THR B 1 29 ? 12.748 6.701 19.915 1.00 20.12 99 THR B C 1
ATOM 2652 O O . THR B 1 29 ? 13.862 7.122 19.555 1.00 18.84 99 THR B O 1
ATOM 2656 N N . THR B 1 30 ? 11.626 6.830 19.213 1.00 20.16 100 THR B N 1
ATOM 2657 C CA . THR B 1 30 ? 11.440 7.779 18.130 1.00 19.96 100 THR B CA 1
ATOM 2658 C C . THR B 1 30 ? 11.061 9.139 18.728 1.00 20.53 100 THR B C 1
ATOM 2659 O O . THR B 1 30 ? 10.992 9.309 19.970 1.00 19.72 100 THR B O 1
ATOM 2663 N N . ASN B 1 31 ? 10.802 10.132 17.866 1.00 19.69 101 ASN B N 1
ATOM 2664 C CA . ASN B 1 31 ? 10.287 11.387 18.378 1.00 20.34 101 ASN B CA 1
ATOM 2665 C C . ASN B 1 31 ? 8.734 11.434 18.423 1.00 20.29 101 ASN B C 1
ATOM 2666 O O . ASN B 1 31 ? 8.131 12.481 18.669 1.00 18.88 101 ASN B O 1
ATOM 2671 N N . HIS B 1 32 ? 8.097 10.284 18.204 1.00 20.25 102 HIS B N 1
ATOM 2672 C CA . HIS B 1 32 ? 6.634 10.225 18.153 1.00 21.29 102 HIS B CA 1
ATOM 2673 C C . HIS B 1 32 ? 5.980 9.825 19.488 1.00 22.17 102 HIS B C 1
ATOM 2674 O O . HIS B 1 32 ? 6.578 9.090 20.271 1.00 22.06 102 HIS B O 1
ATOM 2681 N N . PRO B 1 33 ? 4.728 10.282 19.726 1.00 23.32 103 PRO B N 1
ATOM 2682 C CA . PRO B 1 33 ? 3.986 9.805 20.902 1.00 24.08 103 PRO B CA 1
ATOM 2683 C C . PRO B 1 33 ? 3.924 8.294 20.903 1.00 24.18 103 PRO B C 1
ATOM 2684 O O . PRO B 1 33 ? 3.687 7.657 19.870 1.00 24.19 103 PRO B O 1
ATOM 2688 N N . THR B 1 34 ? 4.198 7.708 22.054 1.00 25.39 104 THR B N 1
ATOM 2689 C CA . THR B 1 34 ? 4.280 6.238 22.142 1.00 26.77 104 THR B CA 1
ATOM 2690 C C . THR B 1 34 ? 3.390 5.777 23.313 1.00 27.92 104 THR B C 1
ATOM 2691 O O . THR B 1 34 ? 3.312 6.474 24.334 1.00 27.74 104 THR B O 1
ATOM 2695 N N . HIS B 1 35 ? 2.715 4.634 23.149 1.00 28.89 105 HIS B N 1
ATOM 2696 C CA . HIS B 1 35 ? 1.970 4.031 24.262 1.00 30.65 105 HIS B CA 1
ATOM 2697 C C . HIS B 1 35 ? 2.574 2.675 24.563 1.00 30.21 105 HIS B C 1
ATOM 2698 O O . HIS B 1 35 ? 3.125 2.030 23.662 1.00 30.56 105 HIS B O 1
ATOM 2705 N N . VAL B 1 36 ? 2.518 2.266 25.832 1.00 29.85 106 VAL B N 1
ATOM 2706 C CA . VAL B 1 36 ? 3.028 0.951 26.238 1.00 29.97 106 VAL B CA 1
ATOM 2707 C C . VAL B 1 36 ? 1.935 0.112 26.945 1.00 30.24 106 VAL B C 1
ATOM 2708 O O . VAL B 1 36 ? 1.151 0.632 27.722 1.00 29.66 106 VAL B O 1
ATOM 2712 N N . LYS B 1 37 ? 1.890 -1.180 26.658 1.00 31.36 107 LYS B N 1
ATOM 2713 C CA . LYS B 1 37 ? 0.868 -2.032 27.267 1.00 32.84 107 LYS B CA 1
ATOM 2714 C C . LYS B 1 37 ? 1.418 -2.632 28.547 1.00 32.42 107 LYS B C 1
ATOM 2715 O O . LYS B 1 37 ? 2.407 -3.376 28.539 1.00 32.00 107 LYS B O 1
ATOM 2721 N N . VAL B 1 38 ? 0.777 -2.259 29.646 1.00 33.78 108 VAL B N 1
ATOM 2722 C CA . VAL B 1 38 ? 1.198 -2.664 30.979 1.00 34.77 108 VAL B CA 1
ATOM 2723 C C . VAL B 1 38 ? -0.040 -3.153 31.756 1.00 35.30 108 VAL B C 1
ATOM 2724 O O . VAL B 1 38 ? -1.043 -2.435 31.864 1.00 34.20 108 VAL B O 1
ATOM 2728 N N . ASN B 1 39 ? 0.061 -4.368 32.298 1.00 36.15 109 ASN B N 1
ATOM 2729 C CA . ASN B 1 39 ? -1.061 -5.017 33.013 1.00 37.41 109 ASN B CA 1
ATOM 2730 C C . ASN B 1 39 ? -2.334 -4.870 32.205 1.00 37.79 109 ASN B C 1
ATOM 2731 O O . ASN B 1 39 ? -3.341 -4.343 32.693 1.00 37.84 109 ASN B O 1
ATOM 2736 N N . ASP B 1 40 ? -2.227 -5.275 30.936 1.00 38.58 110 ASP B N 1
ATOM 2737 C CA . ASP B 1 40 ? -3.309 -5.236 29.935 1.00 40.50 110 ASP B CA 1
ATOM 2738 C C . ASP B 1 40 ? -4.009 -3.892 29.683 1.00 40.31 110 ASP B C 1
ATOM 2739 O O . ASP B 1 40 ? -5.125 -3.865 29.176 1.00 40.75 110 ASP B O 1
ATOM 2744 N N . GLU B 1 41 ? -3.368 -2.786 30.051 1.00 39.91 111 GLU B N 1
ATOM 2745 C CA . GLU B 1 41 ? -3.876 -1.454 29.718 1.00 39.77 111 GLU B CA 1
ATOM 2746 C C . GLU B 1 41 ? -2.801 -0.670 28.958 1.00 38.48 111 GLU B C 1
ATOM 2747 O O . GLU B 1 41 ? -1.611 -0.813 29.248 1.00 37.48 111 GLU B O 1
ATOM 2753 N N . TRP B 1 42 ? -3.232 0.182 28.031 1.00 37.52 112 TRP B N 1
ATOM 2754 C CA . TRP B 1 42 ? -2.315 1.086 27.338 1.00 36.84 112 TRP B CA 1
ATOM 2755 C C . TRP B 1 42 ? -2.051 2.311 28.196 1.00 36.05 112 TRP B C 1
ATOM 2756 O O . TRP B 1 42 ? -2.977 2.992 28.650 1.00 36.33 112 TRP B O 1
ATOM 2767 N N . ILE B 1 43 ? -0.774 2.557 28.451 1.00 34.42 113 ILE B N 1
ATOM 2768 C CA . ILE B 1 43 ? -0.347 3.718 29.192 1.00 33.77 113 ILE B CA 1
ATOM 2769 C C . ILE B 1 43 ? 0.298 4.699 28.204 1.00 32.91 113 ILE B C 1
ATOM 2770 O O . ILE B 1 43 ? 1.114 4.294 27.395 1.00 32.26 113 ILE B O 1
ATOM 2775 N N . GLU B 1 44 ? -0.053 5.974 28.286 1.00 33.71 114 GLU B N 1
ATOM 2776 C CA . GLU B 1 44 ? 0.557 6.981 27.402 1.00 33.97 114 GLU B CA 1
ATOM 2777 C C . GLU B 1 44 ? 1.905 7.384 27.974 1.00 31.74 114 GLU B C 1
ATOM 2778 O O . GLU B 1 44 ? 1.977 7.875 29.096 1.00 31.94 114 GLU B O 1
ATOM 2784 N N . VAL B 1 45 ? 2.979 7.173 27.208 1.00 30.29 115 VAL B N 1
ATOM 2785 C CA . VAL B 1 45 ? 4.320 7.559 27.669 1.00 27.46 115 VAL B CA 1
ATOM 2786 C C . VAL B 1 45 ? 4.486 9.091 27.623 1.00 27.75 115 VAL B C 1
ATOM 2787 O O . VAL B 1 45 ? 4.387 9.707 26.547 1.00 27.42 115 VAL B O 1
ATOM 2791 N N . ALA B 1 46 ? 4.759 9.687 28.784 1.00 26.09 116 ALA B N 1
ATOM 2792 C CA . ALA B 1 46 ? 4.909 11.121 28.909 1.00 25.76 116 ALA B CA 1
ATOM 2793 C C . ALA B 1 46 ? 6.147 11.625 28.140 1.00 25.28 116 ALA B C 1
ATOM 2794 O O . ALA B 1 46 ? 7.204 10.992 28.149 1.00 23.81 116 ALA B O 1
ATOM 2796 N N . ASN B 1 47 ? 5.980 12.783 27.502 1.00 25.21 117 ASN B N 1
ATOM 2797 C CA . ASN B 1 47 ? 7.097 13.617 27.004 1.00 25.36 117 ASN B CA 1
ATOM 2798 C C . ASN B 1 47 ? 7.878 12.970 25.842 1.00 23.76 117 ASN B C 1
ATOM 2799 O O . ASN B 1 47 ? 9.093 12.795 25.946 1.00 24.63 117 ASN B O 1
ATOM 2804 N N . PRO B 1 48 ? 7.190 12.637 24.740 1.00 23.45 118 PRO B N 1
ATOM 2805 C CA . PRO B 1 48 ? 7.846 11.951 23.639 1.00 22.78 118 PRO B CA 1
ATOM 2806 C C . PRO B 1 48 ? 9.089 12.746 23.172 1.00 22.83 118 PRO B C 1
ATOM 2807 O O . PRO B 1 48 ? 9.029 13.967 23.132 1.00 23.03 118 PRO B O 1
ATOM 2811 N N . LYS B 1 49 ? 10.188 12.041 22.880 1.00 23.04 119 LYS B N 1
ATOM 2812 C CA . LYS B 1 49 ? 11.504 12.639 22.577 1.00 22.28 119 LYS B CA 1
ATOM 2813 C C . LYS B 1 49 ? 12.357 11.481 22.094 1.00 22.78 119 LYS B C 1
ATOM 2814 O O . LYS B 1 49 ? 12.303 10.406 22.689 1.00 21.93 119 LYS B O 1
ATOM 2828 N N . ASP B 1 51 ? 15.690 9.025 20.812 1.00 19.79 121 ASP B N 1
ATOM 2829 C CA . ASP B 1 51 ? 17.016 8.638 21.314 1.00 20.25 121 ASP B CA 1
ATOM 2830 C C . ASP B 1 51 ? 17.055 8.616 22.848 1.00 20.26 121 ASP B C 1
ATOM 2831 O O . ASP B 1 51 ? 18.064 8.963 23.484 1.00 20.69 121 ASP B O 1
ATOM 2836 N N . ALA B 1 52 ? 15.929 8.225 23.437 1.00 20.41 122 ALA B N 1
ATOM 2837 C CA . ALA B 1 52 ? 15.813 8.105 24.876 1.00 21.57 122 ALA B CA 1
ATOM 2838 C C . ALA B 1 52 ? 15.153 6.748 25.224 1.00 21.93 122 ALA B C 1
ATOM 2839 O O . ALA B 1 52 ? 14.938 5.897 24.359 1.00 21.40 122 ALA B O 1
ATOM 2841 N N . VAL B 1 53 ? 14.867 6.535 26.500 1.00 24.16 123 VAL B N 1
ATOM 2842 C CA . VAL B 1 53 ? 14.282 5.239 26.869 1.00 25.48 123 VAL B CA 1
ATOM 2843 C C . VAL B 1 53 ? 12.920 5.425 27.527 1.00 24.81 123 VAL B C 1
ATOM 2844 O O . VAL B 1 53 ? 12.557 6.520 27.982 1.00 25.25 123 VAL B O 1
ATOM 2848 N N . ILE B 1 54 ? 12.171 4.340 27.598 1.00 23.86 124 ILE B N 1
ATOM 2849 C CA . ILE B 1 54 ? 10.887 4.435 28.245 1.00 23.40 124 ILE B CA 1
ATOM 2850 C C . ILE B 1 54 ? 10.958 3.763 29.620 1.00 24.85 124 ILE B C 1
ATOM 2851 O O . ILE B 1 54 ? 11.286 2.565 29.723 1.00 24.20 124 ILE B O 1
ATOM 2856 N N . VAL B 1 55 ? 10.679 4.546 30.653 1.00 25.21 125 VAL B N 1
ATOM 2857 C CA . VAL B 1 55 ? 10.713 4.044 32.025 1.00 26.82 125 VAL B CA 1
ATOM 2858 C C . VAL B 1 55 ? 9.243 3.914 32.446 1.00 28.08 125 VAL B C 1
ATOM 2859 O O . VAL B 1 55 ? 8.459 4.850 32.285 1.00 28.10 125 VAL B O 1
ATOM 2863 N N . VAL B 1 56 ? 8.894 2.728 32.936 1.00 29.99 126 VAL B N 1
ATOM 2864 C CA . VAL B 1 56 ? 7.524 2.410 33.357 1.00 31.44 126 VAL B CA 1
ATOM 2865 C C . VAL B 1 56 ? 7.441 2.309 34.896 1.00 32.67 126 VAL B C 1
ATOM 2866 O O . VAL B 1 56 ? 8.361 1.783 35.559 1.00 32.61 126 VAL B O 1
ATOM 2870 N N . TYR B 1 57 ? 6.361 2.863 35.434 1.00 34.37 127 TYR B N 1
ATOM 2871 C CA . TYR B 1 57 ? 6.020 2.802 36.853 1.00 36.27 127 TYR B CA 1
ATOM 2872 C C . TYR B 1 57 ? 4.690 2.038 36.930 1.00 36.38 127 TYR B C 1
ATOM 2873 O O . TYR B 1 57 ? 3.638 2.649 36.957 1.00 35.71 127 TYR B O 1
ATOM 2882 N N . PRO B 1 58 ? 4.742 0.706 36.878 1.00 37.49 128 PRO B N 1
ATOM 2883 C CA . PRO B 1 58 ? 3.480 -0.014 36.710 1.00 39.38 128 PRO B CA 1
ATOM 2884 C C . PRO B 1 58 ? 2.441 0.288 37.797 1.00 40.90 128 PRO B C 1
ATOM 2885 O O . PRO B 1 58 ? 1.253 0.434 37.473 1.00 41.75 128 PRO B O 1
ATOM 2889 N N . GLU B 1 59 ? 2.893 0.440 39.048 1.00 42.63 129 GLU B N 1
ATOM 2890 C CA . GLU B 1 59 ? 2.019 0.708 40.210 1.00 44.06 129 GLU B CA 1
ATOM 2891 C C . GLU B 1 59 ? 1.355 2.073 40.153 1.00 44.43 129 GLU B C 1
ATOM 2892 O O . GLU B 1 59 ? 0.300 2.294 40.773 1.00 44.73 129 GLU B O 1
ATOM 2898 N N . GLU B 1 60 ? 1.964 2.994 39.402 1.00 43.60 130 GLU B N 1
ATOM 2899 C CA . GLU B 1 60 ? 1.394 4.319 39.206 1.00 43.09 130 GLU B CA 1
ATOM 2900 C C . GLU B 1 60 ? 0.594 4.415 37.902 1.00 41.10 130 GLU B C 1
ATOM 2901 O O . GLU B 1 60 ? -0.026 5.442 37.628 1.00 41.57 130 GLU B O 1
ATOM 2907 N N . LYS B 1 61 ? 0.571 3.329 37.129 1.00 39.62 131 LYS B N 1
ATOM 2908 C CA . LYS B 1 61 ? -0.020 3.328 35.778 1.00 38.89 131 LYS B CA 1
ATOM 2909 C C . LYS B 1 61 ? 0.449 4.558 34.961 1.00 37.91 131 LYS B C 1
ATOM 2910 O O . LYS B 1 61 ? -0.346 5.295 34.372 1.00 36.34 131 LYS B O 1
ATOM 2916 N N . ARG B 1 62 ? 1.758 4.769 34.979 1.00 36.98 132 ARG B N 1
ATOM 2917 C CA . ARG B 1 62 ? 2.377 5.816 34.174 1.00 36.92 132 ARG B CA 1
ATOM 2918 C C . ARG B 1 62 ? 3.715 5.359 33.604 1.00 34.37 132 ARG B C 1
ATOM 2919 O O . ARG B 1 62 ? 4.290 4.361 34.049 1.00 33.81 132 ARG B O 1
ATOM 2927 N N . ALA B 1 63 ? 4.178 6.081 32.578 1.00 31.97 133 ALA B N 1
ATOM 2928 C CA . ALA B 1 63 ? 5.482 5.837 31.983 1.00 29.59 133 ALA B CA 1
ATOM 2929 C C . ALA B 1 63 ? 5.975 7.181 31.450 1.00 29.05 133 ALA B C 1
ATOM 2930 O O . ALA B 1 63 ? 5.176 8.066 31.152 1.00 27.64 133 ALA B O 1
ATOM 2932 N N . GLU B 1 64 ? 7.292 7.339 31.398 1.00 27.97 134 GLU B N 1
ATOM 2933 C CA . GLU B 1 64 ? 7.873 8.568 30.878 1.00 27.59 134 GLU B CA 1
ATOM 2934 C C . GLU B 1 64 ? 9.122 8.271 30.027 1.00 26.13 134 GLU B C 1
ATOM 2935 O O . GLU B 1 64 ? 9.754 7.207 30.146 1.00 24.65 134 GLU B O 1
ATOM 2941 N N . THR B 1 65 ? 9.435 9.226 29.162 1.00 25.06 135 THR B N 1
ATOM 2942 C CA . THR B 1 65 ? 10.591 9.147 28.278 1.00 24.58 135 THR B CA 1
ATOM 2943 C C . THR B 1 65 ? 11.735 9.821 29.023 1.00 24.60 135 THR B C 1
ATOM 2944 O O . THR B 1 65 ? 11.689 11.049 29.258 1.00 24.89 135 THR B O 1
ATOM 2948 N N . LYS B 1 66 ? 12.748 9.029 29.383 1.00 24.46 136 LYS B N 1
ATOM 2949 C CA . LYS B 1 66 ? 13.920 9.504 30.111 1.00 24.59 136 LYS B CA 1
ATOM 2950 C C . LYS B 1 66 ? 15.170 9.383 29.253 1.00 23.68 136 LYS B C 1
ATOM 2951 O O . LYS B 1 66 ? 15.397 8.366 28.608 1.00 23.35 136 LYS B O 1
ATOM 2957 N N . VAL B 1 67 ? 16.002 10.410 29.286 1.00 23.30 137 VAL B N 1
ATOM 2958 C CA . VAL B 1 67 ? 17.310 10.313 28.662 1.00 24.13 137 VAL B CA 1
ATOM 2959 C C . VAL B 1 67 ? 18.134 9.354 29.518 1.00 25.07 137 VAL B C 1
ATOM 2960 O O . VAL B 1 67 ? 17.895 9.251 30.727 1.00 23.54 137 VAL B O 1
ATOM 2964 N N . ILE B 1 68 ? 19.085 8.682 28.878 1.00 24.48 138 ILE B N 1
ATOM 2965 C CA . ILE B 1 68 ? 19.879 7.654 29.510 1.00 25.71 138 ILE B CA 1
ATOM 2966 C C . ILE B 1 68 ? 20.601 8.155 30.772 1.00 26.52 138 ILE B C 1
ATOM 2967 O O . ILE B 1 68 ? 20.678 7.430 31.744 1.00 27.02 138 ILE B O 1
ATOM 2972 N N . ARG B 1 69 ? 21.080 9.392 30.789 1.00 26.67 139 ARG B N 1
ATOM 2973 C CA . ARG B 1 69 ? 21.770 9.876 31.967 1.00 27.35 139 ARG B CA 1
ATOM 2974 C C . ARG B 1 69 ? 20.851 10.146 33.173 1.00 27.47 139 ARG B C 1
ATOM 2975 O O . ARG B 1 69 ? 21.337 10.361 34.286 1.00 27.48 139 ARG B O 1
ATOM 2983 N N . LYS B 1 70 ? 19.537 10.158 32.963 1.00 27.22 140 LYS B N 1
ATOM 2984 C CA . LYS B 1 70 ? 18.617 10.279 34.092 1.00 27.72 140 LYS B CA 1
ATOM 2985 C C . LYS B 1 70 ? 18.024 8.938 34.549 1.00 27.83 140 LYS B C 1
ATOM 2986 O O . LYS B 1 70 ? 17.287 8.904 35.530 1.00 27.68 140 LYS B O 1
ATOM 2992 N N . VAL B 1 71 ? 18.347 7.849 33.851 1.00 27.61 141 VAL B N 1
ATOM 2993 C CA . VAL B 1 71 ? 17.878 6.514 34.275 1.00 28.31 141 VAL B CA 1
ATOM 2994 C C . VAL B 1 71 ? 18.597 6.068 35.565 1.00 29.39 141 VAL B C 1
ATOM 2995 O O . VAL B 1 71 ? 19.827 6.129 35.646 1.00 29.14 141 VAL B O 1
ATOM 2999 N N . LYS B 1 72 ? 17.810 5.653 36.567 1.00 30.36 142 LYS B N 1
ATOM 3000 C CA . LYS B 1 72 ? 18.349 5.246 37.886 1.00 31.43 142 LYS B CA 1
ATOM 3001 C C . LYS B 1 72 ? 18.335 3.735 38.073 1.00 31.47 142 LYS B C 1
ATOM 3002 O O . LYS B 1 72 ? 17.489 3.050 37.520 1.00 30.73 142 LYS B O 1
ATOM 3008 N N . LYS B 1 73 ? 19.298 3.214 38.838 1.00 32.40 143 LYS B N 1
ATOM 3009 C CA . LYS B 1 73 ? 19.323 1.792 39.175 1.00 32.82 143 LYS B CA 1
ATOM 3010 C C . LYS B 1 73 ? 17.919 1.396 39.623 1.00 31.83 143 LYS B C 1
ATOM 3011 O O . LYS B 1 73 ? 17.308 2.112 40.415 1.00 31.75 143 LYS B O 1
ATOM 3017 N N . GLY B 1 74 ? 17.396 0.302 39.074 1.00 31.64 144 GLY B N 1
ATOM 3018 C CA . GLY B 1 74 ? 16.070 -0.207 39.459 1.00 32.10 144 GLY B CA 1
ATOM 3019 C C . GLY B 1 74 ? 14.887 0.277 38.631 1.00 32.06 144 GLY B C 1
ATOM 3020 O O . GLY B 1 74 ? 13.786 -0.292 38.728 1.00 32.02 144 GLY B O 1
ATOM 3021 N N . ASP B 1 75 ? 15.078 1.337 37.825 1.00 31.10 145 ASP B N 1
ATOM 3022 C CA . ASP B 1 75 ? 14.002 1.840 36.942 1.00 30.10 145 ASP B CA 1
ATOM 3023 C C . ASP B 1 75 ? 13.636 0.717 35.994 1.00 28.92 145 ASP B C 1
ATOM 3024 O O . ASP B 1 75 ? 14.524 0.105 35.444 1.00 28.81 145 ASP B O 1
ATOM 3029 N N . PHE B 1 76 ? 12.343 0.457 35.790 1.00 28.83 146 PHE B N 1
ATOM 3030 C CA . PHE B 1 76 ? 11.903 -0.531 34.795 1.00 29.45 146 PHE B CA 1
ATOM 3031 C C . PHE B 1 76 ? 11.947 0.073 33.397 1.00 28.31 146 PHE B C 1
ATOM 3032 O O . PHE B 1 76 ? 11.178 0.975 33.097 1.00 27.26 146 PHE B O 1
ATOM 3040 N N . VAL B 1 77 ? 12.791 -0.504 32.566 1.00 27.57 147 VAL B N 1
ATOM 3041 C CA . VAL B 1 77 ? 13.059 -0.012 31.207 1.00 27.88 147 VAL B CA 1
ATOM 3042 C C . VAL B 1 77 ? 12.360 -0.950 30.224 1.00 28.21 147 VAL B C 1
ATOM 3043 O O . VAL B 1 77 ? 12.416 -2.191 30.342 1.00 27.74 147 VAL B O 1
ATOM 3047 N N . LEU B 1 78 ? 11.653 -0.339 29.284 1.00 28.06 148 LEU B N 1
ATOM 3048 C CA . LEU B 1 78 ? 11.029 -1.046 28.191 1.00 28.71 148 LEU B CA 1
ATOM 3049 C C . LEU B 1 78 ? 12.095 -1.726 27.342 1.00 29.03 148 LEU B C 1
ATOM 3050 O O . LEU B 1 78 ? 13.052 -1.058 26.879 1.00 28.12 148 LEU B O 1
ATOM 3055 N N . ILE B 1 79 ? 11.921 -3.043 27.139 1.00 28.45 149 ILE B N 1
ATOM 3056 C CA . ILE B 1 79 ? 12.813 -3.876 26.356 1.00 29.75 149 ILE B CA 1
ATOM 3057 C C . ILE B 1 79 ? 12.090 -4.384 25.130 1.00 30.81 149 ILE B C 1
ATOM 3058 O O . ILE B 1 79 ? 10.912 -4.767 25.206 1.00 29.76 149 ILE B O 1
ATOM 3063 N N . GLY B 1 80 ? 12.804 -4.376 24.001 1.00 32.19 150 GLY B N 1
ATOM 3064 C CA . GLY B 1 80 ? 12.257 -4.814 22.704 1.00 33.45 150 GLY B CA 1
ATOM 3065 C C . GLY B 1 80 ? 11.109 -3.982 22.155 1.00 33.53 150 GLY B C 1
ATOM 3066 O O . GLY B 1 80 ? 10.863 -2.848 22.598 1.00 34.48 150 GLY B O 1
ATOM 3067 N N . HIS B 1 81 ? 10.364 -4.568 21.221 1.00 34.32 151 HIS B N 1
ATOM 3068 C CA . HIS B 1 81 ? 9.334 -3.819 20.494 1.00 34.66 151 HIS B CA 1
ATOM 3069 C C . HIS B 1 81 ? 7.891 -4.301 20.673 1.00 35.31 151 HIS B C 1
ATOM 3070 O O . HIS B 1 81 ? 6.971 -3.732 20.060 1.00 35.02 151 HIS B O 1
ATOM 3077 N N . ASN B 1 82 ? 7.688 -5.310 21.532 1.00 35.80 152 ASN B N 1
ATOM 3078 C CA . ASN B 1 82 ? 6.336 -5.807 21.837 1.00 35.72 152 ASN B CA 1
ATOM 3079 C C . ASN B 1 82 ? 5.599 -4.928 22.813 1.00 34.25 152 ASN B C 1
ATOM 3080 O O . ASN B 1 82 ? 6.215 -4.330 23.696 1.00 33.95 152 ASN B O 1
ATOM 3085 N N . GLY B 1 83 ? 4.275 -4.886 22.683 1.00 32.64 153 GLY B N 1
ATOM 3086 C CA . GLY B 1 83 ? 3.441 -4.115 23.605 1.00 31.66 153 GLY B CA 1
ATOM 3087 C C . GLY B 1 83 ? 3.683 -2.622 23.499 1.00 31.83 153 GLY B C 1
ATOM 3088 O O . GLY B 1 83 ? 3.549 -1.889 24.488 1.00 31.17 153 GLY B O 1
ATOM 3089 N N . ILE B 1 84 ? 4.064 -2.169 22.297 1.00 31.29 154 ILE B N 1
ATOM 3090 C CA . ILE B 1 84 ? 4.190 -0.717 22.060 1.00 31.75 154 ILE B CA 1
ATOM 3091 C C . ILE B 1 84 ? 3.393 -0.286 20.840 1.00 31.18 154 ILE B C 1
ATOM 3092 O O . ILE B 1 84 ? 3.221 -1.058 19.895 1.00 31.33 154 ILE B O 1
ATOM 3097 N N . ARG B 1 85 ? 2.912 0.953 20.890 1.00 31.18 155 ARG B N 1
ATOM 3098 C CA . ARG B 1 85 ? 2.141 1.571 19.818 1.00 31.01 155 ARG B CA 1
ATOM 3099 C C . ARG B 1 85 ? 2.709 2.987 19.591 1.00 29.90 155 ARG B C 1
ATOM 3100 O O . ARG B 1 85 ? 2.692 3.819 20.503 1.00 28.88 155 ARG B O 1
ATOM 3108 N N . VAL B 1 86 ? 3.241 3.236 18.392 1.00 29.02 156 VAL B N 1
ATOM 3109 C CA . VAL B 1 86 ? 3.907 4.513 18.084 1.00 28.71 156 VAL B CA 1
ATOM 3110 C C . VAL B 1 86 ? 3.023 5.245 17.081 1.00 29.48 156 VAL B C 1
ATOM 3111 O O . VAL B 1 86 ? 2.621 4.654 16.082 1.00 29.87 156 VAL B O 1
ATOM 3123 N N . PRO B 1 88 ? 3.025 8.125 14.556 1.00 32.38 158 PRO B N 1
ATOM 3124 C CA . PRO B 1 88 ? 3.722 9.188 13.820 1.00 33.56 158 PRO B CA 1
ATOM 3125 C C . PRO B 1 88 ? 2.691 10.161 13.235 1.00 35.05 158 PRO B C 1
ATOM 3126 O O . PRO B 1 88 ? 1.481 9.910 13.377 1.00 34.56 158 PRO B O 1
ATOM 3130 N N . PRO B 1 89 ? 3.140 11.293 12.645 1.00 36.48 159 PRO B N 1
ATOM 3131 C CA . PRO B 1 89 ? 2.164 12.186 11.993 1.00 37.80 159 PRO B CA 1
ATOM 3132 C C . PRO B 1 89 ? 1.327 11.479 10.924 1.00 39.78 159 PRO B C 1
ATOM 3133 O O . PRO B 1 89 ? 1.818 10.561 10.245 1.00 38.77 159 PRO B O 1
ATOM 3137 N N . GLU B 1 90 ? 0.068 11.895 10.809 1.00 42.81 160 GLU B N 1
ATOM 3138 C CA . GLU B 1 90 ? -0.871 11.373 9.795 1.00 46.53 160 GLU B CA 1
ATOM 3139 C C . GLU B 1 90 ? -0.269 11.434 8.397 1.00 47.62 160 GLU B C 1
ATOM 3140 O O . GLU B 1 90 ? 0.265 12.469 7.998 1.00 47.30 160 GLU B O 1
ATOM 3146 N N . LYS B 1 91 ? -0.323 10.323 7.667 1.00 49.88 161 LYS B N 1
ATOM 3147 C CA . LYS B 1 91 ? 0.108 10.336 6.271 1.00 52.30 161 LYS B CA 1
ATOM 3148 C C . LYS B 1 91 ? -1.004 10.936 5.404 1.00 52.84 161 LYS B C 1
ATOM 3149 O O . LYS B 1 91 ? -2.197 10.874 5.758 1.00 52.72 161 LYS B O 1
ATOM 3155 N N . SER B 1 92 ? -0.611 11.536 4.281 1.00 53.37 162 SER B N 1
ATOM 3156 C CA . SER B 1 92 ? -1.577 12.146 3.378 1.00 53.99 162 SER B CA 1
ATOM 3157 C C . SER B 1 92 ? -2.559 11.092 2.845 1.00 53.62 162 SER B C 1
ATOM 3158 O O . SER B 1 92 ? -2.229 9.902 2.730 1.00 53.56 162 SER B O 1
ATOM 3161 N N . ARG B 1 93 ? -3.769 11.547 2.530 1.00 53.59 163 ARG B N 1
ATOM 3162 C CA . ARG B 1 93 ? -4.875 10.676 2.118 1.00 53.22 163 ARG B CA 1
ATOM 3163 C C . ARG B 1 93 ? -4.585 9.870 0.833 1.00 52.74 163 ARG B C 1
ATOM 3164 O O . ARG B 1 93 ? -5.169 8.806 0.605 1.00 52.95 163 ARG B O 1
ATOM 3172 N N . GLU B 1 94 ? -3.675 10.372 0.002 1.00 51.82 164 GLU B N 1
ATOM 3173 C CA . GLU B 1 94 ? -3.361 9.709 -1.265 1.00 50.84 164 GLU B CA 1
ATOM 3174 C C . GLU B 1 94 ? -1.870 9.615 -1.521 1.00 50.13 164 GLU B C 1
ATOM 3175 O O . GLU B 1 94 ? -1.107 10.502 -1.116 1.00 50.10 164 GLU B O 1
ATOM 3181 N N . ALA B 1 95 ? -1.471 8.555 -2.227 1.00 48.83 165 ALA B N 1
ATOM 3182 C CA . ALA B 1 95 ? -0.101 8.429 -2.728 1.00 47.74 165 ALA B CA 1
ATOM 3183 C C . ALA B 1 95 ? 0.249 9.614 -3.642 1.00 46.19 165 ALA B C 1
ATOM 3184 O O . ALA B 1 95 ? -0.646 10.263 -4.210 1.00 46.35 165 ALA B O 1
ATOM 3186 N N . GLY B 1 96 ? 1.543 9.912 -3.751 1.00 44.39 166 GLY B N 1
ATOM 3187 C CA . GLY B 1 96 ? 2.004 10.997 -4.611 1.00 40.88 166 GLY B CA 1
ATOM 3188 C C . GLY B 1 96 ? 1.807 10.659 -6.080 1.00 38.79 166 GLY B C 1
ATOM 3189 O O . GLY B 1 96 ? 1.600 9.488 -6.450 1.00 38.91 166 GLY B O 1
ATOM 3190 N N . GLN B 1 97 ? 1.861 11.700 -6.904 1.00 35.19 167 GLN B N 1
ATOM 3191 C CA . GLN B 1 97 ? 1.906 11.608 -8.358 1.00 32.38 167 GLN B CA 1
ATOM 3192 C C . GLN B 1 97 ? 3.088 10.782 -8.843 1.00 30.14 167 GLN B C 1
ATOM 3193 O O . GLN B 1 97 ? 4.149 10.744 -8.219 1.00 28.98 167 GLN B O 1
ATOM 3199 N N . LEU B 1 98 ? 2.910 10.157 -9.991 1.00 27.59 168 LEU B N 1
ATOM 3200 C CA . LEU B 1 98 ? 3.981 9.441 -10.632 1.00 26.82 168 LEU B CA 1
ATOM 3201 C C . LEU B 1 98 ? 5.169 10.365 -10.955 1.00 25.53 168 LEU B C 1
ATOM 3202 O O . LEU B 1 98 ? 6.318 10.002 -10.719 1.00 26.35 168 LEU B O 1
ATOM 3207 N N . PHE B 1 99 ? 4.883 11.538 -11.514 1.00 23.27 169 PHE B N 1
ATOM 3208 C CA . PHE B 1 99 ? 5.938 12.373 -12.076 1.00 22.19 169 PHE B CA 1
ATOM 3209 C C . PHE B 1 99 ? 5.628 13.813 -11.691 1.00 21.57 169 PHE B C 1
ATOM 3210 O O . PHE B 1 99 ? 4.550 14.306 -11.996 1.00 19.98 169 PHE B O 1
ATOM 3218 N N . GLU B 1 100 ? 6.548 14.455 -10.963 1.00 20.97 170 GLU B N 1
ATOM 3219 C CA . GLU B 1 100 ? 6.348 15.840 -10.517 1.00 21.75 170 GLU B CA 1
ATOM 3220 C C . GLU B 1 100 ? 7.681 16.536 -10.240 1.00 21.29 170 GLU B C 1
ATOM 3221 O O . GLU B 1 100 ? 8.690 15.875 -9.991 1.00 21.51 170 GLU B O 1
ATOM 3227 N N . PHE B 1 101 ? 7.666 17.858 -10.319 1.00 19.17 171 PHE B N 1
ATOM 3228 C CA . PHE B 1 101 ? 8.886 18.648 -10.214 1.00 18.48 171 PHE B CA 1
ATOM 3229 C C . PHE B 1 101 ? 8.893 19.386 -8.895 1.00 17.87 171 PHE B C 1
ATOM 3230 O O . PHE B 1 101 ? 7.817 19.610 -8.268 1.00 16.65 171 PHE B O 1
ATOM 3246 N N . ASN B 1 103 ? 9.788 18.828 -5.863 1.00 17.97 173 ASN B N 1
ATOM 3247 C CA . ASN B 1 103 ? 9.233 18.255 -4.648 1.00 19.53 173 ASN B CA 1
ATOM 3248 C C . ASN B 1 103 ? 10.289 17.926 -3.578 1.00 18.80 173 ASN B C 1
ATOM 3249 O O . ASN B 1 103 ? 9.972 17.220 -2.626 1.00 18.22 173 ASN B O 1
ATOM 3254 N N . SER B 1 104 ? 11.521 18.440 -3.728 1.00 17.47 174 SER B N 1
ATOM 3255 C CA . SER B 1 104 ? 12.549 18.299 -2.695 1.00 17.13 174 SER B CA 1
ATOM 3256 C C . SER B 1 104 ? 11.981 18.753 -1.376 1.00 17.26 174 SER B C 1
ATOM 3257 O O . SER B 1 104 ? 11.131 19.642 -1.334 1.00 17.30 174 SER B O 1
ATOM 3260 N N . GLU B 1 105 ? 12.426 18.131 -0.296 1.00 17.67 175 GLU B N 1
ATOM 3261 C CA . GLU B 1 105 ? 12.110 18.603 1.046 1.00 19.13 175 GLU B CA 1
ATOM 3262 C C . GLU B 1 105 ? 12.794 19.930 1.352 1.00 18.10 175 GLU B C 1
ATOM 3263 O O . GLU B 1 105 ? 12.300 20.751 2.109 1.00 17.28 175 GLU B O 1
ATOM 3269 N N . VAL B 1 106 ? 13.961 20.152 0.760 1.00 16.36 176 VAL B N 1
ATOM 3270 C CA . VAL B 1 106 ? 14.744 21.310 1.173 1.00 15.74 176 VAL B CA 1
ATOM 3271 C C . VAL B 1 106 ? 15.289 21.946 -0.100 1.00 15.24 176 VAL B C 1
ATOM 3272 O O . VAL B 1 106 ? 16.133 21.351 -0.771 1.00 12.74 176 VAL B O 1
ATOM 3276 N N . SER B 1 107 ? 14.802 23.134 -0.438 1.00 14.13 177 SER B N 1
ATOM 3277 C CA . SER B 1 107 ? 15.385 23.887 -1.544 1.00 14.49 177 SER B CA 1
ATOM 3278 C C . SER B 1 107 ? 14.925 25.329 -1.440 1.00 13.69 177 SER B C 1
ATOM 3279 O O . SER B 1 107 ? 13.773 25.618 -1.050 1.00 13.33 177 SER B O 1
ATOM 3282 N N . SER B 1 108 ? 15.803 26.233 -1.836 1.00 13.85 178 SER B N 1
ATOM 3283 C CA . SER B 1 108 ? 15.443 27.642 -1.880 1.00 14.33 178 SER B CA 1
ATOM 3284 C C . SER B 1 108 ? 14.464 27.945 -3.055 1.00 14.99 178 SER B C 1
ATOM 3285 O O . SER B 1 108 ? 13.815 28.990 -3.046 1.00 16.17 178 SER B O 1
ATOM 3288 N N . GLU B 1 109 ? 14.341 27.038 -4.030 1.00 15.19 179 GLU B N 1
ATOM 3289 C CA . GLU B 1 109 ? 13.524 27.284 -5.222 1.00 15.91 179 GLU B CA 1
ATOM 3290 C C . GLU B 1 109 ? 12.058 26.917 -4.958 1.00 15.22 179 GLU B C 1
ATOM 3291 O O . GLU B 1 109 ? 11.539 25.956 -5.570 1.00 15.80 179 GLU B O 1
ATOM 3297 N N . LYS B 1 110 ? 11.428 27.655 -4.044 1.00 14.76 180 LYS B N 1
ATOM 3298 C CA . LYS B 1 110 ? 10.019 27.441 -3.650 1.00 15.47 180 LYS B CA 1
ATOM 3299 C C . LYS B 1 110 ? 9.393 28.793 -3.383 1.00 15.52 180 LYS B C 1
ATOM 3300 O O . LYS B 1 110 ? 10.073 29.686 -2.932 1.00 15.50 180 LYS B O 1
ATOM 3306 N N . PRO B 1 111 ? 8.088 28.959 -3.685 1.00 16.17 181 PRO B N 1
ATOM 3307 C CA . PRO B 1 111 ? 7.459 30.297 -3.600 1.00 15.94 181 PRO B CA 1
ATOM 3308 C C . PRO B 1 111 ? 7.419 30.909 -2.188 1.00 16.45 181 PRO B C 1
ATOM 3309 O O . PRO B 1 111 ? 6.737 30.381 -1.284 1.00 15.90 181 PRO B O 1
ATOM 3313 N N . LYS B 1 112 ? 8.175 31.994 -2.006 1.00 15.60 182 LYS B N 1
ATOM 3314 C CA . LYS B 1 112 ? 8.441 32.503 -0.643 1.00 16.41 182 LYS B CA 1
ATOM 3315 C C . LYS B 1 112 ? 7.310 33.321 -0.053 1.00 17.70 182 LYS B C 1
ATOM 3316 O O . LYS B 1 112 ? 6.923 33.127 1.117 1.00 16.47 182 LYS B O 1
ATOM 3322 N N . GLU B 1 113 ? 6.753 34.230 -0.848 1.00 19.37 183 GLU B N 1
ATOM 3323 C CA . GLU B 1 113 ? 5.571 34.970 -0.365 1.00 20.89 183 GLU B CA 1
ATOM 3324 C C . GLU B 1 113 ? 4.450 34.062 0.120 1.00 20.17 183 GLU B C 1
ATOM 3325 O O . GLU B 1 113 ? 3.826 34.362 1.125 1.00 20.93 183 GLU B O 1
ATOM 3331 N N . ALA B 1 114 ? 4.197 32.981 -0.613 1.00 19.48 184 ALA B N 1
ATOM 3332 C CA . ALA B 1 114 ? 3.203 31.960 -0.253 1.00 20.20 184 ALA B CA 1
ATOM 3333 C C . ALA B 1 114 ? 3.465 31.359 1.131 1.00 19.32 184 ALA B C 1
ATOM 3334 O O . ALA B 1 114 ? 2.566 31.249 1.960 1.00 17.21 184 ALA B O 1
ATOM 3336 N N . ILE B 1 115 ? 4.701 30.936 1.368 1.00 19.36 185 ILE B N 1
ATOM 3337 C CA . ILE B 1 115 ? 5.003 30.287 2.647 1.00 19.72 185 ILE B CA 1
ATOM 3338 C C . ILE B 1 115 ? 5.024 31.279 3.816 1.00 19.17 185 ILE B C 1
ATOM 3339 O O . ILE B 1 115 ? 4.597 30.957 4.959 1.00 19.48 185 ILE B O 1
ATOM 3344 N N . ILE B 1 116 ? 5.457 32.503 3.538 1.00 17.93 186 ILE B N 1
ATOM 3345 C CA . ILE B 1 116 ? 5.399 33.560 4.570 1.00 18.77 186 ILE B CA 1
ATOM 3346 C C . ILE B 1 116 ? 3.938 33.833 4.982 1.00 19.84 186 ILE B C 1
ATOM 3347 O O . ILE B 1 116 ? 3.624 33.961 6.165 1.00 19.24 186 ILE B O 1
ATOM 3352 N N . LYS B 1 117 ? 3.059 33.929 3.991 1.00 20.03 187 LYS B N 1
ATOM 3353 C CA . LYS B 1 117 ? 1.615 34.121 4.259 1.00 22.89 187 LYS B CA 1
ATOM 3354 C C . LYS B 1 117 ? 1.049 32.996 5.129 1.00 22.37 187 LYS B C 1
ATOM 3355 O O . LYS B 1 117 ? 0.393 33.255 6.158 1.00 22.84 187 LYS B O 1
ATOM 3361 N N . ARG B 1 118 ? 1.334 31.753 4.734 1.00 22.22 188 ARG B N 1
ATOM 3362 C CA . ARG B 1 118 ? 0.909 30.561 5.480 1.00 23.06 188 ARG B CA 1
ATOM 3363 C C . ARG B 1 118 ? 1.428 30.490 6.915 1.00 22.55 188 ARG B C 1
ATOM 3364 O O . ARG B 1 118 ? 0.668 30.130 7.839 1.00 21.16 188 ARG B O 1
ATOM 3372 N N . ILE B 1 119 ? 2.723 30.768 7.105 1.00 21.49 189 ILE B N 1
ATOM 3373 C CA . ILE B 1 119 ? 3.323 30.816 8.460 1.00 21.14 189 ILE B CA 1
ATOM 3374 C C . ILE B 1 119 ? 2.679 31.904 9.309 1.00 22.10 189 ILE B C 1
ATOM 3375 O O . ILE B 1 119 ? 2.384 31.678 10.502 1.00 21.65 189 ILE B O 1
ATOM 3380 N N . ALA B 1 120 ? 2.463 33.072 8.712 1.00 21.74 190 ALA B N 1
ATOM 3381 C CA . ALA B 1 120 ? 1.855 34.185 9.459 1.00 22.81 190 ALA B CA 1
ATOM 3382 C C . ALA B 1 120 ? 0.396 33.848 9.897 1.00 23.16 190 ALA B C 1
ATOM 3383 O O . ALA B 1 120 ? 0.005 34.142 11.023 1.00 22.26 190 ALA B O 1
ATOM 3385 N N . LYS B 1 121 ? -0.369 33.209 9.015 1.00 24.44 191 LYS B N 1
ATOM 3386 C CA . LYS B 1 121 ? -1.740 32.794 9.359 1.00 26.54 191 LYS B CA 1
ATOM 3387 C C . LYS B 1 121 ? -1.726 31.808 10.540 1.00 27.07 191 LYS B C 1
ATOM 3388 O O . LYS B 1 121 ? -2.522 31.940 11.494 1.00 25.50 191 LYS B O 1
ATOM 3394 N N . GLU B 1 122 ? -0.839 30.812 10.471 1.00 26.60 192 GLU B N 1
ATOM 3395 C CA . GLU B 1 122 ? -0.710 29.876 11.568 1.00 27.67 192 GLU B CA 1
ATOM 3396 C C . GLU B 1 122 ? -0.261 30.524 12.886 1.00 26.83 192 GLU B C 1
ATOM 3397 O O . GLU B 1 122 ? -0.815 30.206 13.951 1.00 26.06 192 GLU B O 1
ATOM 3411 N N . HIS B 1 124 ? -0.801 33.574 13.797 1.00 26.87 194 HIS B N 1
ATOM 3412 C CA . HIS B 1 124 ? -1.942 34.376 14.249 1.00 28.66 194 HIS B CA 1
ATOM 3413 C C . HIS B 1 124 ? -2.975 33.483 14.947 1.00 29.18 194 HIS B C 1
ATOM 3414 O O . HIS B 1 124 ? -3.427 33.793 16.042 1.00 29.73 194 HIS B O 1
ATOM 3421 N N . GLU B 1 125 ? -3.302 32.357 14.326 1.00 29.65 195 GLU B N 1
ATOM 3422 C CA . GLU B 1 125 ? -4.215 31.384 14.914 1.00 31.24 195 GLU B CA 1
ATOM 3423 C C . GLU B 1 125 ? -3.696 30.865 16.250 1.00 30.08 195 GLU B C 1
ATOM 3424 O O . GLU B 1 125 ? -4.449 30.774 17.231 1.00 29.30 195 GLU B O 1
ATOM 3430 N N . ILE B 1 126 ? -2.409 30.513 16.293 1.00 28.17 196 ILE B N 1
ATOM 3431 C CA . ILE B 1 126 ? -1.800 30.004 17.511 1.00 26.90 196 ILE B CA 1
ATOM 3432 C C . ILE B 1 126 ? -1.774 31.056 18.636 1.00 27.18 196 ILE B C 1
ATOM 3433 O O . ILE B 1 126 ? -2.058 30.727 19.801 1.00 27.95 196 ILE B O 1
ATOM 3438 N N . ARG B 1 127 ? -1.463 32.304 18.312 1.00 26.79 197 ARG B N 1
ATOM 3439 C CA . ARG B 1 127 ? -1.476 33.356 19.329 1.00 28.47 197 ARG B CA 1
ATOM 3440 C C . ARG B 1 127 ? -2.885 33.548 19.921 1.00 30.55 197 ARG B C 1
ATOM 3441 O O . ARG B 1 127 ? -3.006 33.729 21.129 1.00 30.85 197 ARG B O 1
ATOM 3449 N N . GLU B 1 128 ? -3.901 33.543 19.055 1.00 32.11 198 GLU B N 1
ATOM 3450 C CA . GLU B 1 128 ? -5.318 33.620 19.452 1.00 34.74 198 GLU B CA 1
ATOM 3451 C C . GLU B 1 128 ? -5.679 32.541 20.456 1.00 35.43 198 GLU B C 1
ATOM 3452 O O . GLU B 1 128 ? -6.202 32.853 21.518 1.00 36.28 198 GLU B O 1
ATOM 3458 N N . GLU B 1 129 ? -5.381 31.286 20.132 1.00 36.24 199 GLU B N 1
ATOM 3459 C CA . GLU B 1 129 ? -5.577 30.175 21.062 1.00 38.16 199 GLU B CA 1
ATOM 3460 C C . GLU B 1 129 ? -4.784 30.264 22.376 1.00 38.06 199 GLU B C 1
ATOM 3461 O O . GLU B 1 129 ? -5.313 29.939 23.448 1.00 37.97 199 GLU B O 1
ATOM 3467 N N . TYR B 1 130 ? -3.537 30.718 22.312 1.00 37.31 200 TYR B N 1
ATOM 3468 C CA . TYR B 1 130 ? -2.772 30.933 23.532 1.00 37.47 200 TYR B CA 1
ATOM 3469 C C . TYR B 1 130 ? -3.429 31.991 24.445 1.00 38.68 200 TYR B C 1
ATOM 3470 O O . TYR B 1 130 ? -3.441 31.833 25.667 1.00 38.37 200 TYR B O 1
ATOM 3479 N N . LYS B 1 131 ? -3.922 33.074 23.850 1.00 39.94 201 LYS B N 1
ATOM 3480 C CA . LYS B 1 131 ? -4.603 34.121 24.609 1.00 42.34 201 LYS B CA 1
ATOM 3481 C C . LYS B 1 131 ? -5.882 33.587 25.272 1.00 42.84 201 LYS B C 1
ATOM 3482 O O . LYS B 1 131 ? -6.229 34.023 26.362 1.00 43.15 201 LYS B O 1
ATOM 3488 N N . LYS B 1 132 ? -6.559 32.650 24.606 1.00 43.72 202 LYS B N 1
ATOM 3489 C CA . LYS B 1 132 ? -7.756 31.988 25.127 1.00 45.01 202 LYS B CA 1
ATOM 3490 C C . LYS B 1 132 ? -7.456 30.999 26.263 1.00 45.24 202 LYS B C 1
ATOM 3491 O O . LYS B 1 132 ? -8.163 30.973 27.286 1.00 45.39 202 LYS B O 1
ATOM 3497 N N . THR B 1 133 ? -6.415 30.185 26.078 1.00 44.45 203 THR B N 1
ATOM 3498 C CA . THR B 1 133 ? -6.163 29.029 26.942 1.00 43.77 203 THR B CA 1
ATOM 3499 C C . THR B 1 133 ? -5.009 29.194 27.928 1.00 43.24 203 THR B C 1
ATOM 3500 O O . THR B 1 133 ? -4.975 28.521 28.956 1.00 42.99 203 THR B O 1
ATOM 3504 N N . GLY B 1 134 ? -4.056 30.068 27.605 1.00 42.31 204 GLY B N 1
ATOM 3505 C CA . GLY B 1 134 ? -2.836 30.224 28.397 1.00 40.86 204 GLY B CA 1
ATOM 3506 C C . GLY B 1 134 ? -1.871 29.067 28.221 1.00 40.24 204 GLY B C 1
ATOM 3507 O O . GLY B 1 134 ? -0.915 28.910 28.997 1.00 40.37 204 GLY B O 1
ATOM 3508 N N . THR B 1 135 ? -2.129 28.232 27.220 1.00 39.12 205 THR B N 1
ATOM 3509 C CA . THR B 1 135 ? -1.260 27.082 26.958 1.00 38.62 205 THR B CA 1
ATOM 3510 C C . THR B 1 135 ? -0.909 26.993 25.463 1.00 37.14 205 THR B C 1
ATOM 3511 O O . THR B 1 135 ? -1.604 27.585 24.624 1.00 37.04 205 THR B O 1
ATOM 3515 N N . GLY B 1 136 ? 0.144 26.237 25.140 1.00 35.39 206 GLY B N 1
ATOM 3516 C CA . GLY B 1 136 ? 0.615 26.111 23.740 1.00 32.69 206 GLY B CA 1
ATOM 3517 C C . GLY B 1 136 ? 1.539 27.260 23.355 1.00 30.56 206 GLY B C 1
ATOM 3518 O O . GLY B 1 136 ? 2.540 27.522 24.012 1.00 31.30 206 GLY B O 1
ATOM 3519 N N . GLY B 1 137 ? 1.201 27.980 22.304 1.00 28.36 207 GLY B N 1
ATOM 3520 C CA . GLY B 1 137 ? 2.021 29.109 21.959 1.00 26.88 207 GLY B CA 1
ATOM 3521 C C . GLY B 1 137 ? 3.242 28.725 21.128 1.00 25.09 207 GLY B C 1
ATOM 3522 O O . GLY B 1 137 ? 3.344 27.617 20.620 1.00 24.30 207 GLY B O 1
ATOM 3523 N N . ILE B 1 138 ? 4.136 29.682 20.957 1.00 24.62 208 ILE B N 1
ATOM 3524 C CA . ILE B 1 138 ? 5.218 29.576 19.969 1.00 23.13 208 ILE B CA 1
ATOM 3525 C C . ILE B 1 138 ? 6.540 29.783 20.676 1.00 22.76 208 ILE B C 1
ATOM 3526 O O . ILE B 1 138 ? 6.676 30.709 21.476 1.00 21.92 208 ILE B O 1
ATOM 3531 N N . ALA B 1 139 ? 7.520 28.930 20.376 1.00 21.07 209 ALA B N 1
ATOM 3532 C CA . ALA B 1 139 ? 8.891 29.201 20.799 1.00 20.14 209 ALA B CA 1
ATOM 3533 C C . ALA B 1 139 ? 9.760 29.535 19.574 1.00 19.79 209 ALA B C 1
ATOM 3534 O O . ALA B 1 139 ? 9.559 28.971 18.483 1.00 19.56 209 ALA B O 1
ATOM 3536 N N . ILE B 1 140 ? 10.715 30.434 19.780 1.00 18.74 210 ILE B N 1
ATOM 3537 C CA . ILE B 1 140 ? 11.721 30.788 18.759 1.00 19.57 210 ILE B CA 1
ATOM 3538 C C . ILE B 1 140 ? 13.043 30.234 19.187 1.00 18.93 210 ILE B C 1
ATOM 3539 O O . ILE B 1 140 ? 13.459 30.368 20.364 1.00 18.77 210 ILE B O 1
ATOM 3544 N N . VAL B 1 141 ? 13.730 29.631 18.230 1.00 18.18 211 VAL B N 1
ATOM 3545 C CA . VAL B 1 141 ? 15.086 29.186 18.447 1.00 18.53 211 VAL B CA 1
ATOM 3546 C C . VAL B 1 141 ? 15.912 30.045 17.490 1.00 18.52 211 VAL B C 1
ATOM 3547 O O . VAL B 1 141 ? 15.610 30.085 16.294 1.00 18.33 211 VAL B O 1
ATOM 3551 N N . GLY B 1 142 ? 16.941 30.735 17.982 1.00 16.23 212 GLY B N 1
ATOM 3552 C CA . GLY B 1 142 ? 17.585 31.706 17.099 1.00 17.56 212 GLY B CA 1
ATOM 3553 C C . GLY B 1 142 ? 19.085 31.834 17.230 1.00 17.51 212 GLY B C 1
ATOM 3554 O O . GLY B 1 142 ? 19.642 31.595 18.316 1.00 18.19 212 GLY B O 1
ATOM 3555 N N . GLY B 1 143 ? 19.748 32.178 16.128 1.00 16.92 213 GLY B N 1
ATOM 3556 C CA . GLY B 1 143 ? 21.191 32.445 16.163 1.00 16.96 213 GLY B CA 1
ATOM 3557 C C . GLY B 1 143 ? 21.476 33.910 15.878 1.00 17.14 213 GLY B C 1
ATOM 3558 O O . GLY B 1 143 ? 20.581 34.650 15.452 1.00 17.72 213 GLY B O 1
ATOM 3559 N N . PRO B 1 144 ? 22.723 34.336 16.084 1.00 17.33 214 PRO B N 1
ATOM 3560 C CA . PRO B 1 144 ? 23.048 35.751 15.966 1.00 17.44 214 PRO B CA 1
ATOM 3561 C C . PRO B 1 144 ? 22.884 36.341 14.564 1.00 17.94 214 PRO B C 1
ATOM 3562 O O . PRO B 1 144 ? 22.832 37.564 14.441 1.00 17.07 214 PRO B O 1
ATOM 3566 N N . ALA B 1 145 ? 22.782 35.503 13.518 1.00 17.00 215 ALA B N 1
ATOM 3567 C CA . ALA B 1 145 ? 22.531 36.045 12.180 1.00 16.47 215 ALA B CA 1
ATOM 3568 C C . ALA B 1 145 ? 21.237 36.819 12.066 1.00 16.29 215 ALA B C 1
ATOM 3569 O O . ALA B 1 145 ? 21.091 37.673 11.175 1.00 16.26 215 ALA B O 1
ATOM 3571 N N . ILE B 1 146 ? 20.282 36.525 12.947 1.00 16.13 216 ILE B N 1
ATOM 3572 C CA . ILE B 1 146 ? 19.051 37.300 13.025 1.00 16.06 216 ILE B CA 1
ATOM 3573 C C . ILE B 1 146 ? 19.438 38.760 13.166 1.00 16.48 216 ILE B C 1
ATOM 3574 O O . ILE B 1 146 ? 18.857 39.622 12.506 1.00 16.05 216 ILE B O 1
ATOM 3579 N N . ILE B 1 147 ? 20.421 39.029 14.033 1.00 16.27 217 ILE B N 1
ATOM 3580 C CA . ILE B 1 147 ? 20.833 40.410 14.316 1.00 16.78 217 ILE B CA 1
ATOM 3581 C C . ILE B 1 147 ? 21.702 40.961 13.191 1.00 16.83 217 ILE B C 1
ATOM 3582 O O . ILE B 1 147 ? 21.466 42.079 12.679 1.00 16.32 217 ILE B O 1
ATOM 3587 N N . HIS B 1 148 ? 22.691 40.166 12.772 1.00 17.21 218 HIS B N 1
ATOM 3588 C CA . HIS B 1 148 ? 23.596 40.616 11.714 1.00 16.67 218 HIS B CA 1
ATOM 3589 C C . HIS B 1 148 ? 22.885 40.991 10.442 1.00 16.81 218 HIS B C 1
ATOM 3590 O O . HIS B 1 148 ? 23.336 41.895 9.749 1.00 16.43 218 HIS B O 1
ATOM 3597 N N . THR B 1 149 ? 21.790 40.299 10.130 1.00 16.52 219 THR B N 1
ATOM 3598 C CA . THR B 1 149 ? 21.056 40.534 8.863 1.00 16.80 219 THR B CA 1
ATOM 3599 C C . THR B 1 149 ? 19.936 41.579 8.971 1.00 16.89 219 THR B C 1
ATOM 3600 O O . THR B 1 149 ? 19.206 41.808 7.999 1.00 17.55 219 THR B O 1
ATOM 3604 N N . GLY B 1 150 ? 19.809 42.217 10.134 1.00 17.28 220 GLY B N 1
ATOM 3605 C CA . GLY B 1 150 ? 18.820 43.305 10.310 1.00 17.83 220 GLY B CA 1
ATOM 3606 C C . GLY B 1 150 ? 17.436 42.805 10.651 1.00 17.42 220 GLY B C 1
ATOM 3607 O O . GLY B 1 150 ? 16.470 43.567 10.563 1.00 19.15 220 GLY B O 1
ATOM 3608 N N . GLY B 1 151 ? 17.340 41.534 11.068 1.00 15.61 221 GLY B N 1
ATOM 3609 C CA . GLY B 1 151 ? 16.077 40.944 11.469 1.00 15.67 221 GLY B CA 1
ATOM 3610 C C . GLY B 1 151 ? 15.698 41.178 12.931 1.00 16.03 221 GLY B C 1
ATOM 3611 O O . GLY B 1 151 ? 14.618 40.821 13.331 1.00 17.22 221 GLY B O 1
ATOM 3612 N N . GLY B 1 152 ? 16.594 41.753 13.723 1.00 16.44 222 GLY B N 1
ATOM 3613 C CA . GLY B 1 152 ? 16.357 41.891 15.180 1.00 17.36 222 GLY B CA 1
ATOM 3614 C C . GLY B 1 152 ? 15.118 42.696 15.522 1.00 17.27 222 GLY B C 1
ATOM 3615 O O . GLY B 1 152 ? 14.281 42.245 16.324 1.00 16.60 222 GLY B O 1
ATOM 3616 N N . PRO B 1 153 ? 14.999 43.914 14.957 1.00 18.43 223 PRO B N 1
ATOM 3617 C CA . PRO B 1 153 ? 13.802 44.716 15.257 1.00 18.58 223 PRO B CA 1
ATOM 3618 C C . PRO B 1 153 ? 12.480 44.009 14.947 1.00 19.78 223 PRO B C 1
ATOM 3619 O O . PRO B 1 153 ? 11.520 44.156 15.713 1.00 19.81 223 PRO B O 1
ATOM 3623 N N . ALA B 1 154 ? 12.412 43.258 13.835 1.00 19.54 224 ALA B N 1
ATOM 3624 C CA . ALA B 1 154 ? 11.207 42.523 13.479 1.00 18.87 224 ALA B CA 1
ATOM 3625 C C . ALA B 1 154 ? 10.875 41.470 14.521 1.00 19.72 224 ALA B C 1
ATOM 3626 O O . ALA B 1 154 ? 9.714 41.364 14.955 1.00 19.98 224 ALA B O 1
ATOM 3628 N N . LEU B 1 155 ? 11.893 40.730 14.971 1.00 19.30 225 LEU B N 1
ATOM 3629 C CA . LEU B 1 155 ? 11.670 39.699 15.984 1.00 19.08 225 LEU B CA 1
ATOM 3630 C C . LEU B 1 155 ? 11.274 40.327 17.314 1.00 19.55 225 LEU B C 1
ATOM 3631 O O . LEU B 1 155 ? 10.370 39.825 17.987 1.00 19.32 225 LEU B O 1
ATOM 3636 N N . ALA B 1 156 ? 11.925 41.427 17.682 1.00 19.56 226 ALA B N 1
ATOM 3637 C CA . ALA B 1 156 ? 11.570 42.116 18.950 1.00 20.46 226 ALA B CA 1
ATOM 3638 C C . ALA B 1 156 ? 10.102 42.569 18.948 1.00 20.99 226 ALA B C 1
ATOM 3639 O O . ALA B 1 156 ? 9.391 42.448 19.945 1.00 21.72 226 ALA B O 1
ATOM 3641 N N . LYS B 1 157 ? 9.656 43.094 17.819 1.00 21.37 227 LYS B N 1
ATOM 3642 C CA . LYS B 1 157 ? 8.252 43.437 17.633 1.00 22.01 227 LYS B CA 1
ATOM 3643 C C . LYS B 1 157 ? 7.267 42.264 17.789 1.00 23.07 227 LYS B C 1
ATOM 3644 O O . LYS B 1 157 ? 6.186 42.421 18.400 1.00 22.46 227 LYS B O 1
ATOM 3658 N N . VAL B 1 159 ? 7.762 39.660 19.679 1.00 23.13 229 VAL B N 1
ATOM 3659 C CA . VAL B 1 159 ? 7.741 39.476 21.141 1.00 23.66 229 VAL B CA 1
ATOM 3660 C C . VAL B 1 159 ? 6.805 40.518 21.794 1.00 25.53 229 VAL B C 1
ATOM 3661 O O . VAL B 1 159 ? 5.898 40.153 22.553 1.00 24.92 229 VAL B O 1
ATOM 3665 N N . GLU B 1 160 ? 7.007 41.789 21.436 1.00 26.03 230 GLU B N 1
ATOM 3666 C CA . GLU B 1 160 ? 6.184 42.899 21.918 1.00 28.11 230 GLU B CA 1
ATOM 3667 C C . GLU B 1 160 ? 4.696 42.643 21.663 1.00 28.53 230 GLU B C 1
ATOM 3668 O O . GLU B 1 160 ? 3.858 42.854 22.558 1.00 28.49 230 GLU B O 1
ATOM 3674 N N . LEU B 1 161 ? 4.365 42.128 20.478 1.00 27.72 231 LEU B N 1
ATOM 3675 C CA . LEU B 1 161 ? 2.975 41.902 20.080 1.00 27.65 231 LEU B CA 1
ATOM 3676 C C . LEU B 1 161 ? 2.337 40.611 20.625 1.00 27.37 231 LEU B C 1
ATOM 3677 O O . LEU B 1 161 ? 1.182 40.313 20.310 1.00 26.96 231 LEU B O 1
ATOM 3682 N N . GLY B 1 162 ? 3.094 39.851 21.412 1.00 26.18 232 GLY B N 1
ATOM 3683 C CA . GLY B 1 162 ? 2.573 38.679 22.087 1.00 25.44 232 GLY B CA 1
ATOM 3684 C C . GLY B 1 162 ? 2.599 37.382 21.309 1.00 25.47 232 GLY B C 1
ATOM 3685 O O . GLY B 1 162 ? 2.003 36.394 21.762 1.00 24.69 232 GLY B O 1
ATOM 3686 N N . TYR B 1 163 ? 3.296 37.350 20.159 1.00 25.01 233 TYR B N 1
ATOM 3687 C CA . TYR B 1 163 ? 3.397 36.105 19.369 1.00 25.24 233 TYR B CA 1
ATOM 3688 C C . TYR B 1 163 ? 4.336 35.039 19.953 1.00 24.48 233 TYR B C 1
ATOM 3689 O O . TYR B 1 163 ? 4.219 33.862 19.621 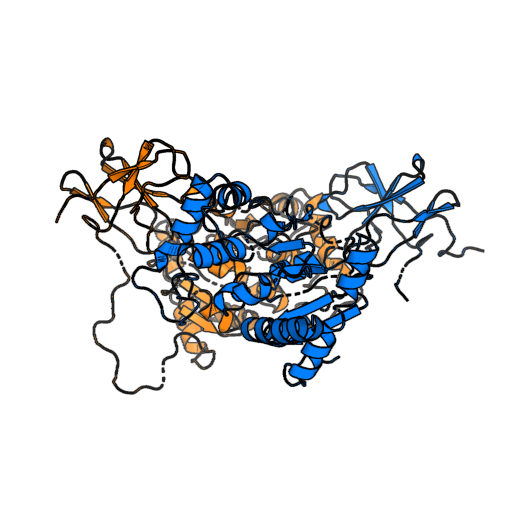1.00 25.42 233 TYR B O 1
ATOM 3698 N N . ILE B 1 164 ? 5.254 35.448 20.815 1.00 23.98 234 ILE B N 1
ATOM 3699 C CA . ILE B 1 164 ? 6.368 34.605 21.218 1.00 24.13 234 ILE B CA 1
ATOM 3700 C C . ILE B 1 164 ? 6.286 34.248 22.699 1.00 23.82 234 ILE B C 1
ATOM 3701 O O . ILE B 1 164 ? 6.359 35.139 23.517 1.00 24.06 234 ILE B O 1
ATOM 3706 N N . GLN B 1 165 ? 6.209 32.954 23.036 1.00 23.32 235 GLN B N 1
ATOM 3707 C CA . GLN B 1 165 ? 6.139 32.525 24.452 1.00 22.86 235 GLN B CA 1
ATOM 3708 C C . GLN B 1 165 ? 7.461 32.013 25.044 1.00 22.75 235 GLN B C 1
ATOM 3709 O O . GLN B 1 165 ? 7.576 31.781 26.249 1.00 22.05 235 GLN B O 1
ATOM 3715 N N . ALA B 1 166 ? 8.489 31.858 24.205 1.00 21.42 236 ALA B N 1
ATOM 3716 C CA . ALA B 1 166 ? 9.787 31.462 24.693 1.00 20.38 236 ALA B CA 1
ATOM 3717 C C . ALA B 1 166 ? 10.831 31.728 23.631 1.00 20.05 236 ALA B C 1
ATOM 3718 O O . ALA B 1 166 ? 10.525 31.649 22.435 1.00 18.99 236 ALA B O 1
ATOM 3720 N N . ILE B 1 167 ? 12.056 32.003 24.080 1.00 20.13 237 ILE B N 1
ATOM 3721 C CA . ILE B 1 167 ? 13.235 32.110 23.178 1.00 20.17 237 ILE B CA 1
ATOM 3722 C C . ILE B 1 167 ? 14.385 31.262 23.681 1.00 20.44 237 ILE B C 1
ATOM 3723 O O . ILE B 1 167 ? 14.809 31.385 24.833 1.00 21.19 237 ILE B O 1
ATOM 3728 N N . LEU B 1 168 ? 14.882 30.371 22.828 1.00 19.75 238 LEU B N 1
ATOM 3729 C CA . LEU B 1 168 ? 16.044 29.577 23.134 1.00 20.06 238 LEU B CA 1
ATOM 3730 C C . LEU B 1 168 ? 17.164 30.052 22.216 1.00 20.09 238 LEU B C 1
ATOM 3731 O O . LEU B 1 168 ? 16.956 30.151 21.009 1.00 18.85 238 LEU B O 1
ATOM 3736 N N . ALA B 1 169 ? 18.328 30.355 22.772 1.00 19.38 239 ALA B N 1
ATOM 3737 C CA . ALA B 1 169 ? 19.401 30.935 21.961 1.00 20.60 239 ALA B CA 1
ATOM 3738 C C . ALA B 1 169 ? 20.679 30.759 22.752 1.00 21.51 239 ALA B C 1
ATOM 3739 O O . ALA B 1 169 ? 20.695 29.970 23.717 1.00 20.79 239 ALA B O 1
ATOM 3741 N N . GLY B 1 170 ? 21.746 31.429 22.319 1.00 20.93 240 GLY B N 1
ATOM 3742 C CA . GLY B 1 170 ? 23.014 31.429 23.015 1.00 21.10 240 GLY B CA 1
ATOM 3743 C C . GLY B 1 170 ? 23.408 32.849 23.398 1.00 20.55 240 GLY B C 1
ATOM 3744 O O . GLY B 1 170 ? 22.649 33.792 23.189 1.00 20.68 240 GLY B O 1
ATOM 3745 N N . ASN B 1 171 ? 24.633 32.983 23.890 1.00 19.93 241 ASN B N 1
ATOM 3746 C CA . ASN B 1 171 ? 25.220 34.248 24.284 1.00 19.62 241 ASN B CA 1
ATOM 3747 C C . ASN B 1 171 ? 25.295 35.188 23.094 1.00 20.27 241 ASN B C 1
ATOM 3748 O O . ASN B 1 171 ? 25.104 36.395 23.241 1.00 19.50 241 ASN B O 1
ATOM 3753 N N . ALA B 1 172 ? 25.609 34.635 21.916 1.00 18.77 242 ALA B N 1
ATOM 3754 C CA . ALA B 1 172 ? 25.828 35.502 20.747 1.00 19.28 242 ALA B CA 1
ATOM 3755 C C . ALA B 1 172 ? 24.553 36.231 20.318 1.00 18.88 242 ALA B C 1
ATOM 3756 O O . ALA B 1 172 ? 24.600 37.447 20.070 1.00 20.03 242 ALA B O 1
ATOM 3758 N N . LEU B 1 173 ? 23.421 35.528 20.245 1.00 18.88 243 LEU B N 1
ATOM 3759 C CA . LEU B 1 173 ? 22.173 36.197 19.936 1.00 18.99 243 LEU B CA 1
ATOM 3760 C C . LEU B 1 173 ? 21.859 37.342 20.935 1.00 19.52 243 LEU B C 1
ATOM 3761 O O . LEU B 1 173 ? 21.577 38.479 20.533 1.00 17.59 243 LEU B O 1
ATOM 3766 N N . ALA B 1 174 ? 21.861 37.011 22.220 1.00 18.94 244 ALA B N 1
ATOM 3767 C CA . ALA B 1 174 ? 21.535 38.008 23.257 1.00 19.76 244 ALA B CA 1
ATOM 3768 C C . ALA B 1 174 ? 22.495 39.172 23.250 1.00 19.56 244 ALA B C 1
ATOM 3769 O O . ALA B 1 174 ? 22.051 40.331 23.325 1.00 20.10 244 ALA B O 1
ATOM 3771 N N . THR B 1 175 ? 23.790 38.897 23.144 1.00 19.31 245 THR B N 1
ATOM 3772 C CA . THR B 1 175 ? 24.768 39.976 23.261 1.00 19.94 245 THR B CA 1
ATOM 3773 C C . THR B 1 175 ? 24.826 40.867 22.018 1.00 19.68 245 THR B C 1
ATOM 3774 O O . THR B 1 175 ? 25.059 42.064 22.152 1.00 18.81 245 THR B O 1
ATOM 3778 N N . HIS B 1 176 ? 24.603 40.302 20.821 1.00 17.99 246 HIS B N 1
ATOM 3779 C CA . HIS B 1 176 ? 24.477 41.165 19.625 1.00 17.82 246 HIS B CA 1
ATOM 3780 C C . HIS B 1 176 ? 23.187 41.955 19.563 1.00 16.98 246 HIS B C 1
ATOM 3781 O O . HIS B 1 176 ? 23.200 43.091 19.073 1.00 16.78 246 HIS B O 1
ATOM 3788 N N . ASP B 1 177 ? 22.088 41.361 20.029 1.00 16.72 247 ASP B N 1
ATOM 3789 C CA . ASP B 1 177 ? 20.833 42.104 20.205 1.00 18.13 247 ASP B CA 1
ATOM 3790 C C . ASP B 1 177 ? 21.115 43.330 21.106 1.00 18.68 247 ASP B C 1
ATOM 3791 O O . ASP B 1 177 ? 20.724 44.467 20.804 1.00 18.12 247 ASP B O 1
ATOM 3796 N N . ILE B 1 178 ? 21.841 43.093 22.191 1.00 18.69 248 ILE B N 1
ATOM 3797 C CA . ILE B 1 178 ? 22.116 44.157 23.152 1.00 19.30 248 ILE B CA 1
ATOM 3798 C C . ILE B 1 178 ? 23.102 45.179 22.600 1.00 18.69 248 ILE B C 1
ATOM 3799 O O . ILE B 1 178 ? 22.908 46.387 22.788 1.00 20.06 248 ILE B O 1
ATOM 3804 N N . GLU B 1 179 ? 24.132 44.715 21.887 1.00 18.46 249 GLU B N 1
ATOM 3805 C CA . GLU B 1 179 ? 24.998 45.597 21.103 1.00 18.56 249 GLU B CA 1
ATOM 3806 C C . GLU B 1 179 ? 24.206 46.537 20.216 1.00 18.92 249 GLU B C 1
ATOM 3807 O O . GLU B 1 179 ? 24.540 47.744 20.117 1.00 17.14 249 GLU B O 1
ATOM 3813 N N . SER B 1 180 ? 23.188 46.001 19.535 1.00 19.37 250 SER B N 1
ATOM 3814 C CA . SER B 1 180 ? 22.459 46.848 18.602 1.00 20.25 250 SER B CA 1
ATOM 3815 C C . SER B 1 180 ? 21.571 47.824 19.382 1.00 19.41 250 SER B C 1
ATOM 3816 O O . SER B 1 180 ? 21.409 48.965 18.964 1.00 19.22 250 SER B O 1
ATOM 3819 N N . ALA B 1 181 ? 21.038 47.394 20.522 1.00 19.62 251 ALA B N 1
ATOM 3820 C CA . ALA B 1 181 ? 20.237 48.289 21.371 1.00 20.19 251 ALA B CA 1
ATOM 3821 C C . ALA B 1 181 ? 21.075 49.443 21.923 1.00 20.80 251 ALA B C 1
ATOM 3822 O O . ALA B 1 181 ? 20.651 50.600 21.859 1.00 20.76 251 ALA B O 1
ATOM 3824 N N . LEU B 1 182 ? 22.272 49.146 22.421 1.00 20.75 252 LEU B N 1
ATOM 3825 C CA . LEU B 1 182 ? 23.129 50.168 23.026 1.00 21.20 252 LEU B CA 1
ATOM 3826 C C . LEU B 1 182 ? 23.807 51.035 22.008 1.00 21.37 252 LEU B C 1
ATOM 3827 O O . LEU B 1 182 ? 23.910 52.252 22.197 1.00 21.01 252 LEU B O 1
ATOM 3832 N N . TYR B 1 183 ? 24.322 50.418 20.936 1.00 19.79 253 TYR B N 1
ATOM 3833 C CA . TYR B 1 183 ? 25.186 51.115 19.994 1.00 19.82 253 TYR B CA 1
ATOM 3834 C C . TYR B 1 183 ? 24.715 51.232 18.538 1.00 19.02 253 TYR B C 1
ATOM 3835 O O . TYR B 1 183 ? 25.381 51.878 17.722 1.00 18.61 253 TYR B O 1
ATOM 3844 N N . GLY B 1 184 ? 23.624 50.569 18.199 1.00 19.07 254 GLY B N 1
ATOM 3845 C CA . GLY B 1 184 ? 23.143 50.616 16.814 1.00 19.09 254 GLY B CA 1
ATOM 3846 C C . GLY B 1 184 ? 23.877 49.676 15.840 1.00 19.28 254 GLY B C 1
ATOM 3847 O O . GLY B 1 184 ? 23.639 49.748 14.607 1.00 19.81 254 GLY B O 1
ATOM 3848 N N . THR B 1 185 ? 24.744 48.804 16.374 1.00 18.05 255 THR B N 1
ATOM 3849 C CA . THR B 1 185 ? 25.546 47.880 15.531 1.00 17.92 255 THR B CA 1
ATOM 3850 C C . THR B 1 185 ? 25.433 46.391 15.933 1.00 18.27 255 THR B C 1
ATOM 3851 O O . THR B 1 185 ? 25.016 46.056 17.045 1.00 17.29 255 THR B O 1
ATOM 3855 N N . SER B 1 186 ? 25.827 45.512 15.008 1.00 18.50 256 SER B N 1
ATOM 3856 C CA . SER B 1 186 ? 26.077 44.108 15.323 1.00 20.14 256 SER B CA 1
ATOM 3857 C C . SER B 1 186 ? 27.375 43.792 14.631 1.00 19.84 256 SER B C 1
ATOM 3858 O O . SER B 1 186 ? 27.512 44.041 13.423 1.00 20.02 256 SER B O 1
ATOM 3861 N N . LEU B 1 187 ? 28.348 43.326 15.406 1.00 21.61 257 LEU B N 1
ATOM 3862 C CA . LEU B 1 187 ? 29.697 43.149 14.896 1.00 23.46 257 LEU B CA 1
ATOM 3863 C C . LEU B 1 187 ? 30.288 44.495 14.419 1.00 22.95 257 LEU B C 1
ATOM 3864 O O . LEU B 1 187 ? 31.143 44.528 13.513 1.00 21.85 257 LEU B O 1
ATOM 3869 N N . GLY B 1 188 ? 29.799 45.608 14.983 1.00 21.39 258 GLY B N 1
ATOM 3870 C CA . GLY B 1 188 ? 30.332 46.913 14.594 1.00 20.04 258 GLY B CA 1
ATOM 3871 C C . GLY B 1 188 ? 29.771 47.442 13.303 1.00 19.85 258 GLY B C 1
ATOM 3872 O O . GLY B 1 188 ? 30.238 48.460 12.818 1.00 20.44 258 GLY B O 1
ATOM 3873 N N . VAL B 1 189 ? 28.783 46.747 12.724 1.00 19.60 259 VAL B N 1
ATOM 3874 C CA . VAL B 1 189 ? 28.150 47.189 11.489 1.00 19.16 259 VAL B CA 1
ATOM 3875 C C . VAL B 1 189 ? 26.812 47.819 11.828 1.00 18.12 259 VAL B C 1
ATOM 3876 O O . VAL B 1 189 ? 26.007 47.219 12.507 1.00 17.75 259 VAL B O 1
ATOM 3880 N N . ASN B 1 190 ? 26.561 49.032 11.336 1.00 18.31 260 ASN B N 1
ATOM 3881 C CA . ASN B 1 190 ? 25.352 49.749 11.695 1.00 18.76 260 ASN B CA 1
ATOM 3882 C C . ASN B 1 190 ? 24.139 49.061 11.043 1.00 19.51 260 ASN B C 1
ATOM 3883 O O . ASN B 1 190 ? 24.153 48.870 9.838 1.00 19.50 260 ASN B O 1
ATOM 3888 N N . ILE B 1 191 ? 23.121 48.731 11.835 1.00 19.08 261 ILE B N 1
ATOM 3889 C CA . ILE B 1 191 ? 21.936 48.004 11.367 1.00 20.62 261 ILE B CA 1
ATOM 3890 C C . ILE B 1 191 ? 21.138 48.797 10.302 1.00 21.08 261 ILE B C 1
ATOM 3891 O O . ILE B 1 191 ? 20.569 48.213 9.361 1.00 20.98 261 ILE B O 1
ATOM 3896 N N . LYS B 1 192 ? 21.084 50.122 10.448 1.00 20.87 262 LYS B N 1
ATOM 3897 C CA . LYS B 1 192 ? 20.242 50.950 9.591 1.00 21.69 262 LYS B CA 1
ATOM 3898 C C . LYS B 1 192 ? 20.872 51.326 8.287 1.00 21.12 262 LYS B C 1
ATOM 3899 O O . LYS B 1 192 ? 20.174 51.647 7.336 1.00 22.03 262 LYS B O 1
ATOM 3905 N N . THR B 1 193 ? 22.188 51.340 8.244 1.00 21.33 263 THR B N 1
ATOM 3906 C CA . THR B 1 193 ? 22.883 51.726 7.033 1.00 21.59 263 THR B CA 1
ATOM 3907 C C . THR B 1 193 ? 23.696 50.583 6.400 1.00 21.25 263 THR B C 1
ATOM 3908 O O . THR B 1 193 ? 24.178 50.748 5.286 1.00 21.48 263 THR B O 1
ATOM 3912 N N . ALA B 1 194 ? 23.891 49.473 7.130 1.00 20.40 264 ALA B N 1
ATOM 3913 C CA . ALA B 1 194 ? 24.792 48.390 6.704 1.00 20.42 264 ALA B CA 1
ATOM 3914 C C . ALA B 1 194 ? 26.263 48.791 6.522 1.00 21.08 264 ALA B C 1
ATOM 3915 O O . ALA B 1 194 ? 27.024 48.106 5.833 1.00 20.03 264 ALA B O 1
ATOM 3917 N N . LYS B 1 195 ? 26.693 49.883 7.154 1.00 21.32 265 LYS B N 1
ATOM 3918 C CA . LYS B 1 195 ? 28.098 50.306 7.086 1.00 22.75 265 LYS B CA 1
ATOM 3919 C C . LYS B 1 195 ? 28.786 50.129 8.424 1.00 23.11 265 LYS B C 1
ATOM 3920 O O . LYS B 1 195 ? 28.148 50.316 9.472 1.00 22.09 265 LYS B O 1
ATOM 3926 N N . PRO B 1 196 ? 30.073 49.756 8.398 1.00 23.91 266 PRO B N 1
ATOM 3927 C CA . PRO B 1 196 ? 30.853 49.672 9.610 1.00 25.12 266 PRO B CA 1
ATOM 3928 C C . PRO B 1 196 ? 30.989 51.083 10.186 1.00 25.28 266 PRO B C 1
ATOM 3929 O O . PRO B 1 196 ? 30.978 52.089 9.440 1.00 26.23 266 PRO B O 1
ATOM 3933 N N . VAL B 1 197 ? 31.054 51.164 11.496 1.00 24.97 267 VAL B N 1
ATOM 3934 C CA . VAL B 1 197 ? 31.235 52.468 12.142 1.00 24.78 267 VAL B CA 1
ATOM 3935 C C . VAL B 1 197 ? 32.640 52.509 12.771 1.00 25.88 267 VAL B C 1
ATOM 3936 O O . VAL B 1 197 ? 33.199 51.455 13.140 1.00 24.81 267 VAL B O 1
ATOM 3940 N N . THR B 1 198 ? 33.218 53.709 12.887 1.00 26.47 268 THR B N 1
ATOM 3941 C CA . THR B 1 198 ? 34.551 53.856 13.495 1.00 27.51 268 THR B CA 1
ATOM 3942 C C . THR B 1 198 ? 34.513 53.321 14.927 1.00 26.99 268 THR B C 1
ATOM 3943 O O . THR B 1 198 ? 33.613 53.641 15.691 1.00 26.93 268 THR B O 1
ATOM 3947 N N . GLY B 1 199 ? 35.446 52.426 15.255 1.00 27.87 269 GLY B N 1
ATOM 3948 C CA . GLY B 1 199 ? 35.494 51.805 16.592 1.00 28.40 269 GLY B CA 1
ATOM 3949 C C . GLY B 1 199 ? 34.397 50.768 16.875 1.00 27.59 269 GLY B C 1
ATOM 3950 O O . GLY B 1 199 ? 34.272 50.285 18.000 1.00 26.81 269 GLY B O 1
ATOM 3951 N N . GLY B 1 200 ? 33.598 50.422 15.856 1.00 26.66 270 GLY B N 1
ATOM 3952 C CA . GLY B 1 200 ? 32.508 49.462 16.031 1.00 25.78 270 GLY B CA 1
ATOM 3953 C C . GLY B 1 200 ? 32.934 48.080 16.502 1.00 26.00 270 GLY B C 1
ATOM 3954 O O . GLY B 1 200 ? 32.145 47.352 17.116 1.00 25.88 270 GLY B O 1
ATOM 3955 N N . HIS B 1 201 ? 34.187 47.729 16.250 1.00 26.77 271 HIS B N 1
ATOM 3956 C CA . HIS B 1 201 ? 34.754 46.437 16.673 1.00 28.38 271 HIS B CA 1
ATOM 3957 C C . HIS B 1 201 ? 34.767 46.265 18.195 1.00 27.96 271 HIS B C 1
ATOM 3958 O O . HIS B 1 201 ? 34.830 45.130 18.702 1.00 27.88 271 HIS B O 1
ATOM 3965 N N . LYS B 1 202 ? 34.670 47.382 18.915 1.00 26.10 272 LYS B N 1
ATOM 3966 C CA . LYS B 1 202 ? 34.598 47.367 20.368 1.00 24.92 272 LYS B CA 1
ATOM 3967 C C . LYS B 1 202 ? 33.185 47.240 20.905 1.00 22.81 272 LYS B C 1
ATOM 3968 O O . LYS B 1 202 ? 33.012 46.908 22.067 1.00 22.53 272 LYS B O 1
ATOM 3974 N N . HIS B 1 203 ? 32.159 47.475 20.087 1.00 20.95 273 HIS B N 1
ATOM 3975 C CA . HIS B 1 203 ? 30.816 47.553 20.664 1.00 20.07 273 HIS B CA 1
ATOM 3976 C C . HIS B 1 203 ? 30.359 46.260 21.319 1.00 19.44 273 HIS B C 1
ATOM 3977 O O . HIS B 1 203 ? 29.630 46.275 22.293 1.00 19.04 273 HIS B O 1
ATOM 3984 N N . HIS B 1 204 ? 30.715 45.132 20.725 1.00 18.90 274 HIS B N 1
ATOM 3985 C CA . HIS B 1 204 ? 30.290 43.852 21.264 1.00 18.74 274 HIS B CA 1
ATOM 3986 C C . HIS B 1 204 ? 30.801 43.601 22.704 1.00 19.34 274 HIS B C 1
ATOM 3987 O O . HIS B 1 204 ? 30.004 43.287 23.607 1.00 19.61 274 HIS B O 1
ATOM 3994 N N . ILE B 1 205 ? 32.103 43.761 22.923 1.00 20.39 275 ILE B N 1
ATOM 3995 C CA . ILE B 1 205 ? 32.645 43.675 24.311 1.00 20.78 275 ILE B CA 1
ATOM 3996 C C . ILE B 1 205 ? 32.096 44.781 25.228 1.00 21.39 275 ILE B C 1
ATOM 3997 O O . ILE B 1 205 ? 31.831 44.518 26.411 1.00 21.75 275 ILE B O 1
ATOM 4002 N N . TYR B 1 206 ? 31.874 45.991 24.693 1.00 22.02 276 TYR B N 1
ATOM 4003 C CA . TYR B 1 206 ? 31.242 47.035 25.520 1.00 23.28 276 TYR B CA 1
ATOM 4004 C C . TYR B 1 206 ? 29.870 46.575 25.960 1.00 22.91 276 TYR B C 1
ATOM 4005 O O . TYR B 1 206 ? 29.472 46.812 27.101 1.00 22.42 276 TYR B O 1
ATOM 4014 N N . ALA B 1 207 ? 29.126 45.899 25.071 1.00 22.15 277 ALA B N 1
ATOM 4015 C CA . ALA B 1 207 ? 27.785 45.431 25.434 1.00 21.43 277 ALA B CA 1
ATOM 4016 C C . ALA B 1 207 ? 27.812 44.327 26.506 1.00 21.72 277 ALA B C 1
ATOM 4017 O O . ALA B 1 207 ? 26.999 44.321 27.446 1.00 20.60 277 ALA B O 1
ATOM 4019 N N . ILE B 1 208 ? 28.754 43.399 26.371 1.00 21.33 278 ILE B N 1
ATOM 4020 C CA . ILE B 1 208 ? 28.906 42.336 27.384 1.00 20.99 278 ILE B CA 1
ATOM 4021 C C . ILE B 1 208 ? 29.306 42.998 28.733 1.00 21.53 278 ILE B C 1
ATOM 4022 O O . ILE B 1 208 ? 28.748 42.667 29.774 1.00 21.54 278 ILE B O 1
ATOM 4027 N N . ASN B 1 209 ? 30.266 43.914 28.679 1.00 22.71 279 ASN B N 1
ATOM 4028 C CA . ASN B 1 209 ? 30.758 44.620 29.899 1.00 24.04 279 ASN B CA 1
ATOM 4029 C C . ASN B 1 209 ? 29.607 45.320 30.622 1.00 23.91 279 ASN B C 1
ATOM 4030 O O . ASN B 1 209 ? 29.478 45.246 31.841 1.00 25.20 279 ASN B O 1
ATOM 4035 N N . ALA B 1 210 ? 28.723 45.938 29.852 1.00 24.60 280 ALA B N 1
ATOM 4036 C CA . ALA B 1 210 ? 27.570 46.648 30.394 1.00 24.41 280 ALA B CA 1
ATOM 4037 C C . ALA B 1 210 ? 26.600 45.726 31.114 1.00 24.81 280 ALA B C 1
ATOM 4038 O O . ALA B 1 210 ? 26.0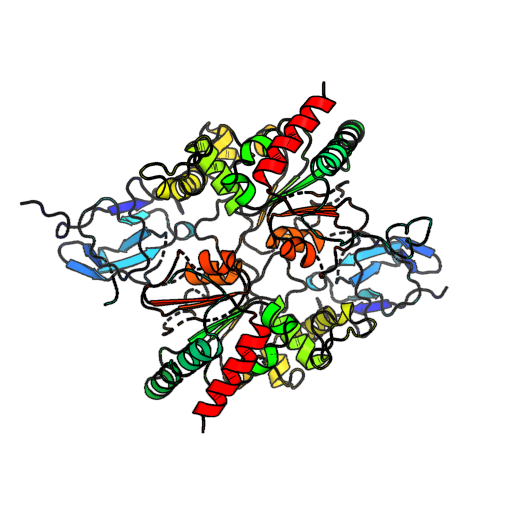84 46.062 32.204 1.00 23.33 280 ALA B O 1
ATOM 4040 N N . ILE B 1 211 ? 26.386 44.527 30.561 1.00 23.54 281 ILE B N 1
ATOM 4041 C CA . ILE B 1 211 ? 25.487 43.578 31.193 1.00 22.50 281 ILE B CA 1
ATOM 4042 C C . ILE B 1 211 ? 26.152 42.943 32.425 1.00 22.92 281 ILE B C 1
ATOM 4043 O O . ILE B 1 211 ? 25.470 42.771 33.443 1.00 23.98 281 ILE B O 1
ATOM 4048 N N . ASN B 1 212 ? 27.432 42.575 32.327 1.00 21.52 282 ASN B N 1
ATOM 4049 C CA . ASN B 1 212 ? 28.181 42.098 33.479 1.00 23.14 282 ASN B CA 1
ATOM 4050 C C . ASN B 1 212 ? 28.097 43.112 34.636 1.00 23.90 282 ASN B C 1
ATOM 4051 O O . ASN B 1 212 ? 27.794 42.735 35.753 1.00 23.15 282 ASN B O 1
ATOM 4056 N N . ASP B 1 213 ? 28.299 44.387 34.316 1.00 25.21 283 ASP B N 1
ATOM 4057 C CA . ASP B 1 213 ? 28.213 45.487 35.302 1.00 26.61 283 ASP B CA 1
ATOM 4058 C C . ASP B 1 213 ? 26.831 45.595 35.926 1.00 26.93 283 ASP B C 1
ATOM 4059 O O . ASP B 1 213 ? 26.676 45.661 37.162 1.00 26.94 283 ASP B O 1
ATOM 4064 N N . ALA B 1 214 ? 25.804 45.563 35.087 1.00 26.99 284 ALA B N 1
ATOM 4065 C CA . ALA B 1 214 ? 24.442 45.606 35.585 1.00 27.39 284 ALA B CA 1
ATOM 4066 C C . ALA B 1 214 ? 24.117 44.409 36.462 1.00 27.64 284 ALA B C 1
ATOM 4067 O O . ALA B 1 214 ? 23.306 44.531 37.393 1.00 28.02 284 ALA B O 1
ATOM 4069 N N . GLY B 1 215 ? 24.700 43.245 36.148 1.00 28.29 285 GLY B N 1
ATOM 4070 C CA . GLY B 1 215 ? 24.455 41.995 36.919 1.00 27.90 285 GLY B CA 1
ATOM 4071 C C . GLY B 1 215 ? 23.694 40.888 36.190 1.00 28.63 285 GLY B C 1
ATOM 4072 O O . GLY B 1 215 ? 23.840 39.711 36.504 1.00 29.15 285 GLY B O 1
ATOM 4073 N N . ASN B 1 216 ? 22.839 41.282 35.248 1.00 28.61 286 ASN B N 1
ATOM 4074 C CA . ASN B 1 216 ? 22.080 40.391 34.379 1.00 27.99 286 ASN B CA 1
ATOM 4075 C C . ASN B 1 216 ? 21.277 41.287 33.452 1.00 27.75 286 ASN B C 1
ATOM 4076 O O . ASN B 1 216 ? 21.351 42.530 33.574 1.00 26.78 286 ASN B O 1
ATOM 4081 N N . ILE B 1 217 ? 20.567 40.681 32.495 1.00 26.19 287 ILE B N 1
ATOM 4082 C CA . ILE B 1 217 ? 19.739 41.455 31.561 1.00 25.74 287 ILE B CA 1
ATOM 4083 C C . ILE B 1 217 ? 18.605 42.225 32.269 1.00 26.99 287 ILE B C 1
ATOM 4084 O O . ILE B 1 217 ? 18.423 43.436 32.025 1.00 26.77 287 ILE B O 1
ATOM 4089 N N . LYS B 1 218 ? 17.866 41.528 33.130 1.00 26.84 288 LYS B N 1
ATOM 4090 C CA . LYS B 1 218 ? 16.775 42.152 33.902 1.00 28.27 288 LYS B CA 1
ATOM 4091 C C . LYS B 1 218 ? 17.207 43.424 34.640 1.00 27.67 288 LYS B C 1
ATOM 4092 O O . LYS B 1 218 ? 16.521 44.442 34.564 1.00 28.00 288 LYS B O 1
ATOM 4098 N N . ASN B 1 219 ? 18.351 43.373 35.319 1.00 28.19 289 ASN B N 1
ATOM 4099 C CA . ASN B 1 219 ? 18.899 44.548 36.018 1.00 28.57 289 ASN B CA 1
ATOM 4100 C C . ASN B 1 219 ? 19.215 45.694 35.078 1.00 28.84 289 ASN B C 1
ATOM 4101 O O . ASN B 1 219 ? 18.998 46.867 35.415 1.00 28.77 289 ASN B O 1
ATOM 4106 N N . ALA B 1 220 ? 19.796 45.369 33.918 1.00 28.16 290 ALA B N 1
ATOM 4107 C CA . ALA B 1 220 ? 20.075 46.368 32.881 1.00 27.70 290 ALA B CA 1
ATOM 4108 C C . ALA B 1 220 ? 18.814 47.037 32.331 1.00 27.87 290 ALA B C 1
ATOM 4109 O O . ALA B 1 220 ? 18.848 48.195 31.950 1.00 28.19 290 ALA B O 1
ATOM 4111 N N . VAL B 1 221 ? 17.728 46.291 32.236 1.00 28.87 291 VAL B N 1
ATOM 4112 C CA . VAL B 1 221 ? 16.458 46.867 31.818 1.00 30.25 291 VAL B CA 1
ATOM 4113 C C . VAL B 1 221 ? 15.916 47.772 32.952 1.00 32.27 291 VAL B C 1
ATOM 4114 O O . VAL B 1 221 ? 15.547 48.920 32.707 1.00 31.71 291 VAL B O 1
ATOM 4118 N N . GLU B 1 222 ? 15.927 47.249 34.175 1.00 34.32 292 GLU B N 1
ATOM 4119 C CA . GLU B 1 222 ? 15.482 47.995 35.363 1.00 37.36 292 GLU B CA 1
ATOM 4120 C C . GLU B 1 222 ? 16.269 49.280 35.604 1.00 37.20 292 GLU B C 1
ATOM 4121 O O . GLU B 1 222 ? 15.676 50.298 35.958 1.00 39.37 292 GLU B O 1
ATOM 4127 N N . SER B 1 223 ? 17.579 49.269 35.358 1.00 37.40 293 SER B N 1
ATOM 4128 C CA . SER B 1 223 ? 18.401 50.487 35.444 1.00 36.52 293 SER B CA 1
ATOM 4129 C C . SER B 1 223 ? 18.268 51.522 34.301 1.00 36.12 293 SER B C 1
ATOM 4130 O O . SER B 1 223 ? 18.876 52.598 34.373 1.00 36.03 293 SER B O 1
ATOM 4133 N N . GLY B 1 224 ? 17.506 51.206 33.248 1.00 34.65 294 GLY B N 1
ATOM 4134 C CA . GLY B 1 224 ? 17.431 52.056 32.061 1.00 33.17 294 GLY B CA 1
ATOM 4135 C C . GLY B 1 224 ? 18.616 51.969 31.107 1.00 32.65 294 GLY B C 1
ATOM 4136 O O . GLY B 1 224 ? 18.684 52.718 30.133 1.00 32.44 294 GLY B O 1
ATOM 4137 N N . VAL B 1 225 ? 19.555 51.062 31.375 1.00 31.60 295 VAL B N 1
ATOM 4138 C CA . VAL B 1 225 ? 20.699 50.838 30.474 1.00 30.98 295 VAL B CA 1
ATOM 4139 C C . VAL B 1 225 ? 20.220 50.226 29.129 1.00 29.75 295 VAL B C 1
ATOM 4140 O O . VAL B 1 225 ? 20.544 50.728 28.048 1.00 30.23 295 VAL B O 1
ATOM 4144 N N . LEU B 1 226 ? 19.398 49.188 29.230 1.00 28.46 296 LEU B N 1
ATOM 4145 C CA . LEU B 1 226 ? 18.854 48.485 28.060 1.00 26.93 296 LEU B CA 1
ATOM 4146 C C . LEU B 1 226 ? 17.414 48.895 27.851 1.00 26.63 296 LEU B C 1
ATOM 4147 O O . LEU B 1 226 ? 16.560 48.612 28.696 1.00 27.26 296 LEU B O 1
ATOM 4152 N N . LYS B 1 227 ? 17.157 49.545 26.716 1.00 26.29 297 LYS B N 1
ATOM 4153 C CA . LYS B 1 227 ? 15.903 50.265 26.445 1.00 26.87 297 LYS B CA 1
ATOM 4154 C C . LYS B 1 227 ? 15.103 49.745 25.251 1.00 25.74 297 LYS B C 1
ATOM 4155 O O . LYS B 1 227 ? 14.021 50.267 24.941 1.00 24.35 297 LYS B O 1
ATOM 4161 N N . GLU B 1 228 ? 15.646 48.755 24.534 1.00 23.93 298 GLU B N 1
ATOM 4162 C CA . GLU B 1 228 ? 14.981 48.282 23.316 1.00 23.21 298 GLU B CA 1
ATOM 4163 C C . GLU B 1 228 ? 15.589 46.936 22.911 1.00 21.67 298 GLU B C 1
ATOM 4164 O O . GLU B 1 228 ? 16.676 46.569 23.401 1.00 20.42 298 GLU B O 1
ATOM 4170 N N . GLY B 1 229 ? 14.898 46.214 22.021 1.00 21.70 299 GLY B N 1
ATOM 4171 C CA . GLY B 1 229 ? 15.466 44.998 21.423 1.00 19.89 299 GLY B CA 1
ATOM 4172 C C . GLY B 1 229 ? 14.742 43.749 21.909 1.00 21.12 299 GLY B C 1
ATOM 4173 O O . GLY B 1 229 ? 13.735 43.800 22.646 1.00 20.47 299 GLY B O 1
ATOM 4174 N N . ILE B 1 230 ? 15.244 42.598 21.473 1.00 19.94 300 ILE B N 1
ATOM 4175 C CA . ILE B 1 230 ? 14.596 41.322 21.752 1.00 18.35 300 ILE B CA 1
ATOM 4176 C C . ILE B 1 230 ? 14.616 40.985 23.248 1.00 19.41 300 ILE B C 1
ATOM 4177 O O . ILE B 1 230 ? 13.582 40.631 23.805 1.00 19.94 300 ILE B O 1
ATOM 4190 N N . TYR B 1 232 ? 15.194 42.943 25.829 1.00 21.93 302 TYR B N 1
ATOM 4191 C CA . TYR B 1 232 ? 14.325 43.964 26.455 1.00 23.17 302 TYR B CA 1
ATOM 4192 C C . TYR B 1 232 ? 12.837 43.596 26.393 1.00 23.73 302 TYR B C 1
ATOM 4193 O O . TYR B 1 232 ? 12.142 43.584 27.415 1.00 25.16 302 TYR B O 1
ATOM 4202 N N . GLN B 1 233 ? 12.337 43.270 25.211 1.00 23.11 303 GLN B N 1
ATOM 4203 C CA . GLN B 1 233 ? 10.954 42.884 25.105 1.00 22.97 303 GLN B CA 1
ATOM 4204 C C . GLN B 1 233 ? 10.609 41.619 25.886 1.00 23.06 303 GLN B C 1
ATOM 4205 O O . GLN B 1 233 ? 9.467 41.488 26.349 1.00 22.26 303 GLN B O 1
ATOM 4211 N N . CYS B 1 234 ? 11.558 40.695 26.009 1.00 22.33 304 CYS B N 1
ATOM 4212 C CA . CYS B 1 234 ? 11.317 39.494 26.825 1.00 23.25 304 CYS B CA 1
ATOM 4213 C C . CYS B 1 234 ? 11.136 39.890 28.298 1.00 24.08 304 CYS B C 1
ATOM 4214 O O . CYS B 1 234 ? 10.227 39.388 28.967 1.00 24.24 304 CYS B O 1
ATOM 4217 N N . ILE B 1 235 ? 12.025 40.747 28.796 1.00 25.84 305 ILE B N 1
ATOM 4218 C CA . ILE B 1 235 ? 11.894 41.263 30.166 1.00 27.37 305 ILE B CA 1
ATOM 4219 C C . ILE B 1 235 ? 10.529 41.935 30.360 1.00 28.61 305 ILE B C 1
ATOM 4220 O O . ILE B 1 235 ? 9.785 41.591 31.294 1.00 28.70 305 ILE B O 1
ATOM 4225 N N . LYS B 1 236 ? 10.185 42.856 29.464 1.00 29.67 306 LYS B N 1
ATOM 4226 C CA . LYS B 1 236 ? 8.962 43.661 29.636 1.00 31.20 306 LYS B CA 1
ATOM 4227 C C . LYS B 1 236 ? 7.721 42.834 29.579 1.00 31.68 306 LYS B C 1
ATOM 4228 O O . LYS B 1 236 ? 6.721 43.167 30.227 1.00 32.11 306 LYS B O 1
ATOM 4234 N N . ASN B 1 237 ? 7.759 41.759 28.791 1.00 30.78 307 ASN B N 1
ATOM 4235 C CA . ASN B 1 237 ? 6.559 40.993 28.545 1.00 30.87 307 ASN B CA 1
ATOM 4236 C C . ASN B 1 237 ? 6.561 39.666 29.278 1.00 30.51 307 ASN B C 1
ATOM 4237 O O . ASN B 1 237 ? 5.688 38.846 29.065 1.00 30.09 307 ASN B O 1
ATOM 4242 N N . ASN B 1 238 ? 7.545 39.495 30.158 1.00 30.73 308 ASN B N 1
ATOM 4243 C CA . ASN B 1 238 ? 7.727 38.269 30.934 1.00 31.62 308 ASN B CA 1
ATOM 4244 C C . ASN B 1 238 ? 7.772 37.019 30.047 1.00 30.95 308 ASN B C 1
ATOM 4245 O O . ASN B 1 238 ? 7.116 36.009 30.345 1.00 30.36 308 ASN B O 1
ATOM 4250 N N . ILE B 1 239 ? 8.542 37.102 28.949 1.00 29.26 309 ILE B N 1
ATOM 4251 C CA . ILE B 1 239 ? 8.763 35.949 28.082 1.00 27.83 309 ILE B CA 1
ATOM 4252 C C . ILE B 1 239 ? 10.034 35.263 28.519 1.00 26.74 309 ILE B C 1
ATOM 4253 O O . ILE B 1 239 ? 11.072 35.886 28.550 1.00 27.43 309 ILE B O 1
ATOM 4258 N N . PRO B 1 240 ? 9.949 33.984 28.892 1.00 27.02 310 PRO B N 1
ATOM 4259 C CA . PRO B 1 240 ? 11.128 33.276 29.362 1.00 27.05 310 PRO B CA 1
ATOM 4260 C C . PRO B 1 240 ? 12.106 33.012 28.210 1.00 26.51 310 PRO B C 1
ATOM 4261 O O . PRO B 1 240 ? 11.683 32.844 27.065 1.00 26.03 310 PRO B O 1
ATOM 4265 N N . TYR B 1 241 ? 13.388 33.008 28.521 1.00 26.55 311 TYR B N 1
ATOM 4266 C CA . TYR B 1 241 ? 14.394 32.641 27.534 1.00 26.58 311 TYR B CA 1
ATOM 4267 C C . TYR B 1 241 ? 15.387 31.707 28.179 1.00 26.94 311 TYR B C 1
ATOM 4268 O O . TYR B 1 241 ? 15.514 31.661 29.425 1.00 27.35 311 TYR B O 1
ATOM 4277 N N . VAL B 1 242 ? 16.083 30.945 27.346 1.00 25.11 312 VAL B N 1
ATOM 4278 C CA . VAL B 1 242 ? 17.119 30.076 27.830 1.00 24.83 312 VAL B CA 1
ATOM 4279 C C . VAL B 1 242 ? 18.320 30.383 26.961 1.00 24.33 312 VAL B C 1
ATOM 4280 O O . VAL B 1 242 ? 18.238 30.220 25.743 1.00 24.58 312 VAL B O 1
ATOM 4284 N N . LEU B 1 243 ? 19.404 30.863 27.559 1.00 23.06 313 LEU B N 1
ATOM 4285 C CA . LEU B 1 243 ? 20.615 31.136 26.820 1.00 23.07 313 LEU B CA 1
ATOM 4286 C C . LEU B 1 243 ? 21.627 30.066 27.184 1.00 23.43 313 LEU B C 1
ATOM 4287 O O . LEU B 1 243 ? 22.102 30.009 28.336 1.00 23.45 313 LEU B O 1
ATOM 4292 N N . ALA B 1 244 ? 21.948 29.202 26.218 1.00 22.16 314 ALA B N 1
ATOM 4293 C CA . ALA B 1 244 ? 22.883 28.108 26.454 1.00 21.53 314 ALA B CA 1
ATOM 4294 C C . ALA B 1 244 ? 24.291 28.582 26.153 1.00 21.69 314 ALA B C 1
ATOM 4295 O O . ALA B 1 244 ? 24.536 29.144 25.089 1.00 22.31 314 ALA B O 1
ATOM 4297 N N . GLY B 1 245 ? 25.203 28.383 27.105 1.00 20.82 315 GLY B N 1
ATOM 4298 C CA . GLY B 1 245 ? 26.620 28.689 26.914 1.00 21.54 315 GLY B CA 1
ATOM 4299 C C . GLY B 1 245 ? 27.262 27.750 25.906 1.00 22.70 315 GLY B C 1
ATOM 4300 O O . GLY B 1 245 ? 26.767 26.642 25.681 1.00 22.67 315 GLY B O 1
ATOM 4301 N N . SER B 1 246 ? 28.330 28.214 25.266 1.00 23.04 316 SER B N 1
ATOM 4302 C CA . SER B 1 246 ? 29.046 27.389 24.303 1.00 23.16 316 SER B CA 1
ATOM 4303 C C . SER B 1 246 ? 30.526 27.633 24.485 1.00 23.19 316 SER B C 1
ATOM 4304 O O . SER B 1 246 ? 30.933 28.674 25.038 1.00 23.00 316 SER B O 1
ATOM 4307 N N . ILE B 1 247 ? 31.343 26.690 24.016 1.00 22.19 317 ILE B N 1
ATOM 4308 C CA . ILE B 1 247 ? 32.793 26.834 24.083 1.00 22.29 317 ILE B CA 1
ATOM 4309 C C . ILE B 1 247 ? 33.364 28.063 23.322 1.00 22.51 317 ILE B C 1
ATOM 4310 O O . ILE B 1 247 ? 34.519 28.456 23.551 1.00 21.29 317 ILE B O 1
ATOM 4315 N N . ARG B 1 248 ? 32.581 28.666 22.425 1.00 23.70 318 ARG B N 1
ATOM 4316 C CA . ARG B 1 248 ? 33.028 29.918 21.760 1.00 26.01 318 ARG B CA 1
ATOM 4317 C C . ARG B 1 248 ? 32.913 31.174 22.613 1.00 26.16 318 ARG B C 1
ATOM 4318 O O . ARG B 1 248 ? 33.421 32.199 22.207 1.00 26.03 318 ARG B O 1
ATOM 4326 N N . ASP B 1 249 ? 32.179 31.131 23.726 1.00 27.28 319 ASP B N 1
ATOM 4327 C CA . ASP B 1 249 ? 31.979 32.298 24.606 1.00 28.46 319 ASP B CA 1
ATOM 4328 C C . ASP B 1 249 ? 33.178 32.662 25.517 1.00 29.65 319 ASP B C 1
ATOM 4329 O O . ASP B 1 249 ? 33.433 31.993 26.531 1.00 29.88 319 ASP B O 1
ATOM 4334 N N . ASP B 1 250 ? 33.897 33.736 25.214 1.00 31.12 320 ASP B N 1
ATOM 4335 C CA . ASP B 1 250 ? 34.904 34.278 26.184 1.00 32.42 320 ASP B CA 1
ATOM 4336 C C . ASP B 1 250 ? 34.261 35.234 27.238 1.00 32.04 320 ASP B C 1
ATOM 4337 O O . ASP B 1 250 ? 34.826 35.447 28.373 1.00 31.01 320 ASP B O 1
ATOM 4342 N N . GLY B 1 251 ? 33.096 35.797 26.865 1.00 30.66 321 GLY B N 1
ATOM 4343 C CA . GLY B 1 251 ? 32.373 36.710 27.729 1.00 29.10 321 GLY B CA 1
ATOM 4344 C C . GLY B 1 251 ? 30.907 36.386 27.853 1.00 29.10 321 GLY B C 1
ATOM 4345 O O . GLY B 1 251 ? 30.063 37.185 27.415 1.00 30.57 321 GLY B O 1
ATOM 4346 N N . PRO B 1 252 ? 30.563 35.236 28.487 1.00 26.89 322 PRO B N 1
ATOM 4347 C CA . PRO B 1 252 ? 29.145 34.970 28.549 1.00 25.49 322 PRO B CA 1
ATOM 4348 C C . PRO B 1 252 ? 28.566 35.939 29.567 1.00 24.87 322 PRO B C 1
ATOM 4349 O O . PRO B 1 252 ? 29.190 36.155 30.603 1.00 24.45 322 PRO B O 1
ATOM 4353 N N . ILE B 1 253 ? 27.388 36.472 29.306 1.00 23.23 323 ILE B N 1
ATOM 4354 C CA . ILE B 1 253 ? 26.708 37.315 30.285 1.00 23.22 323 ILE B CA 1
ATOM 4355 C C . ILE B 1 253 ? 26.108 36.461 31.413 1.00 23.87 323 ILE B C 1
ATOM 4356 O O . ILE B 1 253 ? 26.006 35.227 31.294 1.00 23.46 323 ILE B O 1
ATOM 4361 N N . PRO B 1 254 ? 25.761 37.099 32.544 1.00 24.19 324 PRO B N 1
ATOM 4362 C CA . PRO B 1 254 ? 25.366 36.262 33.680 1.00 23.79 324 PRO B CA 1
ATOM 4363 C C . PRO B 1 254 ? 24.152 35.362 33.424 1.00 22.98 324 PRO B C 1
ATOM 4364 O O . PRO B 1 254 ? 24.054 34.306 34.044 1.00 23.89 324 PRO B O 1
ATOM 4368 N N . ASP B 1 255 ? 23.255 35.738 32.512 1.00 21.60 325 ASP B N 1
ATOM 4369 C CA . ASP B 1 255 ? 22.071 34.925 32.227 1.00 22.38 325 ASP B CA 1
ATOM 4370 C C . ASP B 1 255 ? 22.377 33.550 31.570 1.00 22.10 325 ASP B C 1
ATOM 4371 O O . ASP B 1 255 ? 21.524 32.664 31.552 1.00 22.64 325 ASP B O 1
ATOM 4376 N N . VAL B 1 256 ? 23.583 33.387 31.028 1.00 22.72 326 VAL B N 1
ATOM 4377 C CA . VAL B 1 256 ? 23.930 32.204 30.237 1.00 23.15 326 VAL B CA 1
ATOM 4378 C C . VAL B 1 256 ? 24.113 30.985 31.150 1.00 24.02 326 VAL B C 1
ATOM 4379 O O . VAL B 1 256 ? 24.775 31.091 32.199 1.00 24.39 326 VAL B O 1
ATOM 4383 N N . ILE B 1 257 ? 23.511 29.858 30.767 1.00 22.73 327 ILE B N 1
ATOM 4384 C CA . ILE B 1 257 ? 23.700 28.579 31.449 1.00 22.85 327 ILE B CA 1
ATOM 4385 C C . ILE B 1 257 ? 24.898 27.899 30.813 1.00 22.93 327 ILE B C 1
ATOM 4386 O O . ILE B 1 257 ? 24.838 27.493 29.646 1.00 21.07 327 ILE B O 1
ATOM 4391 N N . THR B 1 258 ? 26.005 27.800 31.554 1.00 22.57 328 THR B N 1
ATOM 4392 C CA . THR B 1 258 ? 27.241 27.279 30.987 1.00 22.50 328 THR B CA 1
ATOM 4393 C C . THR B 1 258 ? 27.288 25.733 30.899 1.00 21.85 328 THR B C 1
ATOM 4394 O O . THR B 1 258 ? 28.025 25.199 30.100 1.00 21.55 328 THR B O 1
ATOM 4398 N N . ASP B 1 259 ? 26.485 25.029 31.694 1.00 21.17 329 ASP B N 1
ATOM 4399 C CA . ASP B 1 259 ? 26.512 23.567 31.615 1.00 21.25 329 ASP B CA 1
ATOM 4400 C C . ASP B 1 259 ? 25.526 23.091 30.550 1.00 20.44 329 ASP B C 1
ATOM 4401 O O . ASP B 1 259 ? 24.348 23.370 30.620 1.00 19.26 329 ASP B O 1
ATOM 4406 N N . SER B 1 260 ? 26.025 22.367 29.559 1.00 21.28 330 SER B N 1
ATOM 4407 C CA . SER B 1 260 ? 25.153 22.009 28.457 1.00 21.93 330 SER B CA 1
ATOM 4408 C C . SER B 1 260 ? 24.021 21.089 28.822 1.00 20.28 330 SER B C 1
ATOM 4409 O O . SER B 1 260 ? 22.978 21.163 28.206 1.00 18.91 330 SER B O 1
ATOM 4420 N N . VAL B 1 262 ? 22.380 20.942 31.894 1.00 21.75 332 VAL B N 1
ATOM 4421 C CA . VAL B 1 262 ? 21.427 21.804 32.595 1.00 21.59 332 VAL B CA 1
ATOM 4422 C C . VAL B 1 262 ? 20.648 22.633 31.553 1.00 20.56 332 VAL B C 1
ATOM 4423 O O . VAL B 1 262 ? 19.418 22.737 31.623 1.00 19.17 332 VAL B O 1
ATOM 4427 N N . ALA B 1 263 ? 21.370 23.215 30.579 1.00 20.40 333 ALA B N 1
ATOM 4428 C CA . ALA B 1 263 ? 20.718 24.014 29.521 1.00 20.42 333 ALA B CA 1
ATOM 4429 C C . ALA B 1 263 ? 19.773 23.137 28.723 1.00 20.55 333 ALA B C 1
ATOM 4430 O O . ALA B 1 263 ? 18.610 23.500 28.508 1.00 20.86 333 ALA B O 1
ATOM 4432 N N . GLN B 1 264 ? 20.246 21.952 28.329 1.00 21.08 334 GLN B N 1
ATOM 4433 C CA . GLN B 1 264 ? 19.422 21.025 27.570 1.00 21.15 334 GLN B CA 1
ATOM 4434 C C . GLN B 1 264 ? 18.093 20.680 28.269 1.00 21.79 334 GLN B C 1
ATOM 4435 O O . GLN B 1 264 ? 17.023 20.711 27.638 1.00 20.70 334 GLN B O 1
ATOM 4441 N N . ASP B 1 265 ? 18.173 20.336 29.556 1.00 22.86 335 ASP B N 1
ATOM 4442 C CA . ASP B 1 265 ? 16.985 19.972 30.349 1.00 23.44 335 ASP B CA 1
ATOM 4443 C C . ASP B 1 265 ? 15.973 21.105 30.422 1.00 23.33 335 ASP B C 1
ATOM 4444 O O . ASP B 1 265 ? 14.778 20.882 30.263 1.00 23.54 335 ASP B O 1
ATOM 4449 N N . LYS B 1 266 ? 16.468 22.327 30.619 1.00 22.83 336 LYS B N 1
ATOM 4450 C CA . LYS B 1 266 ? 15.618 23.519 30.635 1.00 23.92 336 LYS B CA 1
ATOM 4451 C C . LYS B 1 266 ? 14.969 23.791 29.266 1.00 23.19 336 LYS B C 1
ATOM 4452 O O . LYS B 1 266 ? 13.800 24.144 29.182 1.00 22.17 336 LYS B O 1
ATOM 4466 N N . ARG B 1 268 ? 14.288 21.497 27.032 1.00 22.56 338 ARG B N 1
ATOM 4467 C CA . ARG B 1 268 ? 13.282 20.465 26.791 1.00 22.55 338 ARG B CA 1
ATOM 4468 C C . ARG B 1 268 ? 11.937 20.819 27.413 1.00 22.84 338 ARG B C 1
ATOM 4469 O O . ARG B 1 268 ? 10.909 20.764 26.752 1.00 22.95 338 ARG B O 1
ATOM 4477 N N . THR B 1 269 ? 11.947 21.207 28.680 1.00 23.82 339 THR B N 1
ATOM 4478 C CA . THR B 1 269 ? 10.706 21.529 29.376 1.00 25.56 339 THR B CA 1
ATOM 4479 C C . THR B 1 269 ? 10.081 22.794 28.789 1.00 26.16 339 THR B C 1
ATOM 4480 O O . THR B 1 269 ? 8.857 22.919 28.730 1.00 26.85 339 THR B O 1
ATOM 4484 N N . THR B 1 270 ? 10.923 23.705 28.301 1.00 26.52 340 THR B N 1
ATOM 4485 C CA . THR B 1 270 ? 10.446 24.939 27.650 1.00 27.20 340 THR B CA 1
ATOM 4486 C C . THR B 1 270 ? 9.699 24.686 26.332 1.00 27.44 340 THR B C 1
ATOM 4487 O O . THR B 1 270 ? 8.680 25.303 26.086 1.00 27.86 340 THR B O 1
ATOM 4491 N N . VAL B 1 271 ? 10.193 23.781 25.481 1.00 28.01 341 VAL B N 1
ATOM 4492 C CA . VAL B 1 271 ? 9.576 23.559 24.164 1.00 28.52 341 VAL B CA 1
ATOM 4493 C C . VAL B 1 271 ? 8.470 22.528 24.130 1.00 29.68 341 VAL B C 1
ATOM 4494 O O . VAL B 1 271 ? 7.595 22.577 23.262 1.00 27.52 341 VAL B O 1
ATOM 4506 N N . ASP B 1 273 ? 5.788 21.758 25.449 1.00 31.80 343 ASP B N 1
ATOM 4507 C CA . ASP B 1 273 ? 4.362 22.098 25.504 1.00 31.74 343 ASP B CA 1
ATOM 4508 C C . ASP B 1 273 ? 3.906 23.150 24.465 1.00 29.96 343 ASP B C 1
ATOM 4509 O O . ASP B 1 273 ? 2.752 23.600 24.477 1.00 29.19 343 ASP B O 1
ATOM 4514 N N . LYS B 1 274 ? 4.815 23.553 23.574 1.00 26.93 344 LYS B N 1
ATOM 4515 C CA . LYS B 1 274 ? 4.496 24.570 22.572 1.00 24.85 344 LYS B CA 1
ATOM 4516 C C . LYS B 1 274 ? 3.666 23.981 21.421 1.00 23.43 344 LYS B C 1
ATOM 4517 O O . LYS B 1 274 ? 3.726 22.776 21.140 1.00 22.21 344 LYS B O 1
ATOM 4523 N N . LYS B 1 275 ? 2.905 24.824 20.744 1.00 22.62 345 LYS B N 1
ATOM 4524 C CA . LYS B 1 275 ? 2.204 24.410 19.515 1.00 23.81 345 LYS B CA 1
ATOM 4525 C C . LYS B 1 275 ? 3.075 24.527 18.243 1.00 23.30 345 LYS B C 1
ATOM 4526 O O . LYS B 1 275 ? 2.839 23.833 17.263 1.00 22.46 345 LYS B O 1
ATOM 4540 N N . VAL B 1 277 ? 7.339 25.647 16.837 1.00 20.17 347 VAL B N 1
ATOM 4541 C CA . VAL B 1 277 ? 8.701 26.087 17.107 1.00 19.44 347 VAL B CA 1
ATOM 4542 C C . VAL B 1 277 ? 9.266 26.599 15.788 1.00 18.86 347 VAL B C 1
ATOM 4543 O O . VAL B 1 277 ? 9.180 25.907 14.777 1.00 18.61 347 VAL B O 1
ATOM 4547 N N . ILE B 1 278 ? 9.736 27.838 15.779 1.00 18.95 348 ILE B N 1
ATOM 4548 C CA . ILE B 1 278 ? 10.340 28.416 14.583 1.00 18.85 348 ILE B CA 1
ATOM 4549 C C . ILE B 1 278 ? 11.837 28.591 14.837 1.00 19.24 348 ILE B C 1
ATOM 4550 O O . ILE B 1 278 ? 12.236 29.279 15.781 1.00 18.39 348 ILE B O 1
ATOM 4563 N N . LEU B 1 280 ? 15.498 29.865 13.614 1.00 17.46 350 LEU B N 1
ATOM 4564 C CA . LEU B 1 280 ? 15.957 30.954 12.733 1.00 17.61 350 LEU B CA 1
ATOM 4565 C C . LEU B 1 280 ? 17.488 31.016 12.686 1.00 17.51 350 LEU B C 1
ATOM 4566 O O . LEU B 1 280 ? 18.125 31.458 13.645 1.00 16.43 350 LEU B O 1
ATOM 4571 N N . SER B 1 281 ? 18.070 30.550 11.578 1.00 17.12 351 SER B N 1
ATOM 4572 C CA . SER B 1 281 ? 19.510 30.707 11.344 1.00 18.31 351 SER B CA 1
ATOM 4573 C C . SER B 1 281 ? 20.423 30.200 12.477 1.00 19.03 351 SER B C 1
ATOM 4574 O O . SER B 1 281 ? 21.278 30.945 12.999 1.00 19.21 351 SER B O 1
ATOM 4577 N N . THR B 1 282 ? 20.274 28.928 12.844 1.00 17.63 352 THR B N 1
ATOM 4578 C CA . THR B 1 282 ? 21.143 28.355 13.839 1.00 18.34 352 THR B CA 1
ATOM 4579 C C . THR B 1 282 ? 21.146 26.848 13.676 1.00 18.09 352 THR B C 1
ATOM 4580 O O . THR B 1 282 ? 20.147 26.198 13.909 1.00 19.37 352 THR B O 1
ATOM 4584 N N . LEU B 1 283 ? 22.256 26.317 13.214 1.00 18.14 353 LEU B N 1
ATOM 4585 C CA . LEU B 1 283 ? 22.419 24.875 13.087 1.00 18.93 353 LEU B CA 1
ATOM 4586 C C . LEU B 1 283 ? 22.400 24.219 14.461 1.00 19.03 353 LEU B C 1
ATOM 4587 O O . LEU B 1 283 ? 21.653 23.279 14.680 1.00 18.70 353 LEU B O 1
ATOM 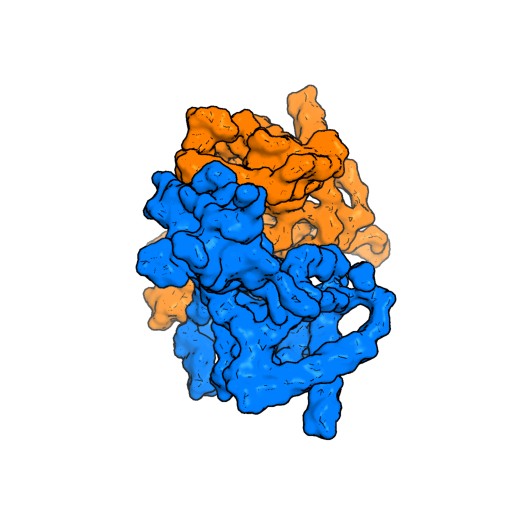4592 N N . LEU B 1 284 ? 23.235 24.731 15.372 1.00 19.39 354 LEU B N 1
ATOM 4593 C CA . LEU B 1 284 ? 23.398 24.163 16.698 1.00 20.18 354 LEU B CA 1
ATOM 4594 C C . LEU B 1 284 ? 22.071 24.041 17.441 1.00 19.90 354 LEU B C 1
ATOM 4595 O O . LEU B 1 284 ? 21.696 22.946 17.923 1.00 18.69 354 LEU B O 1
ATOM 4600 N N . HIS B 1 285 ? 21.356 25.159 17.539 1.00 20.18 355 HIS B N 1
ATOM 4601 C CA . HIS B 1 285 ? 20.103 25.177 18.264 1.00 21.44 355 HIS B CA 1
ATOM 4602 C C . HIS B 1 285 ? 18.946 24.522 17.541 1.00 20.12 355 HIS B C 1
ATOM 4603 O O . HIS B 1 285 ? 18.046 23.991 18.214 1.00 22.31 355 HIS B O 1
ATOM 4610 N N . SER B 1 286 ? 18.930 24.537 16.215 1.00 19.17 356 SER B N 1
ATOM 4611 C CA . SER B 1 286 ? 17.876 23.827 15.466 1.00 20.00 356 SER B CA 1
ATOM 4612 C C . SER B 1 286 ? 17.923 22.326 15.801 1.00 18.92 356 SER B C 1
ATOM 4613 O O . SER B 1 286 ? 16.915 21.711 16.175 1.00 18.82 356 SER B O 1
ATOM 4616 N N . VAL B 1 287 ? 19.104 21.762 15.653 1.00 18.56 357 VAL B N 1
ATOM 4617 C CA . VAL B 1 287 ? 19.311 20.320 15.913 1.00 20.08 357 VAL B CA 1
ATOM 4618 C C . VAL B 1 287 ? 19.132 20.000 17.404 1.00 19.61 357 VAL B C 1
ATOM 4619 O O . VAL B 1 287 ? 18.492 18.994 17.756 1.00 19.24 357 VAL B O 1
ATOM 4623 N N . ALA B 1 288 ? 19.703 20.836 18.278 1.00 19.47 358 ALA B N 1
ATOM 4624 C CA . ALA B 1 288 ? 19.562 20.608 19.731 1.00 19.81 358 ALA B CA 1
ATOM 4625 C C . ALA B 1 288 ? 18.087 20.608 20.108 1.00 20.26 358 ALA B C 1
ATOM 4626 O O . ALA B 1 288 ? 17.641 19.757 20.864 1.00 21.15 358 ALA B O 1
ATOM 4628 N N . THR B 1 289 ? 17.317 21.560 19.576 1.00 20.00 359 THR B N 1
ATOM 4629 C CA . THR B 1 289 ? 15.891 21.668 19.928 1.00 20.23 359 THR B CA 1
ATOM 4630 C C . THR B 1 289 ? 15.066 20.568 19.267 1.00 19.95 359 THR B C 1
ATOM 4631 O O . THR B 1 289 ? 14.209 19.952 19.901 1.00 18.99 359 THR B O 1
ATOM 4635 N N . GLY B 1 290 ? 15.318 20.300 17.991 1.00 19.23 360 GLY B N 1
ATOM 4636 C CA . GLY B 1 290 ? 14.601 19.236 17.334 1.00 19.61 360 GLY B CA 1
ATOM 4637 C C . GLY B 1 290 ? 14.782 17.898 18.055 1.00 20.60 360 GLY B C 1
ATOM 4638 O O . GLY B 1 290 ? 13.834 17.096 18.162 1.00 19.75 360 GLY B O 1
ATOM 4639 N N . ASN B 1 291 ? 15.999 17.655 18.541 1.00 20.51 361 ASN B N 1
ATOM 4640 C CA . ASN B 1 291 ? 16.309 16.417 19.292 1.00 21.56 361 ASN B CA 1
ATOM 4641 C C . ASN B 1 291 ? 15.439 16.259 20.554 1.00 22.02 361 ASN B C 1
ATOM 4642 O O . ASN B 1 291 ? 15.225 15.137 21.033 1.00 23.00 361 ASN B O 1
ATOM 4647 N N . LEU B 1 292 ? 14.921 17.380 21.066 1.00 21.19 362 LEU B N 1
ATOM 4648 C CA . LEU B 1 292 ? 14.134 17.423 22.299 1.00 22.19 362 LEU B CA 1
ATOM 4649 C C . LEU B 1 292 ? 12.640 17.442 22.068 1.00 22.77 362 LEU B C 1
ATOM 4650 O O . LEU B 1 292 ? 11.868 17.375 23.028 1.00 23.95 362 LEU B O 1
ATOM 4663 N N . PRO B 1 294 ? 8.795 16.417 20.376 1.00 22.07 364 PRO B N 1
ATOM 4664 C CA . PRO B 1 294 ? 7.954 15.408 19.740 1.00 21.55 364 PRO B CA 1
ATOM 4665 C C . PRO B 1 294 ? 7.519 15.861 18.336 1.00 21.74 364 PRO B C 1
ATOM 4666 O O . PRO B 1 294 ? 7.510 17.069 18.051 1.00 20.92 364 PRO B O 1
ATOM 4670 N N . SER B 1 295 ? 7.174 14.906 17.484 1.00 21.59 365 SER B N 1
ATOM 4671 C CA . SER B 1 295 ? 6.844 15.190 16.082 1.00 22.94 365 SER B CA 1
ATOM 4672 C C . SER B 1 295 ? 5.542 15.970 15.858 1.00 23.43 365 SER B C 1
ATOM 4673 O O . SER B 1 295 ? 5.327 16.508 14.754 1.00 23.00 365 SER B O 1
ATOM 4676 N N . TYR B 1 296 ? 4.672 16.034 16.878 1.00 23.17 366 TYR B N 1
ATOM 4677 C CA . TYR B 1 296 ? 3.394 16.722 16.684 1.00 23.65 366 TYR B CA 1
ATOM 4678 C C . TYR B 1 296 ? 3.470 18.255 16.788 1.00 23.37 366 TYR B C 1
ATOM 4679 O O . TYR B 1 296 ? 2.509 18.933 16.478 1.00 23.06 366 TYR B O 1
ATOM 4688 N N . ILE B 1 297 ? 4.600 18.801 17.223 1.00 23.00 367 ILE B N 1
ATOM 4689 C CA . ILE B 1 297 ? 4.734 20.257 17.311 1.00 22.25 367 ILE B CA 1
ATOM 4690 C C . ILE B 1 297 ? 5.113 20.759 15.910 1.00 22.74 367 ILE B C 1
ATOM 4691 O O . ILE B 1 297 ? 6.042 20.242 15.290 1.00 22.39 367 ILE B O 1
ATOM 4696 N N . LYS B 1 298 ? 4.365 21.729 15.405 1.00 21.41 368 LYS B N 1
ATOM 4697 C CA . LYS B 1 298 ? 4.684 22.325 14.106 1.00 22.72 368 LYS B CA 1
ATOM 4698 C C . LYS B 1 298 ? 6.127 22.924 14.161 1.00 21.05 368 LYS B C 1
ATOM 4699 O O . LYS B 1 298 ? 6.475 23.710 15.035 1.00 20.89 368 LYS B O 1
ATOM 4705 N N . THR B 1 299 ? 6.969 22.517 13.227 1.00 20.58 369 THR B N 1
ATOM 4706 C CA . THR B 1 299 ? 8.388 22.845 13.283 1.00 20.01 369 THR B CA 1
ATOM 4707 C C . THR B 1 299 ? 8.749 23.519 11.963 1.00 19.59 369 THR B C 1
ATOM 4708 O O . THR B 1 299 ? 8.510 22.951 10.902 1.00 18.51 369 THR B O 1
ATOM 4712 N N . VAL B 1 300 ? 9.297 24.725 12.040 1.00 18.75 370 VAL B N 1
ATOM 4713 C CA . VAL B 1 300 ? 9.696 25.488 10.836 1.00 18.65 370 VAL B CA 1
ATOM 4714 C C . VAL B 1 300 ? 11.172 25.850 10.986 1.00 18.27 370 VAL B C 1
ATOM 4715 O O . VAL B 1 300 ? 11.584 26.417 12.005 1.00 18.73 370 VAL B O 1
ATOM 4719 N N . CYS B 1 301 ? 11.976 25.468 10.004 1.00 16.88 371 CYS B N 1
ATOM 4720 C CA . CYS B 1 301 ? 13.407 25.737 10.084 1.00 16.85 371 CYS B CA 1
ATOM 4721 C C . CYS B 1 301 ? 13.809 26.643 8.920 1.00 16.30 371 CYS B C 1
ATOM 4722 O O . CYS B 1 301 ? 13.701 26.269 7.739 1.00 15.52 371 CYS B O 1
ATOM 4725 N N . VAL B 1 302 ? 14.214 27.842 9.281 1.00 15.04 372 VAL B N 1
ATOM 4726 C CA . VAL B 1 302 ? 14.565 28.914 8.342 1.00 15.23 372 VAL B CA 1
ATOM 4727 C C . VAL B 1 302 ? 16.076 29.107 8.348 1.00 15.68 372 VAL B C 1
ATOM 4728 O O . VAL B 1 302 ? 16.672 29.409 9.405 1.00 14.43 372 VAL B O 1
ATOM 4732 N N . ASP B 1 303 ? 16.720 28.923 7.191 1.00 15.41 373 ASP B N 1
ATOM 4733 C CA . ASP B 1 303 ? 18.143 29.240 7.132 1.00 15.63 373 ASP B CA 1
ATOM 4734 C C . ASP B 1 303 ? 18.508 29.553 5.701 1.00 15.45 373 ASP B C 1
ATOM 4735 O O . ASP B 1 303 ? 17.823 29.096 4.784 1.00 15.22 373 ASP B O 1
ATOM 4740 N N . ILE B 1 304 ? 19.601 30.262 5.507 1.00 14.44 374 ILE B N 1
ATOM 4741 C CA . ILE B 1 304 ? 20.054 30.519 4.138 1.00 15.59 374 ILE B CA 1
ATOM 4742 C C . ILE B 1 304 ? 20.793 29.319 3.520 1.00 16.50 374 ILE B C 1
ATOM 4743 O O . ILE B 1 304 ? 20.972 29.263 2.286 1.00 15.92 374 ILE B O 1
ATOM 4748 N N . GLN B 1 305 ? 21.250 28.383 4.372 1.00 16.50 375 GLN B N 1
ATOM 4749 C CA . GLN B 1 305 ? 22.020 27.199 3.928 1.00 19.33 375 GLN B CA 1
ATOM 4750 C C . GLN B 1 305 ? 21.101 25.988 3.876 1.00 18.06 375 GLN B C 1
ATOM 4751 O O . GLN B 1 305 ? 20.604 25.562 4.923 1.00 17.52 375 GLN B O 1
ATOM 4757 N N . PRO B 1 306 ? 20.850 25.438 2.668 1.00 17.46 376 PRO B N 1
ATOM 4758 C CA . PRO B 1 306 ? 19.975 24.245 2.656 1.00 18.12 376 PRO B CA 1
ATOM 4759 C C . PRO B 1 306 ? 20.576 23.089 3.466 1.00 17.93 376 PRO B C 1
ATOM 4760 O O . PRO B 1 306 ? 19.830 22.356 4.100 1.00 18.21 376 PRO B O 1
ATOM 4764 N N . SER B 1 307 ? 21.899 22.979 3.516 1.00 17.31 377 SER B N 1
ATOM 4765 C CA . SER B 1 307 ? 22.521 21.901 4.283 1.00 18.79 377 SER B CA 1
ATOM 4766 C C . SER B 1 307 ? 22.126 21.918 5.776 1.00 18.66 377 SER B C 1
ATOM 4767 O O . SER B 1 307 ? 22.021 20.848 6.424 1.00 19.10 377 SER B O 1
ATOM 4770 N N . THR B 1 308 ? 21.836 23.104 6.328 1.00 18.82 378 THR B N 1
ATOM 4771 C CA . THR B 1 308 ? 21.355 23.183 7.708 1.00 18.09 378 THR B CA 1
ATOM 4772 C C . THR B 1 308 ? 20.017 22.485 7.934 1.00 17.75 378 THR B C 1
ATOM 4773 O O . THR B 1 308 ? 19.857 21.725 8.914 1.00 16.87 378 THR B O 1
ATOM 4777 N N . VAL B 1 309 ? 19.052 22.726 7.044 1.00 15.67 379 VAL B N 1
ATOM 4778 C CA . VAL B 1 309 ? 17.753 22.117 7.170 1.00 16.15 379 VAL B CA 1
ATOM 4779 C C . VAL B 1 309 ? 17.902 20.613 6.930 1.00 15.61 379 VAL B C 1
ATOM 4780 O O . VAL B 1 309 ? 17.289 19.802 7.618 1.00 15.40 379 VAL B O 1
ATOM 4784 N N . THR B 1 310 ? 18.721 20.241 5.954 1.00 14.29 380 THR B N 1
ATOM 4785 C CA . THR B 1 310 ? 18.910 18.806 5.672 1.00 15.03 380 THR B CA 1
ATOM 4786 C C . THR B 1 310 ? 19.558 18.080 6.881 1.00 15.25 380 THR B C 1
ATOM 4787 O O . THR B 1 310 ? 19.204 16.918 7.184 1.00 15.51 380 THR B O 1
ATOM 4791 N N . LYS B 1 311 ? 20.537 18.725 7.529 1.00 14.38 381 LYS B N 1
ATOM 4792 C CA . LYS B 1 311 ? 21.185 18.141 8.730 1.00 15.07 381 LYS B CA 1
ATOM 4793 C C . LYS B 1 311 ? 20.148 17.886 9.817 1.00 16.10 381 LYS B C 1
ATOM 4794 O O . LYS B 1 311 ? 20.170 16.822 10.510 1.00 16.69 381 LYS B O 1
ATOM 4800 N N . LEU B 1 312 ? 19.259 18.850 9.979 1.00 15.07 382 LEU B N 1
ATOM 4801 C CA . LEU B 1 312 ? 18.200 18.720 10.963 1.00 16.59 382 LEU B CA 1
ATOM 4802 C C . LEU B 1 312 ? 17.311 17.518 10.687 1.00 17.02 382 LEU B C 1
ATOM 4803 O O . LEU B 1 312 ? 17.034 16.719 11.587 1.00 16.69 382 LEU B O 1
ATOM 4816 N N . ASP B 1 314 ? 17.952 14.947 8.683 1.00 17.53 384 ASP B N 1
ATOM 4817 C CA . ASP B 1 314 ? 18.794 13.748 8.775 1.00 17.75 384 ASP B CA 1
ATOM 4818 C C . ASP B 1 314 ? 19.002 13.219 10.212 1.00 17.96 384 ASP B C 1
ATOM 4819 O O . ASP B 1 314 ? 19.306 12.032 10.400 1.00 18.75 384 ASP B O 1
ATOM 4824 N N . ARG B 1 315 ? 18.875 14.091 11.205 1.00 17.97 385 ARG B N 1
ATOM 4825 C CA . ARG B 1 315 ? 19.048 13.701 12.603 1.00 19.51 385 ARG B CA 1
ATOM 4826 C C . ARG B 1 315 ? 17.695 13.456 13.325 1.00 19.37 385 ARG B C 1
ATOM 4827 O O . ARG B 1 315 ? 17.615 13.466 14.578 1.00 20.35 385 ARG B O 1
ATOM 4835 N N . GLY B 1 316 ? 16.633 13.248 12.557 1.00 18.57 386 GLY B N 1
ATOM 4836 C CA . GLY B 1 316 ? 15.385 12.746 13.145 1.00 19.17 386 GLY B CA 1
ATOM 4837 C C . GLY B 1 316 ? 14.187 13.662 13.110 1.00 20.53 386 GLY B C 1
ATOM 4838 O O . GLY B 1 316 ? 13.060 13.193 13.219 1.00 21.35 386 GLY B O 1
ATOM 4839 N N . THR B 1 317 ? 14.420 14.974 12.967 1.00 20.16 387 THR B N 1
ATOM 4840 C CA . THR B 1 317 ? 13.368 15.965 12.948 1.00 19.76 387 THR B CA 1
ATOM 4841 C C . THR B 1 317 ? 12.782 16.040 11.525 1.00 21.35 387 THR B C 1
ATOM 4842 O O . THR B 1 317 ? 12.845 17.051 10.827 1.00 20.97 387 THR B O 1
ATOM 4846 N N . SER B 1 318 ? 12.150 14.943 11.126 1.00 23.25 388 SER B N 1
ATOM 4847 C CA . SER B 1 318 ? 11.666 14.799 9.759 1.00 24.46 388 SER B CA 1
ATOM 4848 C C . SER B 1 318 ? 10.352 15.555 9.524 1.00 23.84 388 SER B C 1
ATOM 4849 O O . SER B 1 318 ? 9.969 15.753 8.372 1.00 24.91 388 SER B O 1
ATOM 4852 N N . GLN B 1 319 ? 9.691 16.003 10.589 1.00 22.39 389 GLN B N 1
ATOM 4853 C CA . GLN B 1 319 ? 8.487 16.847 10.462 1.00 21.55 389 GLN B CA 1
ATOM 4854 C C . GLN B 1 319 ? 8.777 18.329 10.095 1.00 21.35 389 GLN B C 1
ATOM 4855 O O . GLN B 1 319 ? 7.857 19.115 9.845 1.00 21.13 389 GLN B O 1
ATOM 4861 N N . ALA B 1 320 ? 10.051 18.715 10.088 1.00 21.47 390 ALA B N 1
ATOM 4862 C CA . ALA B 1 320 ? 10.416 20.112 9.868 1.00 20.86 390 ALA B CA 1
ATOM 4863 C C . ALA B 1 320 ? 9.972 20.580 8.487 1.00 20.73 390 ALA B C 1
ATOM 4864 O O . ALA B 1 320 ? 10.092 19.861 7.483 1.00 20.54 390 ALA B O 1
ATOM 4866 N N . ILE B 1 321 ? 9.469 21.802 8.440 1.00 20.77 391 ILE B N 1
ATOM 4867 C CA . ILE B 1 321 ? 9.183 22.466 7.157 1.00 20.43 391 ILE B CA 1
ATOM 4868 C C . ILE B 1 321 ? 10.391 23.368 6.914 1.00 18.72 391 ILE B C 1
ATOM 4869 O O . ILE B 1 321 ? 10.649 24.267 7.701 1.00 17.04 391 ILE B O 1
ATOM 4874 N N . GLY B 1 322 ? 11.147 23.146 5.852 1.00 18.00 392 GLY B N 1
ATOM 4875 C CA . GLY B 1 322 ? 12.334 23.966 5.681 1.00 17.14 392 GLY B CA 1
ATOM 4876 C C . GLY B 1 322 ? 11.988 25.165 4.829 1.00 17.32 392 GLY B C 1
ATOM 4877 O O . GLY B 1 322 ? 11.240 25.046 3.849 1.00 17.17 392 GLY B O 1
ATOM 4878 N N . VAL B 1 323 ? 12.500 26.330 5.209 1.00 16.09 393 VAL B N 1
ATOM 4879 C CA . VAL B 1 323 ? 12.357 27.549 4.394 1.00 15.52 393 VAL B CA 1
ATOM 4880 C C . VAL B 1 323 ? 13.809 28.022 4.152 1.00 15.65 393 VAL B C 1
ATOM 4881 O O . VAL B 1 323 ? 14.453 28.575 5.066 1.00 15.60 393 VAL B O 1
ATOM 4885 N N . VAL B 1 324 ? 14.325 27.778 2.951 1.00 14.36 394 VAL B N 1
ATOM 4886 C CA . VAL B 1 324 ? 15.726 28.158 2.627 1.00 13.60 394 VAL B CA 1
ATOM 4887 C C . VAL B 1 324 ? 15.675 29.605 2.085 1.00 14.74 394 VAL B C 1
ATOM 4888 O O . VAL B 1 324 ? 15.279 29.863 0.934 1.00 13.75 394 VAL B O 1
ATOM 4892 N N . THR B 1 325 ? 16.048 30.549 2.950 1.00 13.41 395 THR B N 1
ATOM 4893 C CA . THR B 1 325 ? 15.862 31.950 2.589 1.00 14.69 395 THR B CA 1
ATOM 4894 C C . THR B 1 325 ? 16.745 32.819 3.468 1.00 14.92 395 THR B C 1
ATOM 4895 O O . THR B 1 325 ? 17.416 32.324 4.373 1.00 15.64 395 THR B O 1
ATOM 4899 N N . ASP B 1 326 ? 16.730 34.125 3.213 1.00 15.99 396 ASP B N 1
ATOM 4900 C CA . ASP B 1 326 ? 17.501 35.085 3.995 1.00 16.33 396 ASP B CA 1
ATOM 4901 C C . ASP B 1 326 ? 16.666 35.391 5.237 1.00 16.76 396 ASP B C 1
ATOM 4902 O O . ASP B 1 326 ? 15.560 35.909 5.129 1.00 14.94 396 ASP B O 1
ATOM 4907 N N . VAL B 1 327 ? 17.197 35.086 6.427 1.00 16.19 397 VAL B N 1
ATOM 4908 C CA . VAL B 1 327 ? 16.418 35.229 7.640 1.00 17.88 397 VAL B CA 1
ATOM 4909 C C . VAL B 1 327 ? 16.037 36.694 7.929 1.00 18.60 397 VAL B C 1
ATOM 4910 O O . VAL B 1 327 ? 14.937 36.950 8.425 1.00 18.17 397 VAL B O 1
ATOM 4914 N N . GLY B 1 328 ? 16.945 37.627 7.631 1.00 17.81 398 GLY B N 1
ATOM 4915 C CA . GLY B 1 328 ? 16.711 39.036 7.919 1.00 19.13 398 GLY B CA 1
ATOM 4916 C C . GLY B 1 328 ? 15.577 39.613 7.069 1.00 19.08 398 GLY B C 1
ATOM 4917 O O . GLY B 1 328 ? 14.724 40.308 7.590 1.00 20.17 398 GLY B O 1
ATOM 4918 N N . VAL B 1 329 ? 15.544 39.282 5.781 1.00 17.16 399 VAL B N 1
ATOM 4919 C CA . VAL B 1 329 ? 14.445 39.702 4.910 1.00 16.74 399 VAL B CA 1
ATOM 4920 C C . VAL B 1 329 ? 13.157 38.960 5.261 1.00 17.19 399 VAL B C 1
ATOM 4921 O O . VAL B 1 329 ? 12.090 39.561 5.353 1.00 17.49 399 VAL B O 1
ATOM 4925 N N . PHE B 1 330 ? 13.258 37.645 5.436 1.00 16.04 400 PHE B N 1
ATOM 4926 C CA . PHE B 1 330 ? 12.147 36.847 5.897 1.00 16.73 400 PHE B CA 1
ATOM 4927 C C . PHE B 1 330 ? 11.442 37.441 7.130 1.00 16.27 400 PHE B C 1
ATOM 4928 O O . PHE B 1 330 ? 10.213 37.568 7.126 1.00 16.20 400 PHE B O 1
ATOM 4936 N N . LEU B 1 331 ? 12.202 37.785 8.180 1.00 15.31 401 LEU B N 1
ATOM 4937 C CA . LEU B 1 331 ? 11.600 38.354 9.404 1.00 17.39 401 LEU B CA 1
ATOM 4938 C C . LEU B 1 331 ? 10.901 39.681 9.143 1.00 17.08 401 LEU B C 1
ATOM 4939 O O . LEU B 1 331 ? 9.837 39.935 9.711 1.00 18.75 401 LEU B O 1
ATOM 4944 N N . VAL B 1 332 ? 11.475 40.503 8.281 1.00 17.96 402 VAL B N 1
ATOM 4945 C CA . VAL B 1 332 ? 10.873 41.841 7.948 1.00 16.76 402 VAL B CA 1
ATOM 4946 C C . VAL B 1 332 ? 9.540 41.653 7.231 1.00 18.61 402 VAL B C 1
ATOM 4947 O O . VAL B 1 332 ? 8.504 42.264 7.600 1.00 18.48 402 VAL B O 1
ATOM 4951 N N . LEU B 1 333 ? 9.537 40.759 6.244 1.00 16.50 403 LEU B N 1
ATOM 4952 C CA . LEU B 1 333 ? 8.308 40.430 5.521 1.00 17.09 403 LEU B CA 1
ATOM 4953 C C . LEU B 1 333 ? 7.257 39.719 6.380 1.00 18.25 403 LEU B C 1
ATOM 4954 O O . LEU B 1 333 ? 6.044 40.006 6.258 1.00 18.67 403 LEU B O 1
ATOM 4959 N N . LEU B 1 334 ? 7.701 38.774 7.215 1.00 17.92 404 LEU B N 1
ATOM 4960 C CA . LEU B 1 334 ? 6.798 38.082 8.123 1.00 19.08 404 LEU B CA 1
ATOM 4961 C C . LEU B 1 334 ? 6.059 39.074 9.047 1.00 19.75 404 LEU B C 1
ATOM 4962 O O . LEU B 1 334 ? 4.844 38.995 9.191 1.00 19.47 404 LEU B O 1
ATOM 4967 N N . LEU B 1 335 ? 6.804 39.975 9.673 1.00 20.71 405 LEU B N 1
ATOM 4968 C CA . LEU B 1 335 ? 6.192 40.997 10.523 1.00 21.57 405 LEU B CA 1
ATOM 4969 C C . LEU B 1 335 ? 5.112 41.811 9.755 1.00 22.77 405 LEU B C 1
ATOM 4970 O O . LEU B 1 335 ? 4.001 42.031 10.270 1.00 22.37 405 LEU B O 1
ATOM 4975 N N . LYS B 1 336 ? 5.434 42.257 8.542 1.00 23.32 406 LYS B N 1
ATOM 4976 C CA . LYS B 1 336 ? 4.445 43.011 7.754 1.00 24.91 406 LYS B CA 1
ATOM 4977 C C . LYS B 1 336 ? 3.167 42.200 7.562 1.00 25.34 406 LYS B C 1
ATOM 4978 O O . LYS B 1 336 ? 2.071 42.746 7.644 1.00 25.49 406 LYS B O 1
ATOM 4984 N N . GLU B 1 337 ? 3.300 40.889 7.330 1.00 25.27 407 GLU B N 1
ATOM 4985 C CA . GLU B 1 337 ? 2.145 40.038 7.103 1.00 25.76 407 GLU B CA 1
ATOM 4986 C C . GLU B 1 337 ? 1.314 39.858 8.398 1.00 26.35 407 GLU B C 1
ATOM 4987 O O . GLU B 1 337 ? 0.070 39.876 8.353 1.00 25.77 407 GLU B O 1
ATOM 4993 N N . LEU B 1 338 ? 1.997 39.691 9.536 1.00 25.97 408 LEU B N 1
ATOM 4994 C CA . LEU B 1 338 ? 1.351 39.639 10.856 1.00 26.29 408 LEU B CA 1
ATOM 4995 C C . LEU B 1 338 ? 0.592 40.965 11.137 1.00 28.03 408 LEU B C 1
ATOM 4996 O O . LEU B 1 338 ? -0.552 40.940 11.584 1.00 28.09 408 LEU B O 1
ATOM 5001 N N . GLU B 1 339 ? 1.221 42.104 10.847 1.00 29.53 409 GLU B N 1
ATOM 5002 C CA . GLU B 1 339 ? 0.558 43.414 10.989 1.00 31.86 409 GLU B CA 1
ATOM 5003 C C . GLU B 1 339 ? -0.672 43.553 10.077 1.00 32.92 409 GLU B C 1
ATOM 5004 O O . GLU B 1 339 ? -1.707 44.083 10.511 1.00 33.55 409 GLU B O 1
ATOM 5010 N N . ARG B 1 340 ? -0.583 43.034 8.853 1.00 33.68 410 ARG B N 1
ATOM 5011 C CA . ARG B 1 340 ? -1.733 42.977 7.924 1.00 35.64 410 ARG B CA 1
ATOM 5012 C C . ARG B 1 340 ? -2.915 42.191 8.508 1.00 36.82 410 ARG B C 1
ATOM 5013 O O . ARG B 1 340 ? -4.062 42.671 8.477 1.00 36.08 410 ARG B O 1
ATOM 5021 N N . LEU B 1 341 ? -2.639 40.985 9.022 1.00 37.12 411 LEU B N 1
ATOM 5022 C CA . LEU B 1 341 ? -3.650 40.151 9.680 1.00 38.80 411 LEU B CA 1
ATOM 5023 C C . LEU B 1 341 ? -4.282 40.799 10.917 1.00 40.39 411 LEU B C 1
ATOM 5024 O O . LEU B 1 341 ? -5.484 40.655 11.134 1.00 40.73 411 LEU B O 1
ATOM 5029 N N . GLU B 1 342 ? -3.481 41.493 11.716 1.00 42.53 412 GLU B N 1
ATOM 5030 C CA . GLU B 1 342 ? -3.978 42.161 12.918 1.00 45.26 412 GLU B CA 1
ATOM 5031 C C . GLU B 1 342 ? -4.949 43.299 12.565 1.00 46.37 412 GLU B C 1
ATOM 5032 O O . GLU B 1 342 ? -5.896 43.570 13.308 1.00 46.73 412 GLU B O 1
ATOM 5038 N N . LEU B 1 343 ? -4.708 43.955 11.430 1.00 47.42 413 LEU B N 1
ATOM 5039 C CA . LEU B 1 343 ? -5.623 44.964 10.910 1.00 48.85 413 LEU B CA 1
ATOM 5040 C C . LEU B 1 343 ? -6.762 44.278 10.161 1.00 49.26 413 LEU B C 1
ATOM 5041 O O . LEU B 1 343 ? -7.704 44.934 9.714 1.00 50.17 413 LEU B O 1
#

CATH classification: 2.40.420.10 (+1 more: 3.40.50.10690)

Solvent-accessible surface area: 29207 Å² total

Nearest PDB structures (foldseek):
  3c2q-assembly1_A-2  TM=1.003E+00  e=4.394E-65  Methanococcus maripaludis S2
  3c2q-assembly1_B-2  TM=9.709E-01  e=2.070E-58  Methanococcus maripaludis S2
  6lrg-assembly1_A-2  TM=6.744E-01  e=1.511E-34  Nostoc sp. PCC 7120 = FACHB-418
  6lrg-assembly1_B  TM=6.669E-01  e=1.511E-34  Nostoc sp. PCC 7120 = FACHB-418
  6lrf-assembly1_B-2  TM=6.620E-01  e=2.323E-34  Nostoc sp. PCC 7120 = FACHB-418

GO terms:
  GO:0008473 ornithine cyclodeaminase activity (F, EXP)

Radius of gyration: 26.25 Å; Cα contacts (8 Å, |Δi|>4): 1412; chains: 2; bounding box: 71×72×55 Å

Secondary structure (DSSP, 8-state):
---GGGSPPEEEE-SBTTBPPTTBPPP-SS--EEEETTEEEEEES----EEEEEGGGTEEEEE-GGG--TT-EEEESSSSEE--------S-S-HHHHHHHHHH--HHHHHHHHHSS---EEE--THHHHTT-HHHHH--TTS--SEEEEEHHHHHHHHHHHHHSEETTEETTT-PBPTTGGGHHHHHHHHHHHHSSHHHHHHTTS--S---HHHHTT--EEEE--TT-SS--TT-B-B--TTT-------------HHHHHHHHT--TTS-EEEEES-HHHHHH-----SSEEEEES-HHHHHHHHHHHHHHHH-/-PPPEEEE-SBTTB--TTB----SS--EEEETTEEEEEES----EEEEEGGGTEEEEE-GGG--TT-EEEESSTTEE--PPPPSSPPPSS----SS-S-S-HHHHHHHHHH--HHHHHHHHHS----EEE--THHHHTT-HHHHH--TTS--SEEEEEHHHHHHHHHHHHHSEETTEETTT--B-TTGGGHHHHHHHHHHHHSSHHHHHHTTS--S---HHHHHT--EEEE--TT-SS--TT-B-B--TTT-------------HHHHHHHHH--TTS--EEEES-HHHHHH---S-TTPEEEES-HHHHHHHHHHHHHHHH-

Organism: Methanococcus maripaludis (strain DSM 14266 / JCM 13030 / NBRC 101832 / S2 / LL) (NCBI:txid267377)

B-factor: mean 27.5, std 9.51, range [9.01, 80.19]

Foldseek 3Di:
DDDQQQDAFAWDFAQAQLHDDPQFDQFALWFKWFAHPRDIEGEPFRFSFWKFDDRVVSYIYTDHSNRRHGGTTTTGDRHGMDTAPPAQQDQPDDQLVVLLVVLVCVVQQVVCVVPVFAAEEEEDELLCLVLLNFQLLLVLLVRRHQEYEYAQQNVLQQQLCQQPCGRCQQRSVPRHGDVVRNCSSVVSLVLLVVLPHDLSCLVVVVGDDTVVSCSVNVRYYAHEYDPVDDNGHPRYDDPNVSLVCLVSCSHLYEEADLVSLLSVLSSHLNRAYEAEEQDSVSQVSNVSHRVHYYYHNDRSSVSSVSSSVSNVVVVD/DDAFDWDFAQAQLHDDPQFDQFAQWFKWFQAPNDTETEPQRFSFWWFDDNVVSHIYTHHSNRRGGGTITTGHDPRMDTADDDDPDDDDPDDPDDLFDQPDDQLVVLLVVLVVLVQQVVCVVPVFAAEEEEEEQLCLVLLNWQLLLVLLVRRHQEYEYAQLNVLQQQLCQQPCDGCQQHSVPRHHDVVSNCSSVVSLVQLVVLPHVLSCLVVVNGDGTVVSCNVNVRYYAHEYDPVDPRRGPRYDDPNVSLVCLVSNSHLYEAADLVRLLSVLSSHQNRAAEYEHLDSVSVVVVCSRNVSYRYNNDNRRVSSVSSSVSNVVVVD

InterPro domains:
  IPR005239 Bifunctional arginine dihydrolase/ornithine cyclodeaminase ArgZ/ArgE-like [TIGR00300] (1-411)
  IPR007545 LOR/SDH bifunctional enzyme, conserved domain [PF04455] (4-102)
  IPR007545 LOR/SDH bifunctional enzyme, conserved domain [cd12144] (4-117)
  IPR048963 Arginine dihydrolase ArgZ/ArgE-like, C-terminal, second subdomain [PF21570] (187-404)
  IPR048964 Arginine dihydrolase ArgZ/ArgE-like, C-terminal, first subdomain [PF21571] (103-186)

Sequence (639 aa):
ANIPEIENANLKPALKDSVLPDGFYSTTNHPTHVKVNDEWIEVANPKDAVIVVYPEEKRAETKVIRKVKKGDFVLIGHNGIRVPPESEVSSEKPKEAIIKRIAKEHEIREEYKKTGTGGIAIVGGPAIIHTGGGPALAKVELGYIQAILAGNALATHDIESALYGTSLGVNIKTAKPVTGGHKHHIYAINAINDAGNIKNAVESGVLKEGIYQCIKNNIPYVLAGSIRDDGPIPDVITDSVAQDKRTTVDKKVILSTLLHSVATGNLPSYIKTVCVDIQPSTVTKLDRGTSQAIGVVTDVGVFLVLLLKELERLELIENANLKPALKDSVLPDGFYSTTNHPTHVKVNDEWIEVANPKDAVIVVYPEEKRAETKVIRKVKKGDFVLIGHNGIRVPPEKSREAGQLFEFNSEVSSEKPKEAIIKRIAKEHEIREEYKKTGTGGIAIVGGPAIIHTGGGPALAKVELGYIQAILAGNALATHDIESALYGTSLGVNIKTAKPVTGGHKHHIYAINAINDAGNIKNAVESGVLKEGIYQCIKNNIPYVLAGSIRDDGPIPDVITDSVAQDKRTTVDKKVILSTLLHSVATGNLPSYIKTVCVDIQPSTVTKLDRGTSQAIGVVTDVGVFLVLLLKELERLEL